Protein AF-0000000082336639 (afdb_homodimer)

Solvent-accessible surface area (backbone atoms only — not comparable to full-atom values): 33743 Å² total; per-residue (Å²): 130,76,79,83,69,76,61,50,32,31,36,35,43,26,65,46,30,61,26,46,53,51,46,52,19,35,47,62,45,54,34,43,34,36,33,36,24,63,97,31,31,69,46,32,69,74,64,19,35,40,37,43,27,70,70,78,37,79,46,73,48,63,64,75,36,74,37,70,44,66,79,79,48,42,88,51,80,43,52,30,36,40,34,35,40,84,35,58,72,88,42,84,76,35,72,50,66,66,44,36,71,60,43,67,94,36,52,79,29,26,39,34,41,46,39,66,44,49,78,76,57,52,65,41,43,72,76,41,71,69,29,42,34,30,45,27,41,77,43,59,77,44,41,58,83,47,75,35,29,29,45,23,81,50,73,65,45,37,36,37,27,10,31,54,57,51,80,47,96,39,56,67,59,40,49,53,53,34,48,37,34,36,62,24,71,45,38,50,47,75,38,74,53,32,61,36,58,39,55,48,50,39,40,51,48,51,36,36,21,47,48,9,48,43,21,64,37,26,52,6,51,31,43,67,52,15,61,68,45,26,51,50,42,37,51,47,29,26,51,43,47,32,53,48,31,44,76,70,65,37,66,77,34,38,70,67,59,42,50,56,57,52,46,52,44,52,48,20,32,76,68,72,60,42,48,76,33,69,37,26,53,23,55,77,69,67,49,82,63,48,47,42,17,48,33,41,46,55,50,53,51,27,54,76,68,71,46,87,40,61,54,51,38,41,48,35,20,46,43,40,23,25,45,52,36,47,51,53,54,52,55,54,69,76,94,130,74,80,81,67,75,61,52,32,32,36,36,43,26,64,48,31,61,24,45,53,50,47,53,18,35,46,62,47,54,33,42,33,37,32,33,24,63,97,31,30,69,44,31,70,75,64,20,32,39,37,43,26,70,69,78,39,79,46,71,49,65,64,76,37,74,35,70,42,65,79,79,48,44,88,51,81,43,52,31,37,40,34,35,38,84,34,55,72,85,42,86,77,35,70,50,67,67,45,35,70,60,41,68,94,36,51,77,29,28,39,35,41,45,36,66,45,50,78,74,56,54,66,42,43,71,74,41,71,70,30,42,33,30,45,28,40,76,45,61,75,44,41,56,81,46,74,38,29,28,44,23,82,50,73,64,45,38,36,37,27,9,30,55,57,51,82,46,94,39,55,65,58,40,49,52,52,34,49,38,33,35,61,24,72,45,38,49,46,75,38,74,54,31,61,36,58,40,54,47,50,38,41,51,49,51,34,37,21,50,48,8,50,42,21,64,36,28,51,7,52,32,43,69,52,14,61,68,45,26,51,49,42,37,52,47,29,26,51,43,48,31,53,47,32,45,76,73,66,37,66,78,33,38,70,68,57,42,51,55,58,51,47,53,42,52,50,19,32,75,69,71,60,42,47,76,33,69,36,26,54,24,57,78,68,65,48,83,63,49,47,42,17,47,34,42,48,55,49,53,52,26,54,76,68,71,46,87,40,61,52,50,39,42,48,34,19,45,43,40,23,25,45,51,36,48,52,52,52,52,54,55,68,78,93

pLDDT: mean 96.16, std 7.84, range [30.52, 98.94]

Secondary structure (DSSP, 8-state):
------PPEEEEE--SHHHHHHHHHHHHTT-EEEEE-STTHHHHHHH-EEEEETTTEEEEE--SEEESSGGGGTT---SEEEE-S---TT-SS-HHHHHHHHHTT-TT-EEEEE-SSSSTTHHHHHH-TTS-EEEEEEE---EEEETTEEEE-S---EEEEEESSTT-S-HHHHHHHHHHHHHTT--EEE-S-HHHHHHHHHHHHHHHHHHHHHH---HHHHHHHHTTHHHHHHHHHHHHHHHHHHHTT-TT--HHHHHHHHHHHHHHHHHT-----HHHHHHHTT----HIIIIIHHHHHHHHTT---HHHHHHHHHHHHHHHHHHHHHHHH--/------PPEEEEE--SHHHHHHHHHHHHTT-EEEEE-STTHHHHHHH-EEEEETTTEEEEE--SEEESSGGGGTT---SEEEE-S---TT-SS-HHHHHHHHHTT-TT-EEEEE-SSSSTTHHHHHH-TTS-EEEEEEE---EEEETTEEEE-S---EEEEEESSTT-S-HHHHHHHHHHHHHTT--EEE-S-HHHHHHHHHHHHHHHHHHHHHH---HHHHHHHHTTHHHHHHHHHHHHHHHHHHHTT-TT--HHHHHHHHHHHHHHHHHT-----HHHHHHHTT----HIIIIIHHHHHHHHTT---HHHHHHHHHHHHHHHHHHHHHHHH--

Nearest PDB structures (foldseek):
  3i83-assembly1_A  TM=9.128E-01  e=9.851E-28  Methylococcus capsulatus
  8ix9-assembly1_B  TM=8.931E-01  e=6.779E-25  Pseudomonas aeruginosa
  5zix-assembly3_C  TM=8.576E-01  e=7.757E-20  Pseudomonas aeruginosa PAO1
  2qyt-assembly1_A  TM=8.689E-01  e=3.695E-18  Porphyromonas gingivalis W83
  4yca-assembly1_B  TM=8.576E-01  e=2.345E-18  Staphylococcus aureus

InterPro domains:
  IPR003710 Ketopantoate reductase ApbA/PanE [TIGR00745] (10-321)
  IPR008927 6-phosphogluconate dehydrogenase-like, C-terminal domain superfamily [SSF48179] (193-321)
  IPR013328 6-phosphogluconate dehydrogenase, domain 2 [G3DSA:1.10.1040.10] (193-326)
  IPR013332 Ketopantoate reductase, N-terminal domain [PF02558] (10-153)
  IPR013752 Ketopantoate reductase, C-terminal domain [PF08546] (193-321)
  IPR036291 NAD(P)-binding domain superfamily [SSF51735] (10-146)
  IPR051402 Ketopantoate Reductase-Related [PTHR21708] (1-321)

Organism: NCBI:txid1220207

Sequence (670 aa):
MGSNHQPAHILLYGAGSIGGVYLYQLLQAGCKVTAVCRSNYDTVKNHGFHLFSVRYGNIVYSPSAVVQDVLECVDQVFDFILVCTKSLPGNKPSLPEQLKPVLSGRPQTAIVLAQNGIGIEDEVAAMFPQNPILSGVVYCPAVQTGPGTIEYPEFLNLLELGTFPSTAPHRHAAERFADLMIQGGGGAQVHDDIQVARWSKLLMNAAWNPVGALTLTTDGDFLRNSGPYGDDLAWGVMVEIVMLAREMGVTGVTLQVAKEKFAIASKRAETGTGREMSMLQDVRQGRSLEVEAILGNAVRLARDKNISMPRLETLYALTKARCWALEKEASKVNRMGSNHQPAHILLYGAGSIGGVYLYQLLQAGCKVTAVCRSNYDTVKNHGFHLFSVRYGNIVYSPSAVVQDVLECVDQVFDFILVCTKSLPGNKPSLPEQLKPVLSGRPQTAIVLAQNGIGIEDEVAAMFPQNPILSGVVYCPAVQTGPGTIEYPEFLNLLELGTFPSTAPHRHAAERFADLMIQGGGGAQVHDDIQVARWSKLLMNAAWNPVGALTLTTDGDFLRNSGPYGDDLAWGVMVEIVMLAREMGVTGVTLQVAKEKFAIASKRAETGTGREMSMLQDVRQGRSLEVEAILGNAVRLARDKNISMPRLETLYALTKARCWALEKEASKVNR

Radius of gyration: 29.84 Å; Cα contacts (8 Å, |Δi|>4): 1371; chains: 2; bounding box: 50×95×71 Å

Structure (mmCIF, N/CA/C/O backbone):
data_AF-0000000082336639-model_v1
#
loop_
_entity.id
_entity.type
_entity.pdbx_description
1 polymer '2-dehydropantoate 2-reductase'
#
loop_
_atom_site.group_PDB
_atom_site.id
_atom_site.type_symbol
_atom_site.label_atom_id
_atom_site.label_alt_id
_atom_site.label_comp_id
_atom_site.label_asym_id
_atom_site.label_entity_id
_atom_site.label_seq_id
_atom_site.pdbx_PDB_ins_code
_atom_site.Cartn_x
_atom_site.Cartn_y
_atom_site.Cartn_z
_atom_site.occupancy
_atom_site.B_iso_or_equiv
_atom_site.auth_seq_id
_atom_site.auth_comp_id
_atom_site.auth_asym_id
_atom_site.auth_atom_id
_atom_site.pdbx_PDB_model_num
ATOM 1 N N . MET A 1 1 ? -10.516 46.875 36.094 1 30.52 1 MET A N 1
ATOM 2 C CA . MET A 1 1 ? -10.328 47.562 34.812 1 30.52 1 MET A CA 1
ATOM 3 C C . MET A 1 1 ? -10.07 46.531 33.719 1 30.52 1 MET A C 1
ATOM 5 O O . MET A 1 1 ? -9.062 45.844 33.719 1 30.52 1 MET A O 1
ATOM 9 N N . GLY A 1 2 ? -10.992 45.719 33.25 1 38.88 2 GLY A N 1
ATOM 10 C CA . GLY A 1 2 ? -10.883 44.688 32.25 1 38.88 2 GLY A CA 1
ATOM 11 C C . GLY A 1 2 ? -10.055 45.125 31.047 1 38.88 2 GLY A C 1
ATOM 12 O O . GLY A 1 2 ? -10.32 46.156 30.438 1 38.88 2 GLY A O 1
ATOM 13 N N . SER A 1 3 ? -8.758 45.031 31.016 1 40.91 3 SER A N 1
ATOM 14 C CA . SER A 1 3 ? -7.934 45.531 29.906 1 40.91 3 SER A CA 1
ATOM 15 C C . SER A 1 3 ? -8.68 45.438 28.594 1 40.91 3 SER A C 1
ATOM 17 O O . SER A 1 3 ? -9.219 44.375 28.234 1 40.91 3 SER A O 1
ATOM 19 N N . ASN A 1 4 ? -9.477 46.375 28.141 1 46.53 4 ASN A N 1
ATOM 20 C CA . ASN A 1 4 ? -10.219 46.594 26.906 1 46.53 4 ASN A CA 1
ATOM 21 C C . ASN A 1 4 ? -9.453 46.062 25.703 1 46.53 4 ASN A C 1
ATOM 23 O O . ASN A 1 4 ? -8.82 46.812 24.969 1 46.53 4 ASN A O 1
ATOM 27 N N . HIS A 1 5 ? -8.734 44.938 25.75 1 63.72 5 HIS A N 1
ATOM 28 C CA . HIS A 1 5 ? -7.965 44.469 24.609 1 63.72 5 HIS A CA 1
ATOM 29 C C . HIS A 1 5 ? -8.867 44.188 23.422 1 63.72 5 HIS A C 1
ATOM 31 O O . HIS A 1 5 ? -9.93 43.562 23.547 1 63.72 5 HIS A O 1
ATOM 37 N N . GLN A 1 6 ? -8.844 45.031 22.359 1 82.06 6 GLN A N 1
ATOM 38 C CA . GLN A 1 6 ? -9.547 44.875 21.094 1 82.06 6 GLN A CA 1
ATOM 39 C C . GLN A 1 6 ? -9.484 43.406 20.625 1 82.06 6 GLN A C 1
ATOM 41 O O . GLN A 1 6 ? -8.445 42.75 20.734 1 82.06 6 GLN A O 1
ATOM 46 N N . PRO A 1 7 ? -10.664 42.906 20.406 1 94.12 7 PRO A N 1
ATOM 47 C CA . PRO A 1 7 ? -10.719 41.531 19.922 1 94.12 7 PRO A CA 1
ATOM 48 C C . PRO A 1 7 ? -9.812 41.281 18.703 1 94.12 7 PRO A C 1
ATOM 50 O O . PRO A 1 7 ? -9.68 42.156 17.859 1 94.12 7 PRO A O 1
ATOM 53 N N . ALA A 1 8 ? -9.141 40.219 18.75 1 98 8 ALA A N 1
ATOM 54 C CA . ALA A 1 8 ? -8.328 39.844 17.594 1 98 8 ALA A CA 1
ATOM 55 C C . ALA A 1 8 ? -9.195 39.5 16.391 1 98 8 ALA A C 1
ATOM 57 O O . ALA A 1 8 ? -10.234 38.844 16.547 1 98 8 ALA A O 1
ATOM 58 N N . HIS A 1 9 ? -8.859 40.031 15.266 1 98.62 9 HIS A N 1
ATOM 59 C CA . HIS A 1 9 ? -9.492 39.656 14 1 98.62 9 HIS A CA 1
ATOM 60 C C . HIS A 1 9 ? -8.719 38.562 13.297 1 98.62 9 HIS A C 1
ATOM 62 O O . HIS A 1 9 ? -7.531 38.719 13 1 98.62 9 HIS A O 1
ATOM 68 N N . ILE A 1 10 ? -9.422 37.406 13.047 1 98.88 10 ILE A N 1
ATOM 69 C CA . ILE A 1 10 ? -8.742 36.25 12.531 1 98.88 10 ILE A CA 1
ATOM 70 C C . ILE A 1 10 ? -9.43 35.75 11.258 1 98.88 10 ILE A C 1
ATOM 72 O O . ILE A 1 10 ? -10.664 35.719 11.195 1 98.88 10 ILE A O 1
ATOM 76 N N . LEU A 1 11 ? -8.664 35.5 10.211 1 98.88 11 LEU A N 1
ATOM 77 C CA . LEU A 1 11 ? -9.156 34.75 9.047 1 98.88 11 LEU A CA 1
ATOM 78 C C . LEU A 1 11 ? -8.859 33.25 9.18 1 98.88 11 LEU A C 1
ATOM 80 O O . LEU A 1 11 ? -7.703 32.875 9.359 1 98.88 11 LEU A O 1
ATOM 84 N N . LEU A 1 12 ? -9.875 32.469 9.188 1 98.88 12 LEU A N 1
ATOM 85 C CA . LEU A 1 12 ? -9.727 31.031 9.156 1 98.88 12 LEU A CA 1
ATOM 86 C C . LEU A 1 12 ? -9.758 30.5 7.727 1 98.88 12 LEU A C 1
ATOM 88 O O . LEU A 1 12 ? -10.781 30.594 7.051 1 98.88 12 LEU A O 1
ATOM 92 N N . TYR A 1 13 ? -8.641 30 7.215 1 98.56 13 TYR A N 1
ATOM 93 C CA . TYR A 1 13 ? -8.508 29.406 5.887 1 98.56 13 TYR A CA 1
ATOM 94 C C . TYR A 1 13 ? -8.438 27.891 5.969 1 98.56 13 TYR A C 1
ATOM 96 O O . TYR A 1 13 ? -7.367 27.328 6.191 1 98.56 13 TYR A O 1
ATOM 104 N N . GLY A 1 14 ? -9.5 27.203 5.746 1 96.56 14 GLY A N 1
ATOM 105 C CA . GLY A 1 14 ? -9.672 25.781 5.977 1 96.56 14 GLY A CA 1
ATOM 106 C C . GLY A 1 14 ? -10.648 25.469 7.094 1 96.56 14 GLY A C 1
ATOM 107 O O . GLY A 1 14 ? -10.242 25.203 8.227 1 96.56 14 GLY A O 1
ATOM 108 N N . ALA A 1 15 ? -11.914 25.438 6.711 1 96.62 15 ALA A N 1
ATOM 109 C CA . ALA A 1 15 ? -13 25.219 7.668 1 96.62 15 ALA A CA 1
ATOM 110 C C . ALA A 1 15 ? -13.445 23.766 7.684 1 96.62 15 ALA A C 1
ATOM 112 O O . ALA A 1 15 ? -14.641 23.469 7.547 1 96.62 15 ALA A O 1
ATOM 113 N N . GLY A 1 16 ? -12.484 22.922 7.898 1 94.81 16 GLY A N 1
ATOM 114 C CA . GLY A 1 16 ? -12.742 21.5 8.055 1 94.81 16 GLY A CA 1
ATOM 115 C C . GLY A 1 16 ? -12.773 21.047 9.508 1 94.81 16 GLY A C 1
ATOM 116 O O . GLY A 1 16 ? -13.258 21.781 10.375 1 94.81 16 GLY A O 1
ATOM 117 N N . SER A 1 17 ? -12.312 19.859 9.75 1 95 17 SER A N 1
ATOM 118 C CA . SER A 1 17 ? -12.383 19.297 11.086 1 95 17 SER A CA 1
ATOM 119 C C . SER A 1 17 ? -11.539 20.094 12.078 1 95 17 SER A C 1
ATOM 121 O O . SER A 1 17 ? -12.047 20.531 13.109 1 95 17 SER A O 1
ATOM 123 N N . ILE A 1 18 ? -10.258 20.359 11.688 1 97.31 18 ILE A N 1
ATOM 124 C CA . ILE A 1 18 ? -9.367 21.078 12.578 1 97.31 18 ILE A CA 1
ATOM 125 C C . ILE A 1 18 ? -9.789 22.547 12.648 1 97.31 18 ILE A C 1
ATOM 127 O O . ILE A 1 18 ? -9.922 23.109 13.742 1 97.31 18 ILE A O 1
ATOM 131 N N . GLY A 1 19 ? -10.062 23.109 11.5 1 98.38 19 GLY A N 1
ATOM 132 C CA . GLY A 1 19 ? -10.484 24.516 11.445 1 98.38 19 GLY A CA 1
ATOM 133 C C . GLY A 1 19 ? -11.766 24.781 12.211 1 98.38 19 GLY A C 1
ATOM 134 O O . GLY A 1 19 ? -11.898 25.828 12.852 1 98.38 19 GLY A O 1
ATOM 135 N N . GLY A 1 20 ? -12.672 23.859 12.133 1 98.25 20 GLY A N 1
ATOM 136 C CA . GLY A 1 20 ? -13.922 24 12.859 1 98.25 20 GLY A CA 1
ATOM 137 C C . GLY A 1 20 ? -13.734 24.016 14.367 1 98.25 20 GLY A C 1
ATOM 138 O O . GLY A 1 20 ? -14.359 24.797 15.07 1 98.25 20 GLY A O 1
ATOM 139 N N . VAL A 1 21 ? -12.891 23.172 14.844 1 98.62 21 VAL A N 1
ATOM 140 C CA . VAL A 1 21 ? -12.625 23.109 16.281 1 98.62 21 VAL A CA 1
ATOM 141 C C . VAL A 1 21 ? -11.922 24.391 16.719 1 98.62 21 VAL A C 1
ATOM 143 O O . VAL A 1 21 ? -12.305 25 17.719 1 98.62 21 VAL A O 1
ATOM 146 N N . TYR A 1 22 ? -10.953 24.812 15.984 1 98.81 22 TYR A N 1
ATOM 147 C CA . TYR A 1 22 ? -10.195 26.016 16.344 1 98.81 22 TYR A CA 1
ATOM 148 C C . TYR A 1 22 ? -11.055 27.266 16.203 1 98.81 22 TYR A C 1
ATOM 150 O O . TYR A 1 22 ? -10.906 28.219 16.969 1 98.81 22 TYR A O 1
ATOM 158 N N . LEU A 1 23 ? -11.938 27.219 15.25 1 98.81 23 LEU A N 1
ATOM 159 C CA . LEU A 1 23 ? -12.906 28.297 15.133 1 98.81 23 LEU A CA 1
ATOM 160 C C . LEU A 1 23 ? -13.703 28.469 16.422 1 98.81 23 LEU A C 1
ATOM 162 O O . LEU A 1 23 ? -13.828 29.578 16.953 1 98.81 23 LEU A O 1
ATOM 166 N N . TYR A 1 24 ? -14.227 27.391 16.906 1 98.75 24 TYR A N 1
ATOM 167 C CA . TYR A 1 24 ? -14.984 27.422 18.141 1 98.75 24 TYR A CA 1
ATOM 168 C C . TYR A 1 24 ? -14.141 28 19.281 1 98.75 24 TYR A C 1
ATOM 170 O O . TYR A 1 24 ? -14.586 28.891 20 1 98.75 24 TYR A O 1
ATOM 178 N N . GLN A 1 25 ? -12.922 27.547 19.422 1 98.69 25 GLN A N 1
ATOM 179 C CA . GLN A 1 25 ? -12.023 28 20.484 1 98.69 25 GLN A CA 1
ATOM 180 C C . GLN A 1 25 ? -11.781 29.5 20.391 1 98.69 25 GLN A C 1
ATOM 182 O O . GLN A 1 25 ? -11.828 30.203 21.406 1 98.69 25 GLN A O 1
ATOM 187 N N . LEU A 1 26 ? -11.547 29.938 19.188 1 98.81 26 LEU A N 1
ATOM 188 C CA . LEU A 1 26 ? -11.227 31.344 19 1 98.81 26 LEU A CA 1
ATOM 189 C C . LEU A 1 26 ? -12.445 32.219 19.266 1 98.81 26 LEU A C 1
ATOM 191 O O . LEU A 1 26 ? -12.312 33.312 19.812 1 98.81 26 LEU A O 1
ATOM 195 N N . LEU A 1 27 ? -13.625 31.766 18.906 1 98.75 27 LEU A N 1
ATOM 196 C CA . LEU A 1 27 ? -14.844 32.469 19.25 1 98.75 27 LEU A CA 1
ATOM 197 C C . LEU A 1 27 ? -15.008 32.594 20.766 1 98.75 27 LEU A C 1
ATOM 199 O O . LEU A 1 27 ? -15.359 33.656 21.281 1 98.75 27 LEU A O 1
ATOM 203 N N . GLN A 1 28 ? -14.719 31.5 21.422 1 98.44 28 GLN A N 1
ATOM 204 C CA . GLN A 1 28 ? -14.828 31.469 22.875 1 98.44 28 GLN A CA 1
ATOM 205 C C . GLN A 1 28 ? -13.844 32.438 23.531 1 98.44 28 GLN A C 1
ATOM 207 O O . GLN A 1 28 ? -14.109 33 24.594 1 98.44 28 GLN A O 1
ATOM 212 N N . ALA A 1 29 ? -12.773 32.688 22.875 1 98.5 29 ALA A N 1
ATOM 213 C CA . ALA A 1 29 ? -11.758 33.594 23.375 1 98.5 29 ALA A CA 1
ATOM 214 C C . ALA A 1 29 ? -12.141 35.062 23.047 1 98.5 29 ALA A C 1
ATOM 216 O O . ALA A 1 29 ? -11.391 35.969 23.375 1 98.5 29 ALA A O 1
ATOM 217 N N . GLY A 1 30 ? -13.258 35.25 22.344 1 98.38 30 GLY A N 1
ATOM 218 C CA . GLY A 1 30 ? -13.75 36.594 22.062 1 98.38 30 GLY A CA 1
ATOM 219 C C . GLY A 1 30 ? -13.242 37.156 20.766 1 98.38 30 GLY A C 1
ATOM 220 O O . GLY A 1 30 ? -13.414 38.344 20.484 1 98.38 30 GLY A O 1
ATOM 221 N N . CYS A 1 31 ? -12.656 36.344 19.922 1 98.75 31 CYS A N 1
ATOM 222 C CA . CYS A 1 31 ? -12.125 36.812 18.641 1 98.75 31 CYS A CA 1
ATOM 223 C C . CYS A 1 31 ? -13.234 37 17.625 1 98.75 31 CYS A C 1
ATOM 225 O O . CYS A 1 31 ? -14.328 36.438 17.781 1 98.75 31 CYS A O 1
ATOM 227 N N . LYS A 1 32 ? -13.016 37.844 16.688 1 98.69 32 LYS A N 1
ATOM 228 C CA . LYS A 1 32 ? -13.805 37.906 15.461 1 98.69 32 LYS A CA 1
ATOM 229 C C . LYS A 1 32 ? -13.188 37.062 14.359 1 98.69 32 LYS A C 1
ATOM 231 O O . LYS A 1 32 ? -12.078 37.312 13.898 1 98.69 32 LYS A O 1
ATOM 236 N N . VAL A 1 33 ? -13.914 36.031 13.969 1 98.88 33 VAL A N 1
ATOM 237 C CA . VAL A 1 33 ? -13.328 35.062 13.047 1 98.88 33 VAL A CA 1
ATOM 238 C C . VAL A 1 33 ? -14.109 35.062 11.734 1 98.88 33 VAL A C 1
ATOM 240 O O . VAL A 1 33 ? -15.312 34.812 11.719 1 98.88 33 VAL A O 1
ATOM 243 N N . THR A 1 34 ? -13.5 35.438 10.648 1 98.81 34 THR A N 1
ATOM 244 C CA . THR A 1 34 ? -14 35.219 9.297 1 98.81 34 THR A CA 1
ATOM 245 C C . THR A 1 34 ? -13.531 33.875 8.75 1 98.81 34 THR A C 1
ATOM 247 O O . THR A 1 34 ? -12.328 33.625 8.672 1 98.81 34 THR A O 1
ATOM 250 N N . ALA A 1 35 ? -14.484 33.031 8.383 1 98.81 35 ALA A N 1
ATOM 251 C CA . ALA A 1 35 ? -14.141 31.703 7.895 1 98.81 35 ALA A CA 1
ATOM 252 C C . ALA A 1 35 ? -14.305 31.609 6.379 1 98.81 35 ALA A C 1
ATOM 254 O O . ALA A 1 35 ? -15.344 32 5.84 1 98.81 35 ALA A O 1
ATOM 255 N N . VAL A 1 36 ? -13.289 31.156 5.703 1 98.5 36 VAL A N 1
ATOM 256 C CA . VAL A 1 36 ? -13.406 30.812 4.289 1 98.5 36 VAL A CA 1
ATOM 257 C C . VAL A 1 36 ? -13.953 29.406 4.141 1 98.5 36 VAL A C 1
ATOM 259 O O . VAL A 1 36 ? -13.297 28.438 4.535 1 98.5 36 VAL A O 1
ATOM 262 N N . CYS A 1 37 ? -15.125 29.281 3.688 1 96.75 37 CYS A N 1
ATOM 263 C CA . CYS A 1 37 ? -15.789 28.016 3.445 1 96.75 37 CYS A CA 1
ATOM 264 C C . CYS A 1 37 ? -15.969 27.766 1.953 1 96.75 37 CYS A C 1
ATOM 266 O O . CYS A 1 37 ? -16.312 28.688 1.205 1 96.75 37 CYS A O 1
ATOM 268 N N . ARG A 1 38 ? -15.648 26.578 1.551 1 91.56 38 ARG A N 1
ATOM 269 C CA . ARG A 1 38 ? -15.82 26.25 0.141 1 91.56 38 ARG A CA 1
ATOM 270 C C . ARG A 1 38 ? -16.969 25.266 -0.056 1 91.56 38 ARG A C 1
ATOM 272 O O . ARG A 1 38 ? -18.141 25.656 -0.082 1 91.56 38 ARG A O 1
ATOM 279 N N . SER A 1 39 ? -16.688 23.938 0.043 1 89.69 39 SER A N 1
ATOM 280 C CA . SER A 1 39 ? -17.719 22.922 -0.2 1 89.69 39 SER A CA 1
ATOM 281 C C . SER A 1 39 ? -18.812 22.984 0.86 1 89.69 39 SER A C 1
ATOM 283 O O . SER A 1 39 ? -19.938 22.578 0.609 1 89.69 39 SER A O 1
ATOM 285 N N . ASN A 1 40 ? -18.5 23.516 1.949 1 94.75 40 ASN A N 1
ATOM 286 C CA . ASN A 1 40 ? -19.469 23.562 3.035 1 94.75 40 ASN A CA 1
ATOM 287 C C . ASN A 1 40 ? -20 24.984 3.242 1 94.75 40 ASN A C 1
ATOM 289 O O . ASN A 1 40 ? -20.609 25.266 4.281 1 94.75 40 ASN A O 1
ATOM 293 N N . TYR A 1 41 ? -19.859 25.875 2.289 1 96.81 41 TYR A N 1
ATOM 294 C CA . TYR A 1 41 ? -20.234 27.281 2.418 1 96.81 41 TYR A CA 1
ATOM 295 C C . TYR A 1 41 ? -21.703 27.422 2.771 1 96.81 41 TYR A C 1
ATOM 297 O O . TYR A 1 41 ? -22.047 28.047 3.781 1 96.81 41 TYR A O 1
ATOM 305 N N . ASP A 1 42 ? -22.562 26.797 1.991 1 97.25 42 ASP A N 1
ATOM 306 C CA . ASP A 1 42 ? -24 26.969 2.188 1 97.25 42 ASP A CA 1
ATOM 307 C C . ASP A 1 42 ? -24.422 26.422 3.549 1 97.25 42 ASP A C 1
ATOM 309 O O . ASP A 1 42 ? -25.203 27.062 4.258 1 97.25 42 ASP A O 1
ATOM 313 N N . THR A 1 43 ? -23.844 25.359 3.842 1 97.56 43 THR A N 1
ATOM 314 C CA . THR A 1 43 ? -24.203 24.719 5.102 1 97.56 43 THR A CA 1
ATOM 315 C C . THR A 1 43 ? -23.781 25.578 6.289 1 97.56 43 THR A C 1
ATOM 317 O O . THR A 1 43 ? -24.578 25.859 7.184 1 97.56 43 THR A O 1
ATOM 320 N N . VAL A 1 44 ? -22.594 26.047 6.262 1 97.94 44 VAL A N 1
ATOM 321 C CA . VAL A 1 44 ? -22.047 26.781 7.395 1 97.94 44 VAL A CA 1
ATOM 322 C C . VAL A 1 44 ? -22.703 28.172 7.469 1 97.94 44 VAL A C 1
ATOM 324 O O . VAL A 1 44 ? -23 28.656 8.562 1 97.94 44 VAL A O 1
ATOM 327 N N . LYS A 1 45 ? -22.938 28.75 6.344 1 97.56 45 LYS A N 1
ATOM 328 C CA . LYS A 1 45 ? -23.562 30.062 6.297 1 97.56 45 LYS A CA 1
ATOM 329 C C . LYS A 1 45 ? -24.969 30.031 6.867 1 97.56 45 LYS A C 1
ATOM 331 O O . LYS A 1 45 ? -25.375 30.922 7.602 1 97.56 45 LYS A O 1
ATOM 336 N N . ASN A 1 46 ? -25.672 28.953 6.613 1 97.69 46 ASN A N 1
ATOM 337 C CA . ASN A 1 46 ? -27.078 28.906 6.957 1 97.69 46 ASN A CA 1
ATOM 338 C C . ASN A 1 46 ? -27.312 28.219 8.305 1 97.69 46 ASN A C 1
ATOM 340 O O . ASN A 1 46 ? -28.25 28.547 9.023 1 97.69 46 ASN A O 1
ATOM 344 N N . HIS A 1 47 ? -26.406 27.297 8.641 1 97.62 47 HIS A N 1
ATOM 345 C CA . HIS A 1 47 ? -26.719 26.453 9.781 1 97.62 47 HIS A CA 1
ATOM 346 C C . HIS A 1 47 ? -25.578 26.438 10.797 1 97.62 47 HIS A C 1
ATOM 348 O O . HIS A 1 47 ? -25.719 25.891 11.891 1 97.62 47 HIS A O 1
ATOM 354 N N . GLY A 1 48 ? -24.484 27.047 10.445 1 98.25 48 GLY A N 1
ATOM 355 C CA . GLY A 1 48 ? -23.312 27 11.312 1 98.25 48 GLY A CA 1
ATOM 356 C C . GLY A 1 48 ? -22.656 25.625 11.312 1 98.25 48 GLY A C 1
ATOM 357 O O . GLY A 1 48 ? -22.953 24.781 10.477 1 98.25 48 GLY A O 1
ATOM 358 N N . PHE A 1 49 ? -21.719 25.484 12.281 1 98.5 49 PHE A N 1
ATOM 359 C CA . PHE A 1 49 ? -21.047 24.219 12.516 1 98.5 49 PHE A CA 1
ATOM 360 C C . PHE A 1 49 ? -21.797 23.406 13.586 1 98.5 49 PHE A C 1
ATOM 362 O O . PHE A 1 49 ? -22.344 23.984 14.523 1 98.5 49 PHE A O 1
ATOM 369 N N . HIS A 1 50 ? -21.812 22.156 13.398 1 98.5 50 HIS A N 1
ATOM 370 C CA . HIS A 1 50 ? -22.25 21.219 14.414 1 98.5 50 HIS A CA 1
ATOM 371 C C . HIS A 1 50 ? -21.062 20.422 14.969 1 98.5 50 HIS A C 1
ATOM 373 O O . HIS A 1 50 ? -20.422 19.656 14.242 1 98.5 50 HIS A O 1
ATOM 379 N N . LEU A 1 51 ? -20.781 20.625 16.234 1 98.38 51 LEU A N 1
ATOM 380 C CA . LEU A 1 51 ? -19.656 19.969 16.875 1 98.38 51 LEU A CA 1
ATOM 381 C C . LEU A 1 51 ? -20.125 18.969 17.922 1 98.38 51 LEU A C 1
ATOM 383 O O . LEU A 1 51 ? -20.844 19.344 18.859 1 98.38 51 LEU A O 1
ATOM 387 N N . PHE A 1 52 ? -19.781 17.719 17.734 1 98.5 52 PHE A N 1
ATOM 388 C CA . PHE A 1 52 ? -20 16.656 18.719 1 98.5 52 PHE A CA 1
ATOM 389 C C . PHE A 1 52 ? -18.703 16.281 19.422 1 98.5 52 PHE A C 1
ATOM 391 O O . PHE A 1 52 ? -17.891 15.539 18.875 1 98.5 52 PHE A O 1
ATOM 398 N N . SER A 1 53 ? -18.578 16.812 20.641 1 97.75 53 SER A N 1
ATOM 399 C CA . SER A 1 53 ? -17.266 16.797 21.281 1 97.75 53 SER A CA 1
ATOM 400 C C . SER A 1 53 ? -17.344 16.328 22.719 1 97.75 53 SER A C 1
ATOM 402 O O . SER A 1 53 ? -18.266 16.719 23.453 1 97.75 53 SER A O 1
ATOM 404 N N . VAL A 1 54 ? -16.438 15.484 23.094 1 96.88 54 VAL A N 1
ATOM 405 C CA . VAL A 1 54 ? -16.328 15.109 24.5 1 96.88 54 VAL A CA 1
ATOM 406 C C . VAL A 1 54 ? -15.766 16.266 25.312 1 96.88 54 VAL A C 1
ATOM 408 O O . VAL A 1 54 ? -16.125 16.469 26.469 1 96.88 54 VAL A O 1
ATOM 411 N N . ARG A 1 55 ? -15.008 17.094 24.719 1 96.5 55 ARG A N 1
ATOM 412 C CA . ARG A 1 55 ? -14.336 18.203 25.406 1 96.5 55 ARG A CA 1
ATOM 413 C C . ARG A 1 55 ? -15.273 19.391 25.562 1 96.5 55 ARG A C 1
ATOM 415 O O . ARG A 1 55 ? -15.305 20.031 26.609 1 96.5 55 ARG A O 1
ATOM 422 N N . TYR A 1 56 ? -16.109 19.656 24.547 1 97.62 56 TYR A N 1
ATOM 423 C CA . TYR A 1 56 ? -16.844 20.906 24.516 1 97.62 56 TYR A CA 1
ATOM 424 C C . TYR A 1 56 ? -18.344 20.672 24.594 1 97.62 56 TYR A C 1
ATOM 426 O O . TYR A 1 56 ? -19.125 21.609 24.781 1 97.62 56 TYR A O 1
ATOM 434 N N . GLY A 1 57 ? -18.766 19.406 24.438 1 97.75 57 GLY A N 1
ATOM 435 C CA . GLY A 1 57 ? -20.172 19.094 24.328 1 97.75 57 GLY A CA 1
ATOM 436 C C . GLY A 1 57 ? -20.719 19.219 22.922 1 97.75 57 GLY A C 1
ATOM 437 O O . GLY A 1 57 ? -19.953 19.516 21.984 1 97.75 57 GLY A O 1
ATOM 438 N N . ASN A 1 58 ? -22.016 18.906 22.766 1 98.12 58 ASN A N 1
ATOM 439 C CA . ASN A 1 58 ? -22.688 19.078 21.469 1 98.12 58 ASN A CA 1
ATOM 440 C C . ASN A 1 58 ? -23.141 20.531 21.266 1 98.12 58 ASN A C 1
ATOM 442 O O . ASN A 1 58 ? -24.047 21 21.953 1 98.12 58 ASN A O 1
ATOM 446 N N . ILE A 1 59 ? -22.516 21.219 20.328 1 98.06 59 ILE A N 1
ATOM 447 C CA . ILE A 1 59 ? -22.75 22.656 20.203 1 98.06 59 ILE A CA 1
ATOM 448 C C . ILE A 1 59 ? -22.922 23.016 18.734 1 98.06 59 ILE A C 1
ATOM 450 O O . ILE A 1 59 ? -22.422 22.328 17.844 1 98.06 59 ILE A O 1
ATOM 454 N N . VAL A 1 60 ? -23.688 24.047 18.5 1 98.56 60 VAL A N 1
ATOM 455 C CA . VAL A 1 60 ? -23.828 24.688 17.203 1 98.56 60 VAL A CA 1
ATOM 456 C C . VAL A 1 60 ? -23.297 26.125 17.266 1 98.56 60 VAL A C 1
ATOM 458 O O . VAL A 1 60 ? -23.609 26.859 18.203 1 98.56 60 VAL A O 1
ATOM 461 N N . TYR A 1 61 ? -22.516 26.5 16.375 1 98.62 61 TYR A N 1
ATOM 462 C CA . TYR A 1 61 ? -21.906 27.828 16.375 1 98.62 61 TYR A CA 1
ATOM 463 C C . TYR A 1 61 ? -21.625 28.312 14.961 1 98.62 61 TYR A C 1
ATOM 465 O O . TYR A 1 61 ? -21.594 27.5 14.023 1 98.62 61 TYR A O 1
ATOM 473 N N . SER A 1 62 ? -21.438 29.594 14.828 1 98.56 62 SER A N 1
ATOM 474 C CA . SER A 1 62 ? -21.156 30.203 13.531 1 98.56 62 SER A CA 1
ATOM 475 C C . SER A 1 62 ? -19.984 31.172 13.617 1 98.56 62 SER A C 1
ATOM 477 O O . SER A 1 62 ? -19.797 31.844 14.633 1 98.56 62 SER A O 1
ATOM 479 N N . PRO A 1 63 ? -19.203 31.219 12.516 1 98.69 63 PRO A N 1
ATOM 480 C CA . PRO A 1 63 ? -18.203 32.281 12.469 1 98.69 63 PRO A CA 1
ATOM 481 C C . PRO A 1 63 ? -18.812 33.688 12.539 1 98.69 63 PRO A C 1
ATOM 483 O O . PRO A 1 63 ? -20 33.844 12.289 1 98.69 63 PRO A O 1
ATOM 486 N N . SER A 1 64 ? -17.969 34.625 12.914 1 98.38 64 SER A N 1
ATOM 487 C CA . SER A 1 64 ? -18.406 36.031 12.883 1 98.38 64 SER A CA 1
ATOM 488 C C . SER A 1 64 ? -18.812 36.438 11.469 1 98.38 64 SER A C 1
ATOM 490 O O . SER A 1 64 ? -19.703 37.281 11.305 1 98.38 64 SER A O 1
ATOM 492 N N . ALA A 1 65 ? -18.141 35.875 10.484 1 98.31 65 ALA A N 1
ATOM 493 C CA . ALA A 1 65 ? -18.453 36.062 9.07 1 98.31 65 ALA A CA 1
ATOM 494 C C . ALA A 1 65 ? -18.047 34.812 8.266 1 98.31 65 ALA A C 1
ATOM 496 O O . ALA A 1 65 ? -17.094 34.125 8.609 1 98.31 65 ALA A O 1
ATOM 497 N N . VAL A 1 66 ? -18.828 34.531 7.223 1 98.56 66 VAL A N 1
ATOM 498 C CA . VAL A 1 66 ? -18.531 33.406 6.324 1 98.56 66 VAL A CA 1
ATOM 499 C C . VAL A 1 66 ? -18.359 33.938 4.898 1 98.56 66 VAL A C 1
ATOM 501 O O . VAL A 1 66 ? -19.203 34.688 4.395 1 98.56 66 VAL A O 1
ATOM 504 N N . VAL A 1 67 ? -17.234 33.562 4.281 1 98.25 67 VAL A N 1
ATOM 505 C CA . VAL A 1 67 ? -17 33.938 2.893 1 98.25 67 VAL A CA 1
ATOM 506 C C . VAL A 1 67 ? -16.625 32.719 2.072 1 98.25 67 VAL A C 1
ATOM 508 O O . VAL A 1 67 ? -16.172 31.703 2.621 1 98.25 67 VAL A O 1
ATOM 511 N N . GLN A 1 68 ? -16.766 32.812 0.785 1 96.81 68 GLN A N 1
ATOM 512 C CA . GLN A 1 68 ? -16.438 31.703 -0.1 1 96.81 68 GLN A CA 1
ATOM 513 C C . GLN A 1 68 ? -14.992 31.812 -0.585 1 96.81 68 GLN A C 1
ATOM 515 O O . GLN A 1 68 ? -14.383 30.797 -0.942 1 96.81 68 GLN A O 1
ATOM 520 N N . ASP A 1 69 ? -14.578 33.062 -0.587 1 96.88 69 ASP A N 1
ATOM 521 C CA . ASP A 1 69 ? -13.258 33.375 -1.122 1 96.88 69 ASP A CA 1
ATOM 522 C C . ASP A 1 69 ? -12.617 34.531 -0.368 1 96.88 69 ASP A C 1
ATOM 524 O O . ASP A 1 69 ? -13.32 35.469 0.076 1 96.88 69 ASP A O 1
ATOM 528 N N . VAL A 1 70 ? -11.281 34.5 -0.317 1 97.81 70 VAL A N 1
ATOM 529 C CA . VAL A 1 70 ? -10.578 35.531 0.418 1 97.81 70 VAL A CA 1
ATOM 530 C C . VAL A 1 70 ? -10.812 36.875 -0.258 1 97.81 70 VAL A C 1
ATOM 532 O O . VAL A 1 70 ? -10.727 37.938 0.387 1 97.81 70 VAL A O 1
ATOM 535 N N . LEU A 1 71 ? -11.195 36.906 -1.506 1 97.5 71 LEU A N 1
ATOM 536 C CA . LEU A 1 71 ? -11.445 38.156 -2.25 1 97.5 71 LEU A CA 1
ATOM 537 C C . LEU A 1 71 ? -12.625 38.906 -1.659 1 97.5 71 LEU A C 1
ATOM 539 O O . LEU A 1 71 ? -12.75 40.125 -1.855 1 97.5 71 LEU A O 1
ATOM 543 N N . GLU A 1 72 ? -13.422 38.188 -0.935 1 97.75 72 GLU A N 1
ATOM 544 C CA . GLU A 1 72 ? -14.617 38.812 -0.362 1 97.75 72 GLU A CA 1
ATOM 545 C C . GLU A 1 72 ? -14.289 39.562 0.922 1 97.75 72 GLU A C 1
ATOM 547 O O . GLU A 1 72 ? -15.141 40.25 1.475 1 97.75 72 GLU A O 1
ATOM 552 N N . CYS A 1 73 ? -13.039 39.5 1.377 1 96.69 73 CYS A N 1
ATOM 553 C CA . CYS A 1 73 ? -12.688 40.188 2.613 1 96.69 73 CYS A CA 1
ATOM 554 C C . CYS A 1 73 ? -11.344 40.875 2.479 1 96.69 73 CYS A C 1
ATOM 556 O O . CYS A 1 73 ? -10.578 40.969 3.441 1 96.69 73 CYS A O 1
ATOM 558 N N . VAL A 1 74 ? -11 41.344 1.329 1 96.44 74 VAL A N 1
ATOM 559 C CA . VAL A 1 74 ? -9.719 41.969 1.025 1 96.44 74 VAL A CA 1
ATOM 560 C C . VAL A 1 74 ? -9.586 43.281 1.77 1 96.44 74 VAL A C 1
ATOM 562 O O . VAL A 1 74 ? -8.477 43.781 2.008 1 96.44 74 VAL A O 1
ATOM 565 N N . ASP A 1 75 ? -10.695 43.906 2.109 1 95.5 75 ASP A N 1
ATOM 566 C CA . ASP A 1 75 ? -10.68 45.188 2.754 1 95.5 75 ASP A CA 1
ATOM 567 C C . ASP A 1 75 ? -10.484 45.062 4.262 1 95.5 75 ASP A C 1
ATOM 569 O O . ASP A 1 75 ? -10.305 46.062 4.961 1 95.5 75 ASP A O 1
ATOM 573 N N . GLN A 1 76 ? -10.484 43.906 4.715 1 96.12 76 GLN A N 1
ATOM 574 C CA . GLN A 1 76 ? -10.305 43.656 6.145 1 96.12 76 GLN A CA 1
ATOM 575 C C . GLN A 1 76 ? -8.836 43.438 6.48 1 96.12 76 GLN A C 1
ATOM 577 O O . GLN A 1 76 ? -8.086 42.875 5.676 1 96.12 76 GLN A O 1
ATOM 582 N N . VAL A 1 77 ? -8.492 43.906 7.645 1 96.75 77 VAL A N 1
ATOM 583 C CA . VAL A 1 77 ? -7.16 43.656 8.18 1 96.75 77 VAL A CA 1
ATOM 584 C C . VAL A 1 77 ? -7.254 42.594 9.297 1 96.75 77 VAL A C 1
ATOM 586 O O . VAL A 1 77 ? -8.07 42.75 10.203 1 96.75 77 VAL A O 1
ATOM 589 N N . PHE A 1 78 ? -6.426 41.625 9.203 1 98.62 78 PHE A N 1
ATOM 590 C CA . PHE A 1 78 ? -6.449 40.531 10.18 1 98.62 78 PHE A CA 1
ATOM 591 C C . PHE A 1 78 ? -5.191 40.562 11.047 1 98.62 78 PHE A C 1
ATOM 593 O O . PHE A 1 78 ? -4.098 40.844 10.547 1 98.62 78 PHE A O 1
ATOM 600 N N . ASP A 1 79 ? -5.414 40.281 12.305 1 98.69 79 ASP A N 1
ATOM 601 C CA . ASP A 1 79 ? -4.266 40.031 13.172 1 98.69 79 ASP A CA 1
ATOM 602 C C . ASP A 1 79 ? -3.578 38.719 12.844 1 98.69 79 ASP A C 1
ATOM 604 O O . ASP A 1 79 ? -2.348 38.625 12.852 1 98.69 79 ASP A O 1
ATOM 608 N N . PHE A 1 80 ? -4.359 37.719 12.578 1 98.88 80 PHE A N 1
ATOM 609 C CA . PHE A 1 80 ? -3.883 36.375 12.258 1 98.88 80 PHE A CA 1
ATOM 610 C C . PHE A 1 80 ? -4.641 35.781 11.07 1 98.88 80 PHE A C 1
ATOM 612 O O . PHE A 1 80 ? -5.844 36 10.93 1 98.88 80 PHE A O 1
ATOM 619 N N . ILE A 1 81 ? -3.961 35.094 10.234 1 98.94 81 ILE A N 1
ATOM 620 C CA . ILE A 1 81 ? -4.539 34.156 9.297 1 98.94 81 ILE A CA 1
ATOM 621 C C . ILE A 1 81 ? -4.195 32.719 9.719 1 98.94 81 ILE A C 1
ATOM 623 O O . ILE A 1 81 ? -3.025 32.344 9.734 1 98.94 81 ILE A O 1
ATOM 627 N N . LEU A 1 82 ? -5.191 32 10.133 1 98.94 82 LEU A N 1
ATOM 628 C CA . LEU A 1 82 ? -5.039 30.609 10.555 1 98.94 82 LEU A CA 1
ATOM 629 C C . LEU A 1 82 ? -5.328 29.656 9.406 1 98.94 82 LEU A C 1
ATOM 631 O O . LEU A 1 82 ? -6.457 29.594 8.914 1 98.94 82 LEU A O 1
ATOM 635 N N . VAL A 1 83 ? -4.277 28.938 9.008 1 98.81 83 VAL A N 1
ATOM 636 C CA . VAL A 1 83 ? -4.387 28 7.895 1 98.81 83 VAL A CA 1
ATOM 637 C C . VAL A 1 83 ? -4.559 26.578 8.438 1 98.81 83 VAL A C 1
ATOM 639 O O . VAL A 1 83 ? -3.666 26.047 9.102 1 98.81 83 VAL A O 1
ATOM 642 N N . CYS A 1 84 ? -5.715 25.969 8.125 1 98.12 84 CYS A N 1
ATOM 643 C CA . CYS A 1 84 ? -6.016 24.625 8.602 1 98.12 84 CYS A CA 1
ATOM 644 C C . CYS A 1 84 ? -6.359 23.703 7.438 1 98.12 84 CYS A C 1
ATOM 646 O O . CYS A 1 84 ? -6.879 22.609 7.641 1 98.12 84 CYS A O 1
ATOM 648 N N . THR A 1 85 ? -6.074 24.156 6.211 1 96.38 85 THR A N 1
ATOM 649 C CA . THR A 1 85 ? -6.281 23.281 5.059 1 96.38 85 THR A CA 1
ATOM 650 C C . THR A 1 85 ? -5.25 22.156 5.043 1 96.38 85 THR A C 1
ATOM 652 O O . THR A 1 85 ? -4.211 22.25 5.699 1 96.38 85 THR A O 1
ATOM 655 N N . LYS A 1 86 ? -5.527 21.156 4.312 1 93.5 86 LYS A N 1
ATOM 656 C CA . LYS A 1 86 ? -4.492 20.156 4.039 1 93.5 86 LYS A CA 1
ATOM 657 C C . LYS A 1 86 ? -3.275 20.797 3.377 1 93.5 86 LYS A C 1
ATOM 659 O O . LYS A 1 86 ? -3.416 21.688 2.533 1 93.5 86 LYS A O 1
ATOM 664 N N . SER A 1 87 ? -2.172 20.266 3.84 1 93.25 87 SER A N 1
ATOM 665 C CA . SER A 1 87 ? -0.93 20.766 3.254 1 93.25 87 SER A CA 1
ATOM 666 C C . SER A 1 87 ? -0.612 20.047 1.948 1 93.25 87 SER A C 1
ATOM 668 O O . SER A 1 87 ? -0.319 18.844 1.95 1 93.25 87 SER A O 1
ATOM 670 N N . LEU A 1 88 ? -0.625 20.781 0.877 1 90.88 88 LEU A N 1
ATOM 671 C CA . LEU A 1 88 ? -0.377 20.219 -0.451 1 90.88 88 LEU A CA 1
ATOM 672 C C . LEU A 1 88 ? 0.708 21.016 -1.173 1 90.88 88 LEU A C 1
ATOM 674 O O . LEU A 1 88 ? 0.451 21.625 -2.219 1 90.88 88 LEU A O 1
ATOM 678 N N . PRO A 1 89 ? 1.818 20.906 -0.631 1 87.62 89 PRO A N 1
ATOM 679 C CA . PRO A 1 89 ? 2.922 21.625 -1.261 1 87.62 89 PRO A CA 1
ATOM 680 C C . PRO A 1 89 ? 3.055 21.328 -2.752 1 87.62 89 PRO A C 1
ATOM 682 O O . PRO A 1 89 ? 2.898 20.172 -3.166 1 87.62 89 PRO A O 1
ATOM 685 N N . GLY A 1 90 ? 3.242 22.438 -3.547 1 86.75 90 GLY A N 1
ATOM 686 C CA . GLY A 1 90 ? 3.439 22.281 -4.977 1 86.75 90 GLY A CA 1
ATOM 687 C C . GLY A 1 90 ? 2.17 22.484 -5.781 1 86.75 90 GLY A C 1
ATOM 688 O O . GLY A 1 90 ? 2.217 22.594 -7.008 1 86.75 90 GLY A O 1
ATOM 689 N N . ASN A 1 91 ? 1.094 22.547 -5.074 1 91 91 ASN A N 1
ATOM 690 C CA . ASN A 1 91 ? -0.154 22.812 -5.785 1 91 91 ASN A CA 1
ATOM 691 C C . ASN A 1 91 ? -0.122 24.172 -6.48 1 91 91 ASN A C 1
ATOM 693 O O . ASN A 1 91 ? 0.618 25.078 -6.066 1 91 91 ASN A O 1
ATOM 697 N N . LYS A 1 92 ? -0.89 24.312 -7.551 1 93.12 92 LYS A N 1
ATOM 698 C CA . LYS A 1 92 ? -1.098 25.562 -8.273 1 93.12 92 LYS A CA 1
ATOM 699 C C . LYS A 1 92 ? -2.582 25.906 -8.367 1 93.12 92 LYS A C 1
ATOM 701 O O . LYS A 1 92 ? -3.365 25.141 -8.93 1 93.12 92 LYS A O 1
ATOM 706 N N . PRO A 1 93 ? -2.938 27.078 -7.836 1 96.19 93 PRO A N 1
ATOM 707 C CA . PRO A 1 93 ? -2.119 28.047 -7.113 1 96.19 93 PRO A CA 1
ATOM 708 C C . PRO A 1 93 ? -1.645 27.531 -5.758 1 96.19 93 PRO A C 1
ATOM 710 O O . PRO A 1 93 ? -2.33 26.734 -5.121 1 96.19 93 PRO A O 1
ATOM 713 N N . SER A 1 94 ? -0.468 27.984 -5.383 1 97 94 SER A N 1
ATOM 714 C CA . SER A 1 94 ? 0.092 27.641 -4.082 1 97 94 SER A CA 1
ATOM 715 C C . SER A 1 94 ? -0.677 28.328 -2.953 1 97 94 SER A C 1
ATOM 717 O O . SER A 1 94 ? -1.502 29.203 -3.199 1 97 94 SER A O 1
ATOM 719 N N . LEU A 1 95 ? -0.415 27.891 -1.736 1 97.38 95 LEU A N 1
ATOM 720 C CA . LEU A 1 95 ? -1.07 28.484 -0.573 1 97.38 95 LEU A CA 1
ATOM 721 C C . LEU A 1 95 ? -0.795 29.984 -0.491 1 97.38 95 LEU A C 1
ATOM 723 O O . LEU A 1 95 ? -1.724 30.781 -0.354 1 97.38 95 LEU A O 1
ATOM 727 N N . PRO A 1 96 ? 0.425 30.438 -0.601 1 97.94 96 PRO A N 1
ATOM 728 C CA . PRO A 1 96 ? 0.663 31.875 -0.518 1 97.94 96 PRO A CA 1
ATOM 729 C C . PRO A 1 96 ? 0.003 32.656 -1.656 1 97.94 96 PRO A C 1
ATOM 731 O O . PRO A 1 96 ? -0.442 33.781 -1.46 1 97.94 96 PRO A O 1
ATOM 734 N N . GLU A 1 97 ? -0.072 32.031 -2.846 1 98.06 97 GLU A N 1
ATOM 735 C CA . GLU A 1 97 ? -0.773 32.688 -3.947 1 98.06 97 GLU A CA 1
ATOM 736 C C . GLU A 1 97 ? -2.254 32.875 -3.629 1 98.06 97 GLU A C 1
ATOM 738 O O . GLU A 1 97 ? -2.844 33.906 -3.967 1 98.06 97 GLU A O 1
ATOM 743 N N . GLN A 1 98 ? -2.811 31.906 -2.963 1 97.62 98 GLN A N 1
ATOM 744 C CA . GLN A 1 98 ? -4.223 31.953 -2.598 1 97.62 98 GLN A CA 1
ATOM 745 C C . GLN A 1 98 ? -4.477 33 -1.519 1 97.62 98 GLN A C 1
ATOM 747 O O . GLN A 1 98 ? -5.547 33.594 -1.479 1 97.62 98 GLN A O 1
ATOM 752 N N . LEU A 1 99 ? -3.5 33.281 -0.695 1 98.31 99 LEU A N 1
ATOM 753 C CA . LEU A 1 99 ? -3.664 34.188 0.443 1 98.31 99 LEU A CA 1
ATOM 754 C C . LEU A 1 99 ? -3.221 35.594 0.087 1 98.31 99 LEU A C 1
ATOM 756 O O . LEU A 1 99 ? -3.438 36.531 0.86 1 98.31 99 LEU A O 1
ATOM 760 N N . LYS A 1 100 ? -2.641 35.781 -1.007 1 98.31 100 LYS A N 1
ATOM 761 C CA . LYS A 1 100 ? -2.006 37.031 -1.414 1 98.31 100 LYS A CA 1
ATOM 762 C C . LYS A 1 100 ? -2.975 38.188 -1.291 1 98.31 100 LYS A C 1
ATOM 764 O O . LYS A 1 100 ? -2.607 39.25 -0.793 1 98.31 100 LYS A O 1
ATOM 769 N N . PRO A 1 101 ? -4.238 38.094 -1.682 1 98.12 101 PRO A N 1
ATOM 770 C CA . PRO A 1 101 ? -5.148 39.219 -1.65 1 98.12 101 PRO A CA 1
ATOM 771 C C . PRO A 1 101 ? -5.336 39.781 -0.245 1 98.12 101 PRO A C 1
ATOM 773 O O . PRO A 1 101 ? -5.594 41 -0.087 1 98.12 101 PRO A O 1
ATOM 776 N N . VAL A 1 102 ? -5.117 39 0.779 1 98.44 102 VAL A N 1
ATOM 777 C CA . VAL A 1 102 ? -5.395 39.438 2.135 1 98.44 102 VAL A CA 1
ATOM 778 C C . VAL A 1 102 ? -4.086 39.688 2.885 1 98.44 102 VAL A C 1
ATOM 780 O O . VAL A 1 102 ? -4.09 40.125 4.035 1 98.44 102 VAL A O 1
ATOM 783 N N . LEU A 1 103 ? -2.973 39.438 2.23 1 98.19 103 LEU A N 1
ATOM 784 C CA . LEU A 1 103 ? -1.684 39.562 2.898 1 98.19 103 LEU A CA 1
ATOM 785 C C . LEU A 1 103 ? -0.876 40.719 2.287 1 98.19 103 LEU A C 1
ATOM 787 O O . LEU A 1 103 ? -0.01 41.281 2.947 1 98.19 103 LEU A O 1
ATOM 791 N N . SER A 1 104 ? -1.113 40.969 1.012 1 95.5 104 SER A N 1
ATOM 792 C CA . SER A 1 104 ? -0.344 42 0.326 1 95.5 104 SER A CA 1
ATOM 793 C C . SER A 1 104 ? -0.455 43.344 1.044 1 95.5 104 SER A C 1
ATOM 795 O O . SER A 1 104 ? -1.56 43.844 1.312 1 95.5 104 SER A O 1
ATOM 797 N N . GLY A 1 105 ? 0.664 43.875 1.37 1 95.06 105 GLY A N 1
ATOM 798 C CA . GLY A 1 105 ? 0.71 45.188 2.018 1 95.06 105 GLY A CA 1
ATOM 799 C C . GLY A 1 105 ? 0.385 45.125 3.498 1 95.06 105 GLY A C 1
ATOM 800 O O . GLY A 1 105 ? 0.135 46.156 4.125 1 95.06 105 GLY A O 1
ATOM 801 N N . ARG A 1 106 ? 0.342 43.969 4.035 1 97.44 106 ARG A N 1
ATOM 802 C CA . ARG A 1 106 ? -0.024 43.812 5.438 1 97.44 106 ARG A CA 1
ATOM 803 C C . ARG A 1 106 ? 1.043 43.031 6.195 1 97.44 106 ARG A C 1
ATOM 805 O O . ARG A 1 106 ? 0.772 41.938 6.723 1 97.44 106 ARG A O 1
ATOM 812 N N . PRO A 1 107 ? 2.211 43.594 6.383 1 96.81 107 PRO A N 1
ATOM 813 C CA . PRO A 1 107 ? 3.344 42.844 6.969 1 96.81 107 PRO A CA 1
ATOM 814 C C . PRO A 1 107 ? 3.137 42.531 8.445 1 96.81 107 PRO A C 1
ATOM 816 O O . PRO A 1 107 ? 3.887 41.75 9.023 1 96.81 107 PRO A O 1
ATOM 819 N N . GLN A 1 108 ? 2.113 43.125 9.078 1 96.69 108 GLN A N 1
ATOM 820 C CA . GLN A 1 108 ? 1.892 42.906 10.5 1 96.69 108 GLN A CA 1
ATOM 821 C C . GLN A 1 108 ? 1.007 41.688 10.734 1 96.69 108 GLN A C 1
ATOM 823 O O . GLN A 1 108 ? 0.91 41.188 11.859 1 96.69 108 GLN A O 1
ATOM 828 N N . THR A 1 109 ? 0.293 41.219 9.688 1 98.62 109 THR A N 1
ATOM 829 C CA . THR A 1 109 ? -0.571 40.062 9.812 1 98.62 109 THR A CA 1
ATOM 830 C C . THR A 1 109 ? 0.258 38.781 10.008 1 98.62 109 THR A C 1
ATOM 832 O O . THR A 1 109 ? 1.136 38.469 9.195 1 98.62 109 THR A O 1
ATOM 835 N N . ALA A 1 110 ? 0.02 38.062 11.133 1 98.88 110 ALA A N 1
ATOM 836 C CA . ALA A 1 110 ? 0.717 36.812 11.375 1 98.88 110 ALA A CA 1
ATOM 837 C C . ALA A 1 110 ? 0.032 35.656 10.656 1 98.88 110 ALA A C 1
ATOM 839 O O . ALA A 1 110 ? -1.198 35.562 10.617 1 98.88 110 ALA A O 1
ATOM 840 N N . ILE A 1 111 ? 0.825 34.781 10.031 1 98.94 111 ILE A N 1
ATOM 841 C CA . ILE A 1 111 ? 0.322 33.594 9.336 1 98.94 111 ILE A CA 1
ATOM 842 C C . ILE A 1 111 ? 0.576 32.375 10.188 1 98.94 111 ILE A C 1
ATOM 844 O O . ILE A 1 111 ? 1.728 32 10.453 1 98.94 111 ILE A O 1
ATOM 848 N N . VAL A 1 112 ? -0.478 31.719 10.664 1 98.94 112 VAL A N 1
ATOM 849 C CA . VAL A 1 112 ? -0.399 30.516 11.477 1 98.94 112 VAL A CA 1
ATOM 850 C C . VAL A 1 112 ? -0.646 29.281 10.602 1 98.94 112 VAL A C 1
ATOM 852 O O . VAL A 1 112 ? -1.75 29.094 10.086 1 98.94 112 VAL A O 1
ATOM 855 N N . LEU A 1 113 ? 0.377 28.469 10.461 1 98.81 113 LEU A N 1
ATOM 856 C CA . LEU A 1 113 ? 0.267 27.266 9.656 1 98.81 113 LEU A CA 1
ATOM 857 C C . LEU A 1 113 ? -0.006 26.047 10.539 1 98.81 113 LEU A C 1
ATOM 859 O O . LEU A 1 113 ? 0.926 25.422 11.062 1 98.81 113 LEU A O 1
ATOM 863 N N . ALA A 1 114 ? -1.263 25.688 10.648 1 98.62 114 ALA A N 1
ATOM 864 C CA . ALA A 1 114 ? -1.675 24.5 11.391 1 98.62 114 ALA A CA 1
ATOM 865 C C . ALA A 1 114 ? -1.908 23.312 10.453 1 98.62 114 ALA A C 1
ATOM 867 O O . ALA A 1 114 ? -3.043 22.859 10.281 1 98.62 114 ALA A O 1
ATOM 868 N N . GLN A 1 115 ? -0.826 22.844 9.891 1 97.88 115 GLN A N 1
ATOM 869 C CA . GLN A 1 115 ? -0.837 21.781 8.875 1 97.88 115 GLN A CA 1
ATOM 870 C C . GLN A 1 115 ? 0.214 20.719 9.18 1 97.88 115 GLN A C 1
ATOM 872 O O . GLN A 1 115 ? 1.166 20.984 9.922 1 97.88 115 GLN A O 1
ATOM 877 N N . ASN A 1 116 ? 0.049 19.547 8.656 1 97.12 116 ASN A N 1
ATOM 878 C CA . ASN A 1 116 ? 0.988 18.453 8.883 1 97.12 116 ASN A CA 1
ATOM 879 C C . ASN A 1 116 ? 2.162 18.5 7.906 1 97.12 116 ASN A C 1
ATOM 881 O O . ASN A 1 116 ? 2.078 19.156 6.863 1 97.12 116 ASN A O 1
ATOM 885 N N . GLY A 1 117 ? 3.232 17.828 8.344 1 98 117 GLY A N 1
ATOM 886 C CA . GLY A 1 117 ? 4.375 17.656 7.465 1 98 117 GLY A CA 1
ATOM 887 C C . GLY A 1 117 ? 5.52 18.609 7.785 1 98 117 GLY A C 1
ATOM 888 O O . GLY A 1 117 ? 5.465 19.344 8.766 1 98 117 GLY A O 1
ATOM 889 N N . ILE A 1 118 ? 6.539 18.562 6.992 1 98.44 118 ILE A N 1
ATOM 890 C CA . ILE A 1 118 ? 7.695 19.438 7.145 1 98.44 118 ILE A CA 1
ATOM 891 C C . ILE A 1 118 ? 7.875 20.266 5.875 1 98.44 118 ILE A C 1
ATOM 893 O O . ILE A 1 118 ? 7.312 19.953 4.828 1 98.44 118 ILE A O 1
ATOM 897 N N . GLY A 1 119 ? 8.594 21.359 6.004 1 97.31 119 GLY A N 1
ATOM 898 C CA . GLY A 1 119 ? 8.875 22.219 4.863 1 97.31 119 GLY A CA 1
ATOM 899 C C . GLY A 1 119 ? 7.668 22.984 4.375 1 97.31 119 GLY A C 1
ATOM 900 O O . GLY A 1 119 ? 7.68 23.547 3.273 1 97.31 119 GLY A O 1
ATOM 901 N N . ILE A 1 120 ? 6.656 23.078 5.145 1 97.62 120 ILE A N 1
ATOM 902 C CA . ILE A 1 120 ? 5.398 23.672 4.703 1 97.62 120 ILE A CA 1
ATOM 903 C C . ILE A 1 120 ? 5.508 25.203 4.742 1 97.62 120 ILE A C 1
ATOM 905 O O . ILE A 1 120 ? 4.695 25.906 4.137 1 97.62 120 ILE A O 1
ATOM 909 N N . GLU A 1 121 ? 6.512 25.734 5.445 1 98.12 121 GLU A N 1
ATOM 910 C CA . GLU A 1 121 ? 6.648 27.172 5.684 1 98.12 121 GLU A CA 1
ATOM 911 C C . GLU A 1 121 ? 7.348 27.859 4.516 1 98.12 121 GLU A C 1
ATOM 913 O O . GLU A 1 121 ? 7.195 29.062 4.324 1 98.12 121 GLU A O 1
ATOM 918 N N . ASP A 1 122 ? 8.055 27.047 3.719 1 97.06 122 ASP A N 1
ATOM 919 C CA . ASP A 1 122 ? 9.047 27.594 2.799 1 97.06 122 ASP A CA 1
ATOM 920 C C . ASP A 1 122 ? 8.391 28.484 1.742 1 97.06 122 ASP A C 1
ATOM 922 O O . ASP A 1 122 ? 8.852 29.609 1.491 1 97.06 122 ASP A O 1
ATOM 926 N N . GLU A 1 123 ? 7.34 28 1.163 1 97.44 123 GLU A N 1
ATOM 927 C CA . GLU A 1 123 ? 6.695 28.766 0.104 1 97.44 123 GLU A CA 1
ATOM 928 C C . GLU A 1 123 ? 6.062 30.047 0.655 1 97.44 123 GLU A C 1
ATOM 930 O O . GLU A 1 123 ? 6.066 31.078 -0.01 1 97.44 123 GLU A O 1
ATOM 935 N N . VAL A 1 124 ? 5.543 30 1.864 1 98.25 124 VAL A N 1
ATOM 936 C CA . VAL A 1 124 ? 4.926 31.156 2.506 1 98.25 124 VAL A CA 1
ATOM 937 C C . VAL A 1 124 ? 6 32.188 2.854 1 98.25 124 VAL A C 1
ATOM 939 O O . VAL A 1 124 ? 5.836 33.375 2.588 1 98.25 124 VAL A O 1
ATOM 942 N N . ALA A 1 125 ? 7.109 31.75 3.389 1 98.12 125 ALA A N 1
ATOM 943 C CA . ALA A 1 125 ? 8.211 32.625 3.773 1 98.12 125 ALA A CA 1
ATOM 944 C C . ALA A 1 125 ? 8.812 33.312 2.555 1 98.12 125 ALA A C 1
ATOM 946 O O . ALA A 1 125 ? 9.227 34.469 2.635 1 98.12 125 ALA A O 1
ATOM 947 N N . ALA A 1 126 ? 8.898 32.594 1.471 1 97.81 126 ALA A N 1
ATOM 948 C CA . ALA A 1 126 ? 9.477 33.156 0.249 1 97.81 126 ALA A CA 1
ATOM 949 C C . ALA A 1 126 ? 8.617 34.312 -0.288 1 97.81 126 ALA A C 1
ATOM 951 O O . ALA A 1 126 ? 9.148 35.312 -0.763 1 97.81 126 ALA A O 1
ATOM 952 N N . MET A 1 127 ? 7.309 34.156 -0.193 1 97.94 127 MET A N 1
ATOM 953 C CA . MET A 1 127 ? 6.418 35.156 -0.785 1 97.94 127 MET A CA 1
ATOM 954 C C . MET A 1 127 ? 6.137 36.281 0.197 1 97.94 127 MET A C 1
ATOM 956 O O . MET A 1 127 ? 5.934 37.438 -0.21 1 97.94 127 MET A O 1
ATOM 960 N N . PHE A 1 128 ? 6.137 35.969 1.487 1 98.25 128 PHE A N 1
ATOM 961 C CA . PHE A 1 128 ? 5.816 36.938 2.518 1 98.25 128 PHE A CA 1
ATOM 962 C C . PHE A 1 128 ? 6.906 37 3.58 1 98.25 128 PHE A C 1
ATOM 964 O O . PHE A 1 128 ? 6.641 36.75 4.758 1 98.25 128 PHE A O 1
ATOM 971 N N . PRO A 1 129 ? 8.078 37.469 3.275 1 97.06 129 PRO A N 1
ATOM 972 C CA . PRO A 1 129 ? 9.227 37.438 4.184 1 97.06 129 PRO A CA 1
ATOM 973 C C . PRO A 1 129 ? 9.094 38.375 5.367 1 97.06 129 PRO A C 1
ATOM 975 O O . PRO A 1 129 ? 9.781 38.219 6.375 1 97.06 129 PRO A O 1
ATOM 978 N N . GLN A 1 130 ? 8.211 39.344 5.25 1 97.12 130 GLN A N 1
ATOM 979 C CA . GLN A 1 130 ? 8.109 40.344 6.301 1 97.12 130 GLN A CA 1
ATOM 980 C C . GLN A 1 130 ? 7.039 39.969 7.324 1 97.12 130 GLN A C 1
ATOM 982 O O . GLN A 1 130 ? 6.984 40.531 8.414 1 97.12 130 GLN A O 1
ATOM 987 N N . ASN A 1 131 ? 6.156 39.062 6.934 1 98.69 131 ASN A N 1
ATOM 988 C CA . ASN A 1 131 ? 5.09 38.656 7.84 1 98.69 131 ASN A CA 1
ATOM 989 C C . ASN A 1 131 ? 5.598 37.688 8.906 1 98.69 131 ASN A C 1
ATOM 991 O O . ASN A 1 131 ? 6.438 36.844 8.617 1 98.69 131 ASN A O 1
ATOM 995 N N . PRO A 1 132 ? 5.082 37.844 10.219 1 98.69 132 PRO A N 1
ATOM 996 C CA . PRO A 1 132 ? 5.324 36.75 11.148 1 98.69 132 PRO A CA 1
ATOM 997 C C . PRO A 1 132 ? 4.738 35.406 10.664 1 98.69 132 PRO A C 1
ATOM 999 O O . PRO A 1 132 ? 3.574 35.375 10.266 1 98.69 132 PRO A O 1
ATOM 1002 N N . ILE A 1 133 ? 5.555 34.438 10.609 1 98.88 133 ILE A N 1
ATOM 1003 C CA . ILE A 1 133 ? 5.105 33.094 10.281 1 98.88 133 ILE A CA 1
ATOM 1004 C C . ILE A 1 133 ? 5.18 32.188 11.523 1 98.88 133 ILE A C 1
ATOM 1006 O O . ILE A 1 133 ? 6.25 32.031 12.109 1 98.88 133 ILE A O 1
ATOM 1010 N N . LEU A 1 134 ? 4.039 31.75 11.945 1 98.88 134 LEU A N 1
ATOM 1011 C CA . LEU A 1 134 ? 3.928 30.812 13.07 1 98.88 134 LEU A CA 1
ATOM 1012 C C . LEU A 1 134 ? 3.658 29.406 12.586 1 98.88 134 LEU A C 1
ATOM 1014 O O . LEU A 1 134 ? 2.605 29.125 12.008 1 98.88 134 LEU A O 1
ATOM 1018 N N . SER A 1 135 ? 4.656 28.531 12.805 1 98.75 135 SER A N 1
ATOM 1019 C CA . SER A 1 135 ? 4.484 27.109 12.492 1 98.75 135 SER A CA 1
ATOM 1020 C C . SER A 1 135 ? 3.756 26.391 13.617 1 98.75 135 SER A C 1
ATOM 1022 O O . SER A 1 135 ? 4.086 26.562 14.797 1 98.75 135 SER A O 1
ATOM 1024 N N . GLY A 1 136 ? 2.734 25.641 13.25 1 98.81 136 GLY A N 1
ATOM 1025 C CA . GLY A 1 136 ? 1.924 24.953 14.242 1 98.81 136 GLY A CA 1
ATOM 1026 C C . GLY A 1 136 ? 1.891 23.453 14.047 1 98.81 136 GLY A C 1
ATOM 1027 O O . GLY A 1 136 ? 1.85 22.953 12.922 1 98.81 136 GLY A O 1
ATOM 1028 N N . VAL A 1 137 ? 1.997 22.688 15.133 1 98.81 137 VAL A N 1
ATOM 1029 C CA . VAL A 1 137 ? 1.844 21.234 15.172 1 98.81 137 VAL A CA 1
ATOM 1030 C C . VAL A 1 137 ? 0.557 20.875 15.906 1 98.81 137 VAL A C 1
ATOM 1032 O O . VAL A 1 137 ? 0.385 21.219 17.078 1 98.81 137 VAL A O 1
ATOM 1035 N N . VAL A 1 138 ? -0.295 20.156 15.242 1 98.5 138 VAL A N 1
ATOM 1036 C CA . VAL A 1 138 ? -1.668 20 15.711 1 98.5 138 VAL A CA 1
ATOM 1037 C C . VAL A 1 138 ? -1.859 18.594 16.281 1 98.5 138 VAL A C 1
ATOM 1039 O O . VAL A 1 138 ? -1.52 17.609 15.625 1 98.5 138 VAL A O 1
ATOM 1042 N N . TYR A 1 139 ? -2.32 18.438 17.469 1 97.94 139 TYR A N 1
ATOM 1043 C CA . TYR A 1 139 ? -2.873 17.234 18.047 1 97.94 139 TYR A CA 1
ATOM 1044 C C . TYR A 1 139 ? -4.344 17.422 18.406 1 97.94 139 TYR A C 1
ATOM 1046 O O . TYR A 1 139 ? -4.668 17.969 19.469 1 97.94 139 TYR A O 1
ATOM 1054 N N . CYS A 1 140 ? -5.176 17.078 17.547 1 97.19 140 CYS A N 1
ATOM 1055 C CA . CYS A 1 140 ? -6.617 17.25 17.672 1 97.19 140 CYS A CA 1
ATOM 1056 C C . CYS A 1 140 ? -7.375 16.203 16.875 1 97.19 140 CYS A C 1
ATOM 1058 O O . CYS A 1 140 ? -7.641 16.391 15.695 1 97.19 140 CYS A O 1
ATOM 1060 N N . PRO A 1 141 ? -7.734 15.008 17.516 1 94.56 141 PRO A N 1
ATOM 1061 C CA . PRO A 1 141 ? -8.406 13.922 16.797 1 94.56 141 PRO A CA 1
ATOM 1062 C C . PRO A 1 141 ? -9.852 14.258 16.438 1 94.56 141 PRO A C 1
ATOM 1064 O O . PRO A 1 141 ? -10.781 13.633 16.969 1 94.56 141 PRO A O 1
ATOM 1067 N N . ALA A 1 142 ? -10.07 15.156 15.508 1 95.56 142 ALA A N 1
ATOM 1068 C CA . ALA A 1 142 ? -11.383 15.555 15 1 95.56 142 ALA A CA 1
ATOM 1069 C C . ALA A 1 142 ? -11.57 15.117 13.555 1 95.56 142 ALA A C 1
ATOM 1071 O O . ALA A 1 142 ? -10.617 15.109 12.773 1 95.56 142 ALA A O 1
ATOM 1072 N N . VAL A 1 143 ? -12.805 14.75 13.25 1 93.5 143 VAL A N 1
ATOM 1073 C CA . VAL A 1 143 ? -13.117 14.297 11.898 1 93.5 143 VAL A CA 1
ATOM 1074 C C . VAL A 1 143 ? -14.383 14.992 11.406 1 93.5 143 VAL A C 1
ATOM 1076 O O . VAL A 1 143 ? -15.352 15.125 12.148 1 93.5 143 VAL A O 1
ATOM 1079 N N . GLN A 1 144 ? -14.312 15.539 10.234 1 93.06 144 GLN A N 1
ATOM 1080 C CA . GLN A 1 144 ? -15.523 16.031 9.594 1 93.06 144 GLN A CA 1
ATOM 1081 C C . GLN A 1 144 ? -16.312 14.898 8.945 1 93.06 144 GLN A C 1
ATOM 1083 O O . GLN A 1 144 ? -15.805 14.219 8.047 1 93.06 144 GLN A O 1
ATOM 1088 N N . THR A 1 145 ? -17.516 14.633 9.336 1 93.12 145 THR A N 1
ATOM 1089 C CA . THR A 1 145 ? -18.328 13.508 8.883 1 93.12 145 THR A CA 1
ATOM 1090 C C . THR A 1 145 ? -19.375 13.961 7.867 1 93.12 145 THR A C 1
ATOM 1092 O O . THR A 1 145 ? -20.031 13.141 7.238 1 93.12 145 THR A O 1
ATOM 1095 N N . GLY A 1 146 ? -19.547 15.211 7.691 1 91.81 146 GLY A N 1
ATOM 1096 C CA . GLY A 1 146 ? -20.406 15.898 6.742 1 91.81 146 GLY A CA 1
ATOM 1097 C C . GLY A 1 146 ? -20.141 17.391 6.68 1 91.81 146 GLY A C 1
ATOM 1098 O O . GLY A 1 146 ? -19.391 17.938 7.492 1 91.81 146 GLY A O 1
ATOM 1099 N N . PRO A 1 147 ? -20.766 18.031 5.695 1 93.31 147 PRO A N 1
ATOM 1100 C CA . PRO A 1 147 ? -20.531 19.469 5.609 1 93.31 147 PRO A CA 1
ATOM 1101 C C . PRO A 1 147 ? -20.875 20.203 6.91 1 93.31 147 PRO A C 1
ATOM 1103 O O . PRO A 1 147 ? -22.031 20.188 7.344 1 93.31 147 PRO A O 1
ATOM 1106 N N . GLY A 1 148 ? -19.859 20.719 7.543 1 95.81 148 GLY A N 1
ATOM 1107 C CA . GLY A 1 148 ? -20.047 21.516 8.75 1 95.81 148 GLY A CA 1
ATOM 1108 C C . GLY A 1 148 ? -20.266 20.672 9.984 1 95.81 148 GLY A C 1
ATOM 1109 O O . GLY A 1 148 ? -20.547 21.188 11.07 1 95.81 148 GLY A O 1
ATOM 1110 N N . THR A 1 149 ? -20.172 19.391 9.82 1 97.44 149 THR A N 1
ATOM 1111 C CA . THR A 1 149 ? -20.375 18.5 10.961 1 97.44 149 THR A CA 1
ATOM 1112 C C . THR A 1 149 ? -19.062 17.859 11.391 1 97.44 149 THR A C 1
ATOM 1114 O O . THR A 1 149 ? -18.406 17.188 10.594 1 97.44 149 THR A O 1
ATOM 1117 N N . ILE A 1 150 ? -18.672 18.062 12.68 1 97.69 150 ILE A N 1
ATOM 1118 C CA . ILE A 1 150 ? -17.391 17.625 13.195 1 97.69 150 ILE A CA 1
ATOM 1119 C C . ILE A 1 150 ? -17.594 16.688 14.383 1 97.69 150 ILE A C 1
ATOM 1121 O O . ILE A 1 150 ? -18.312 17.031 15.328 1 97.69 150 ILE A O 1
ATOM 1125 N N . GLU A 1 151 ? -17.031 15.516 14.312 1 97.44 151 GLU A N 1
ATOM 1126 C CA . GLU A 1 151 ? -16.953 14.602 15.445 1 97.44 151 GLU A CA 1
ATOM 1127 C C . GLU A 1 151 ? -15.586 14.695 16.125 1 97.44 151 GLU A C 1
ATOM 1129 O O . GLU A 1 151 ? -14.547 14.562 15.477 1 97.44 151 GLU A O 1
ATOM 1134 N N . TYR A 1 152 ? -15.57 14.961 17.344 1 97.19 152 TYR A N 1
ATOM 1135 C CA . TYR A 1 152 ? -14.383 15.133 18.172 1 97.19 152 TYR A CA 1
ATOM 1136 C C . TYR A 1 152 ? -14.492 14.32 19.469 1 97.19 152 TYR A C 1
ATOM 1138 O O . TYR A 1 152 ? -14.75 14.875 20.531 1 97.19 152 TYR A O 1
ATOM 1146 N N . PRO A 1 153 ? -14.148 13.023 19.422 1 95.19 153 PRO A N 1
ATOM 1147 C CA . PRO A 1 153 ? -14.523 12.094 20.5 1 95.19 153 PRO A CA 1
ATOM 1148 C C . PRO A 1 153 ? -13.438 11.945 21.562 1 95.19 153 PRO A C 1
ATOM 1150 O O . PRO A 1 153 ? -13.461 10.992 22.328 1 95.19 153 PRO A O 1
ATOM 1153 N N . GLU A 1 154 ? -12.461 12.797 21.594 1 95.31 154 GLU A N 1
ATOM 1154 C CA . GLU A 1 154 ? -11.367 12.688 22.547 1 95.31 154 GLU A CA 1
ATOM 1155 C C . GLU A 1 154 ? -11.078 14.039 23.203 1 95.31 154 GLU A C 1
ATOM 1157 O O . GLU A 1 154 ? -11.625 15.062 22.797 1 95.31 154 GLU A O 1
ATOM 1162 N N . PHE A 1 155 ? -10.211 13.969 24.25 1 96.81 155 PHE A N 1
ATOM 1163 C CA . PHE A 1 155 ? -9.898 15.188 25 1 96.81 155 PHE A CA 1
ATOM 1164 C C . PHE A 1 155 ? -8.633 15.836 24.469 1 96.81 155 PHE A C 1
ATOM 1166 O O . PHE A 1 155 ? -8.398 17.031 24.703 1 96.81 155 PHE A O 1
ATOM 1173 N N . LEU A 1 156 ? -7.871 15.07 23.797 1 96.88 156 LEU A N 1
ATOM 1174 C CA . LEU A 1 156 ? -6.582 15.586 23.359 1 96.88 156 LEU A CA 1
ATOM 1175 C C . LEU A 1 156 ? -6.762 16.844 22.516 1 96.88 156 LEU A C 1
ATOM 1177 O O . LEU A 1 156 ? -7.523 16.859 21.547 1 96.88 156 LEU A O 1
ATOM 1181 N N . ASN A 1 157 ? -6.195 17.875 22.922 1 98.19 157 ASN A N 1
ATOM 1182 C CA . ASN A 1 157 ? -6.18 19.188 22.281 1 98.19 157 ASN A CA 1
ATOM 1183 C C . ASN A 1 157 ? -4.891 19.953 22.578 1 98.19 157 ASN A C 1
ATOM 1185 O O . ASN A 1 157 ? -4.719 20.484 23.672 1 98.19 157 ASN A O 1
ATOM 1189 N N . LEU A 1 158 ? -3.994 19.922 21.625 1 98.75 158 LEU A N 1
ATOM 1190 C CA . LEU A 1 158 ? -2.727 20.625 21.797 1 98.75 158 LEU A CA 1
ATOM 1191 C C . LEU A 1 158 ? -2.248 21.219 20.484 1 98.75 158 LEU A C 1
ATOM 1193 O O . LEU A 1 158 ? -2.18 20.516 19.469 1 98.75 158 LEU A O 1
ATOM 1197 N N . LEU A 1 159 ? -2.062 22.484 20.484 1 98.88 159 LEU A N 1
ATOM 1198 C CA . LEU A 1 159 ? -1.408 23.188 19.391 1 98.88 159 LEU A CA 1
ATOM 1199 C C . LEU A 1 159 ? -0.03 23.688 19.812 1 98.88 159 LEU A C 1
ATOM 1201 O O . LEU A 1 159 ? 0.081 24.578 20.641 1 98.88 159 LEU A O 1
ATOM 1205 N N . GLU A 1 160 ? 0.986 23.094 19.281 1 98.94 160 GLU A N 1
ATOM 1206 C CA . GLU A 1 160 ? 2.338 23.609 19.5 1 98.94 160 GLU A CA 1
ATOM 1207 C C . GLU A 1 160 ? 2.705 24.656 18.469 1 98.94 160 GLU A C 1
ATOM 1209 O O . GLU A 1 160 ? 2.385 24.516 17.281 1 98.94 160 GLU A O 1
ATOM 1214 N N . LEU A 1 161 ? 3.311 25.734 18.938 1 98.88 161 LEU A N 1
ATOM 1215 C CA . LEU A 1 161 ? 3.592 26.875 18.062 1 98.88 161 LEU A CA 1
ATOM 1216 C C . LEU A 1 161 ? 5.043 27.328 18.203 1 98.88 161 LEU A C 1
ATOM 1218 O O . LEU A 1 161 ? 5.652 27.141 19.25 1 98.88 161 LEU A O 1
ATOM 1222 N N . GLY A 1 162 ? 5.523 27.906 17.219 1 98.81 162 GLY A N 1
ATOM 1223 C CA . GLY A 1 162 ? 6.781 28.625 17.203 1 98.81 162 GLY A CA 1
ATOM 1224 C C . GLY A 1 162 ? 6.977 29.453 15.945 1 98.81 162 GLY A C 1
ATOM 1225 O O . GLY A 1 162 ? 6.273 29.266 14.953 1 98.81 162 GLY A O 1
ATOM 1226 N N . THR A 1 163 ? 7.887 30.406 16.016 1 98.62 163 THR A N 1
ATOM 1227 C CA . THR A 1 163 ? 8.164 31.25 14.867 1 98.62 163 THR A CA 1
ATOM 1228 C C . THR A 1 163 ? 8.969 30.484 13.812 1 98.62 163 THR A C 1
ATOM 1230 O O . THR A 1 163 ? 9.711 29.562 14.141 1 98.62 163 THR A O 1
ATOM 1233 N N . PHE A 1 164 ? 8.766 30.812 12.609 1 98.31 164 PHE A N 1
ATOM 1234 C CA . PHE A 1 164 ? 9.594 30.328 11.516 1 98.31 164 PHE A CA 1
ATOM 1235 C C . PHE A 1 164 ? 10.203 31.484 10.734 1 98.31 164 PHE A C 1
ATOM 1237 O O . PHE A 1 164 ? 9.484 32.344 10.242 1 98.31 164 PHE A O 1
ATOM 1244 N N . PRO A 1 165 ? 11.539 31.562 10.57 1 97.38 165 PRO A N 1
ATOM 1245 C CA . PRO A 1 165 ? 12.477 30.688 11.273 1 97.38 165 PRO A CA 1
ATOM 1246 C C . PRO A 1 165 ? 12.469 30.906 12.789 1 97.38 165 PRO A C 1
ATOM 1248 O O . PRO A 1 165 ? 11.859 31.859 13.266 1 97.38 165 PRO A O 1
ATOM 1251 N N . SER A 1 166 ? 13.094 29.984 13.461 1 96.5 166 SER A N 1
ATOM 1252 C CA . SER A 1 166 ? 13.055 30.016 14.914 1 96.5 166 SER A CA 1
ATOM 1253 C C . SER A 1 166 ? 13.695 31.297 15.453 1 96.5 166 SER A C 1
ATOM 1255 O O . SER A 1 166 ? 13.398 31.734 16.562 1 96.5 166 SER A O 1
ATOM 1257 N N . THR A 1 167 ? 14.477 31.938 14.695 1 96.38 167 THR A N 1
ATOM 1258 C CA . THR A 1 167 ? 15.203 33.125 15.125 1 96.38 167 THR A CA 1
ATOM 1259 C C . THR A 1 167 ? 14.398 34.375 14.812 1 96.38 167 THR A C 1
ATOM 1261 O O . THR A 1 167 ? 14.812 35.5 15.172 1 96.38 167 THR A O 1
ATOM 1264 N N . ALA A 1 168 ? 13.258 34.25 14.133 1 97.06 168 ALA A N 1
ATOM 1265 C CA . ALA A 1 168 ? 12.453 35.406 13.789 1 97.06 168 ALA A CA 1
ATOM 1266 C C . ALA A 1 168 ? 12 36.156 15.047 1 97.06 168 ALA A C 1
ATOM 1268 O O . ALA A 1 168 ? 11.695 35.531 16.062 1 97.06 168 ALA A O 1
ATOM 1269 N N . PRO A 1 169 ? 11.953 37.469 14.961 1 96.69 169 PRO A N 1
ATOM 1270 C CA . PRO A 1 169 ? 11.625 38.281 16.141 1 96.69 169 PRO A CA 1
ATOM 1271 C C . PRO A 1 169 ? 10.125 38.438 16.359 1 96.69 169 PRO A C 1
ATOM 1273 O O . PRO A 1 169 ? 9.633 39.531 16.641 1 96.69 169 PRO A O 1
ATOM 1276 N N . HIS A 1 170 ? 9.383 37.344 16.266 1 97.5 170 HIS A N 1
ATOM 1277 C CA . HIS A 1 170 ? 7.926 37.438 16.328 1 97.5 170 HIS A CA 1
ATOM 1278 C C . HIS A 1 170 ? 7.363 36.5 17.391 1 97.5 170 HIS A C 1
ATOM 1280 O O . HIS A 1 170 ? 6.23 36 17.266 1 97.5 170 HIS A O 1
ATOM 1286 N N . ARG A 1 171 ? 8.117 36.188 18.391 1 97.56 171 ARG A N 1
ATOM 1287 C CA . ARG A 1 171 ? 7.688 35.25 19.438 1 97.56 171 ARG A CA 1
ATOM 1288 C C . ARG A 1 171 ? 6.406 35.75 20.109 1 97.56 171 ARG A C 1
ATOM 1290 O O . ARG A 1 171 ? 5.559 34.938 20.484 1 97.56 171 ARG A O 1
ATOM 1297 N N . HIS A 1 172 ? 6.297 37.031 20.25 1 97.94 172 HIS A N 1
ATOM 1298 C CA . HIS A 1 172 ? 5.121 37.625 20.906 1 97.94 172 HIS A CA 1
ATOM 1299 C C . HIS A 1 172 ? 3.846 37.219 20.156 1 97.94 172 HIS A C 1
ATOM 1301 O O . HIS A 1 172 ? 2.799 37.031 20.781 1 97.94 172 HIS A O 1
ATOM 1307 N N . ALA A 1 173 ? 3.875 37.156 18.828 1 98.44 173 ALA A N 1
ATOM 1308 C CA . ALA A 1 173 ? 2.715 36.75 18.047 1 98.44 173 ALA A CA 1
ATOM 1309 C C . ALA A 1 173 ? 2.322 35.312 18.359 1 98.44 173 ALA A C 1
ATOM 1311 O O . ALA A 1 173 ? 1.136 35 18.469 1 98.44 173 ALA A O 1
ATOM 1312 N N . ALA A 1 174 ? 3.314 34.438 18.531 1 98.81 174 ALA A N 1
ATOM 1313 C CA . ALA A 1 174 ? 3.059 33.062 18.891 1 98.81 174 ALA A CA 1
ATOM 1314 C C . ALA A 1 174 ? 2.434 32.938 20.281 1 98.81 174 ALA A C 1
ATOM 1316 O O . ALA A 1 174 ? 1.483 32.188 20.484 1 98.81 174 ALA A O 1
ATOM 1317 N N . GLU A 1 175 ? 2.973 33.688 21.172 1 98.75 175 GLU A N 1
ATOM 1318 C CA . GLU A 1 175 ? 2.461 33.688 22.547 1 98.75 175 GLU A CA 1
ATOM 1319 C C . GLU A 1 175 ? 1.027 34.219 22.594 1 98.75 175 GLU A C 1
ATOM 1321 O O . GLU A 1 175 ? 0.182 33.656 23.297 1 98.75 175 GLU A O 1
ATOM 1326 N N . ARG A 1 176 ? 0.846 35.281 21.875 1 98.75 176 ARG A N 1
ATOM 1327 C CA . ARG A 1 176 ? -0.501 35.844 21.844 1 98.75 176 ARG A CA 1
ATOM 1328 C C . ARG A 1 176 ? -1.497 34.844 21.266 1 98.75 176 ARG A C 1
ATOM 1330 O O . ARG A 1 176 ? -2.584 34.656 21.812 1 98.75 176 ARG A O 1
ATOM 1337 N N . PHE A 1 177 ? -1.183 34.188 20.188 1 98.81 177 PHE A N 1
ATOM 1338 C CA . PHE A 1 177 ? -2.08 33.219 19.578 1 98.81 177 PHE A CA 1
ATOM 1339 C C . PHE A 1 177 ? -2.311 32.031 20.516 1 98.81 177 PHE A C 1
ATOM 1341 O O . PHE A 1 177 ? -3.436 31.547 20.656 1 98.81 177 PHE A O 1
ATOM 1348 N N . ALA A 1 178 ? -1.242 31.547 21.156 1 98.88 178 ALA A N 1
ATOM 1349 C CA . ALA A 1 178 ? -1.355 30.469 22.141 1 98.88 178 ALA A CA 1
ATOM 1350 C C . ALA A 1 178 ? -2.322 30.844 23.25 1 98.88 178 ALA A C 1
ATOM 1352 O O . ALA A 1 178 ? -3.15 30.031 23.672 1 98.88 178 ALA A O 1
ATOM 1353 N N . ASP A 1 179 ? -2.201 32.031 23.719 1 98.75 179 ASP A N 1
ATOM 1354 C CA . ASP A 1 179 ? -3.078 32.5 24.781 1 98.75 179 ASP A CA 1
ATOM 1355 C C . ASP A 1 179 ? -4.543 32.5 24.344 1 98.75 179 ASP A C 1
ATOM 1357 O O . ASP A 1 179 ? -5.422 32.125 25.125 1 98.75 179 ASP A O 1
ATOM 1361 N N . LEU A 1 180 ? -4.797 32.906 23.125 1 98.75 180 LEU A N 1
ATOM 1362 C CA . LEU A 1 180 ? -6.156 32.875 22.594 1 98.75 180 LEU A CA 1
ATOM 1363 C C . LEU A 1 180 ? -6.695 31.453 22.562 1 98.75 180 LEU A C 1
ATOM 1365 O O . LEU A 1 180 ? -7.844 31.219 22.938 1 98.75 180 LEU A O 1
ATOM 1369 N N . MET A 1 181 ? -5.883 30.516 22.141 1 98.81 181 MET A N 1
ATOM 1370 C CA . MET A 1 181 ? -6.297 29.125 22.062 1 98.81 181 MET A CA 1
ATOM 1371 C C . MET A 1 181 ? -6.621 28.578 23.453 1 98.81 181 MET A C 1
ATOM 1373 O O . MET A 1 181 ? -7.617 27.875 23.625 1 98.81 181 MET A O 1
ATOM 1377 N N . ILE A 1 182 ? -5.801 28.922 24.391 1 98.75 182 ILE A N 1
ATOM 1378 C CA . ILE A 1 182 ? -5.988 28.484 25.766 1 98.75 182 ILE A CA 1
ATOM 1379 C C . ILE A 1 182 ? -7.242 29.125 26.359 1 98.75 182 ILE A C 1
ATOM 1381 O O . ILE A 1 182 ? -8.055 28.453 26.984 1 98.75 182 ILE A O 1
ATOM 1385 N N . GLN A 1 183 ? -7.398 30.375 26.125 1 98.44 183 GLN A N 1
ATOM 1386 C CA . GLN A 1 183 ? -8.57 31.094 26.609 1 98.44 183 GLN A CA 1
ATOM 1387 C C . GLN A 1 183 ? -9.859 30.5 26.047 1 98.44 183 GLN A C 1
ATOM 1389 O O . GLN A 1 183 ? -10.891 30.5 26.719 1 98.44 183 GLN A O 1
ATOM 1394 N N . GLY A 1 184 ? -9.766 29.984 24.891 1 98.38 184 GLY A N 1
ATOM 1395 C CA . GLY A 1 184 ? -10.914 29.391 24.219 1 98.38 184 GLY A CA 1
ATOM 1396 C C . GLY A 1 184 ? -11.227 27.984 24.688 1 98.38 184 GLY A C 1
ATOM 1397 O O . GLY A 1 184 ? -12.203 27.375 24.25 1 98.38 184 GLY A O 1
ATOM 1398 N N . GLY A 1 185 ? -10.375 27.469 25.531 1 98.19 185 GLY A N 1
ATOM 1399 C CA . GLY A 1 185 ? -10.664 26.172 26.109 1 98.19 185 GLY A CA 1
ATOM 1400 C C . GLY A 1 185 ? -9.789 25.062 25.562 1 98.19 185 GLY A C 1
ATOM 1401 O O . GLY A 1 185 ? -9.969 23.891 25.922 1 98.19 185 GLY A O 1
ATOM 1402 N N . GLY A 1 186 ? -8.852 25.406 24.703 1 98.25 186 GLY A N 1
ATOM 1403 C CA . GLY A 1 186 ? -7.922 24.422 24.172 1 98.25 186 GLY A CA 1
ATOM 1404 C C . GLY A 1 186 ? -6.562 24.469 24.844 1 98.25 186 GLY A C 1
ATOM 1405 O O . GLY A 1 186 ? -6.402 25.094 25.891 1 98.25 186 GLY A O 1
ATOM 1406 N N . GLY A 1 187 ? -5.625 23.609 24.328 1 98.31 187 GLY A N 1
ATOM 1407 C CA . GLY A 1 187 ? -4.234 23.625 24.766 1 98.31 187 GLY A CA 1
ATOM 1408 C C . GLY A 1 187 ? -3.301 24.234 23.734 1 98.31 187 GLY A C 1
ATOM 1409 O O . GLY A 1 187 ? -3.533 24.109 22.531 1 98.31 187 GLY A O 1
ATOM 1410 N N . ALA A 1 188 ? -2.244 24.875 24.219 1 98.81 188 ALA A N 1
ATOM 1411 C CA . ALA A 1 188 ? -1.222 25.406 23.312 1 98.81 188 ALA A CA 1
ATOM 1412 C C . ALA A 1 188 ? 0.116 25.562 24.031 1 98.81 188 ALA A C 1
ATOM 1414 O O . ALA A 1 188 ? 0.156 25.734 25.25 1 98.81 188 ALA A O 1
ATOM 1415 N N . GLN A 1 189 ? 1.166 25.406 23.359 1 98.81 189 GLN A N 1
ATOM 1416 C CA . GLN A 1 189 ? 2.525 25.578 23.859 1 98.81 189 GLN A CA 1
ATOM 1417 C C . GLN A 1 189 ? 3.406 26.281 22.828 1 98.81 189 GLN A C 1
ATOM 1419 O O . GLN A 1 189 ? 3.314 26.016 21.625 1 98.81 189 GLN A O 1
ATOM 1424 N N . VAL A 1 190 ? 4.219 27.188 23.281 1 98.81 190 VAL A N 1
ATOM 1425 C CA . VAL A 1 190 ? 5.137 27.906 22.406 1 98.81 190 VAL A CA 1
ATOM 1426 C C . VAL A 1 190 ? 6.555 27.375 22.594 1 98.81 190 VAL A C 1
ATOM 1428 O O . VAL A 1 190 ? 7.035 27.25 23.719 1 98.81 190 VAL A O 1
ATOM 1431 N N . HIS A 1 191 ? 7.191 27.031 21.516 1 98.62 191 HIS A N 1
ATOM 1432 C CA . HIS A 1 191 ? 8.547 26.5 21.531 1 98.62 191 HIS A CA 1
ATOM 1433 C C . HIS A 1 191 ? 9.547 27.516 20.984 1 98.62 191 HIS A C 1
ATOM 1435 O O . HIS A 1 191 ? 9.203 28.328 20.109 1 98.62 191 HIS A O 1
ATOM 1441 N N . ASP A 1 192 ? 10.75 27.469 21.516 1 97.62 192 ASP A N 1
ATOM 1442 C CA . ASP A 1 192 ? 11.836 28.266 20.953 1 97.62 192 ASP A CA 1
ATOM 1443 C C . ASP A 1 192 ? 12.164 27.812 19.531 1 97.62 192 ASP A C 1
ATOM 1445 O O . ASP A 1 192 ? 12.406 28.641 18.641 1 97.62 192 ASP A O 1
ATOM 1449 N N . ASP A 1 193 ? 12.156 26.516 19.375 1 97.62 193 ASP A N 1
ATOM 1450 C CA . ASP A 1 193 ? 12.328 25.922 18.062 1 97.62 193 ASP A CA 1
ATOM 1451 C C . ASP A 1 193 ? 11.227 24.922 17.75 1 97.62 193 ASP A C 1
ATOM 1453 O O . ASP A 1 193 ? 11.312 23.766 18.141 1 97.62 193 ASP A O 1
ATOM 1457 N N . ILE A 1 194 ? 10.289 25.359 17 1 98.38 194 ILE A N 1
ATOM 1458 C CA . ILE A 1 194 ? 9.086 24.578 16.719 1 98.38 194 ILE A CA 1
ATOM 1459 C C . ILE A 1 194 ? 9.43 23.406 15.797 1 98.38 194 ILE A C 1
ATOM 1461 O O . ILE A 1 194 ? 8.68 22.438 15.711 1 98.38 194 ILE A O 1
ATOM 1465 N N . GLN A 1 195 ? 10.602 23.438 15.156 1 98.38 195 GLN A N 1
ATOM 1466 C CA . GLN A 1 195 ? 10.953 22.406 14.188 1 98.38 195 GLN A CA 1
ATOM 1467 C C . GLN A 1 195 ? 11.188 21.062 14.875 1 98.38 195 GLN A C 1
ATOM 1469 O O . GLN A 1 195 ? 10.93 20 14.297 1 98.38 195 GLN A O 1
ATOM 1474 N N . VAL A 1 196 ? 11.625 21.094 16.156 1 98.44 196 VAL A N 1
ATOM 1475 C CA . VAL A 1 196 ? 11.812 19.844 16.906 1 98.44 196 VAL A CA 1
ATOM 1476 C C . VAL A 1 196 ? 10.477 19.125 17.047 1 98.44 196 VAL A C 1
ATOM 1478 O O . VAL A 1 196 ? 10.383 17.922 16.797 1 98.44 196 VAL A O 1
ATOM 1481 N N . ALA A 1 197 ? 9.492 19.859 17.422 1 98.56 197 ALA A N 1
ATOM 1482 C CA . ALA A 1 197 ? 8.164 19.281 17.562 1 98.56 197 ALA A CA 1
ATOM 1483 C C . ALA A 1 197 ? 7.617 18.797 16.234 1 98.56 197 ALA A C 1
ATOM 1485 O O . ALA A 1 197 ? 7.02 17.719 16.156 1 98.56 197 ALA A O 1
ATOM 1486 N N . ARG A 1 198 ? 7.812 19.594 15.203 1 98.56 198 ARG A N 1
ATOM 1487 C CA . ARG A 1 198 ? 7.297 19.266 13.883 1 98.56 198 ARG A CA 1
ATOM 1488 C C . ARG A 1 198 ? 7.938 17.984 13.352 1 98.56 198 ARG A C 1
ATOM 1490 O O . ARG A 1 198 ? 7.238 17.078 12.906 1 98.56 198 ARG A O 1
ATOM 1497 N N . TRP A 1 199 ? 9.234 17.859 13.477 1 98.75 199 TRP A N 1
ATOM 1498 C CA . TRP A 1 199 ? 9.953 16.672 13.008 1 98.75 199 TRP A CA 1
ATOM 1499 C C . TRP A 1 199 ? 9.641 15.469 13.883 1 98.75 199 TRP A C 1
ATOM 1501 O O . TRP A 1 199 ? 9.602 14.336 13.398 1 98.75 199 TRP A O 1
ATOM 1511 N N . SER A 1 200 ? 9.469 15.734 15.156 1 98.69 200 SER A N 1
ATOM 1512 C CA . SER A 1 200 ? 9.094 14.648 16.062 1 98.69 200 SER A CA 1
ATOM 1513 C C . SER A 1 200 ? 7.742 14.055 15.68 1 98.69 200 SER A C 1
ATOM 1515 O O . SER A 1 200 ? 7.562 12.836 15.711 1 98.69 200 SER A O 1
ATOM 1517 N N . LYS A 1 201 ? 6.836 14.875 15.359 1 98.44 201 LYS A N 1
ATOM 1518 C CA . LYS A 1 201 ? 5.531 14.375 14.93 1 98.44 201 LYS A CA 1
ATOM 1519 C C . LYS A 1 201 ? 5.645 13.633 13.602 1 98.44 201 LYS A C 1
ATOM 1521 O O . LYS A 1 201 ? 4.906 12.672 13.359 1 98.44 201 LYS A O 1
ATOM 1526 N N . LEU A 1 202 ? 6.57 14.07 12.758 1 98.75 202 LEU A N 1
ATOM 1527 C CA . LEU A 1 202 ? 6.781 13.414 11.469 1 98.75 202 LEU A CA 1
ATOM 1528 C C . LEU A 1 202 ? 7.188 11.953 11.664 1 98.75 202 LEU A C 1
ATOM 1530 O O . LEU A 1 202 ? 6.855 11.102 10.844 1 98.75 202 LEU A O 1
ATOM 1534 N N . LEU A 1 203 ? 7.941 11.641 12.789 1 98.69 203 LEU A N 1
ATOM 1535 C CA . LEU A 1 203 ? 8.312 10.266 13.094 1 98.69 203 LEU A CA 1
ATOM 1536 C C . LEU A 1 203 ? 7.082 9.352 13.07 1 98.69 203 LEU A C 1
ATOM 1538 O O . LEU A 1 203 ? 7.113 8.281 12.469 1 98.69 203 LEU A O 1
ATOM 1542 N N . MET A 1 204 ? 6 9.836 13.602 1 97.81 204 MET A N 1
ATOM 1543 C CA . MET A 1 204 ? 4.77 9.055 13.672 1 97.81 204 MET A CA 1
ATOM 1544 C C . MET A 1 204 ? 4.008 9.117 12.352 1 97.81 204 MET A C 1
ATOM 1546 O O . MET A 1 204 ? 3.588 8.086 11.82 1 97.81 204 MET A O 1
ATOM 1550 N N . ASN A 1 205 ? 3.828 10.305 11.852 1 98.25 205 ASN A N 1
ATOM 1551 C CA . ASN A 1 205 ? 3.016 10.5 10.656 1 98.25 205 ASN A CA 1
ATOM 1552 C C . ASN A 1 205 ? 3.59 9.75 9.461 1 98.25 205 ASN A C 1
ATOM 1554 O O . ASN A 1 205 ? 2.848 9.133 8.695 1 98.25 205 ASN A O 1
ATOM 1558 N N . ALA A 1 206 ? 4.918 9.797 9.32 1 98.75 206 ALA A N 1
ATOM 1559 C CA . ALA A 1 206 ? 5.555 9.18 8.156 1 98.75 206 ALA A CA 1
ATOM 1560 C C . ALA A 1 206 ? 5.547 7.656 8.273 1 98.75 206 ALA A C 1
ATOM 1562 O O . ALA A 1 206 ? 5.488 6.953 7.258 1 98.75 206 ALA A O 1
ATOM 1563 N N . ALA A 1 207 ? 5.574 7.168 9.531 1 98.62 207 ALA A N 1
ATOM 1564 C CA . ALA A 1 207 ? 5.613 5.723 9.734 1 98.62 207 ALA A CA 1
ATOM 1565 C C . ALA A 1 207 ? 4.223 5.113 9.594 1 98.62 207 ALA A C 1
ATOM 1567 O O . ALA A 1 207 ? 4.078 3.99 9.102 1 98.62 207 ALA A O 1
ATOM 1568 N N . TRP A 1 208 ? 3.176 5.902 9.961 1 98.69 208 TRP A N 1
ATOM 1569 C CA . TRP A 1 208 ? 1.905 5.211 10.156 1 98.69 208 TRP A CA 1
ATOM 1570 C C . TRP A 1 208 ? 0.869 5.684 9.141 1 98.69 208 TRP A C 1
ATOM 1572 O O . TRP A 1 208 ? 0.001 4.91 8.727 1 98.69 208 TRP A O 1
ATOM 1582 N N . ASN A 1 209 ? 0.857 6.945 8.734 1 98.56 209 ASN A N 1
ATOM 1583 C CA . ASN A 1 209 ? -0.151 7.449 7.805 1 98.56 209 ASN A CA 1
ATOM 1584 C C . ASN A 1 209 ? -0.124 6.691 6.48 1 98.56 209 ASN A C 1
ATOM 1586 O O . ASN A 1 209 ? -1.151 6.18 6.035 1 98.56 209 ASN A O 1
ATOM 1590 N N . PRO A 1 210 ? 1.106 6.605 5.824 1 98.88 210 PRO A N 1
ATOM 1591 C CA . PRO A 1 210 ? 1.119 5.859 4.562 1 98.88 210 PRO A CA 1
ATOM 1592 C C . PRO A 1 210 ? 0.749 4.391 4.742 1 98.88 210 PRO A C 1
ATOM 1594 O O . PRO A 1 210 ? 0.12 3.795 3.863 1 98.88 210 PRO A O 1
ATOM 1597 N N . VAL A 1 211 ? 1.156 3.785 5.883 1 98.75 211 VAL A N 1
ATOM 1598 C CA . VAL A 1 211 ? 0.819 2.396 6.176 1 98.75 211 VAL A CA 1
ATOM 1599 C C . VAL A 1 211 ? -0.699 2.227 6.191 1 98.75 211 VAL A C 1
ATOM 1601 O O . VAL A 1 211 ? -1.234 1.315 5.555 1 98.75 211 VAL A O 1
ATOM 1604 N N . GLY A 1 212 ? -1.365 3.102 6.887 1 98.56 212 GLY A N 1
ATOM 1605 C CA . GLY A 1 212 ? -2.818 3.043 6.914 1 98.56 212 GLY A CA 1
ATOM 1606 C C . GLY A 1 212 ? -3.447 3.223 5.543 1 98.56 212 GLY A C 1
ATOM 1607 O O . GLY A 1 212 ? -4.387 2.508 5.188 1 98.56 212 GLY A O 1
ATOM 1608 N N . ALA A 1 213 ? -2.928 4.176 4.773 1 98.62 213 ALA A N 1
ATOM 1609 C CA . ALA A 1 213 ? -3.473 4.496 3.457 1 98.62 213 ALA A CA 1
ATOM 1610 C C . ALA A 1 213 ? -3.32 3.32 2.498 1 98.62 213 ALA A C 1
ATOM 1612 O O . ALA A 1 213 ? -4.188 3.082 1.655 1 98.62 213 ALA A O 1
ATOM 1613 N N . LEU A 1 214 ? -2.232 2.617 2.633 1 98.81 214 LEU A N 1
ATOM 1614 C CA . LEU A 1 214 ? -1.878 1.569 1.682 1 98.81 214 LEU A CA 1
ATOM 1615 C C . LEU A 1 214 ? -2.494 0.235 2.088 1 98.81 214 LEU A C 1
ATOM 1617 O O . LEU A 1 214 ? -2.922 -0.542 1.231 1 98.81 214 LEU A O 1
ATOM 1621 N N . THR A 1 215 ? -2.605 -0.054 3.385 1 98.75 215 THR A N 1
ATOM 1622 C CA . THR A 1 215 ? -2.959 -1.396 3.834 1 98.75 215 THR A CA 1
ATOM 1623 C C . THR A 1 215 ? -4.402 -1.441 4.324 1 98.75 215 THR A C 1
ATOM 1625 O O . THR A 1 215 ? -4.969 -2.521 4.504 1 98.75 215 THR A O 1
ATOM 1628 N N . LEU A 1 216 ? -4.977 -0.275 4.602 1 98.25 216 LEU A N 1
ATOM 1629 C CA . LEU A 1 216 ? -6.309 -0.152 5.176 1 98.25 216 LEU A CA 1
ATOM 1630 C C . LEU A 1 216 ? -6.379 -0.834 6.539 1 98.25 216 LEU A C 1
ATOM 1632 O O . LEU A 1 216 ? -7.352 -1.532 6.84 1 98.25 216 LEU A O 1
ATOM 1636 N N . THR A 1 217 ? -5.328 -0.645 7.305 1 98.56 217 THR A N 1
ATOM 1637 C CA . THR A 1 217 ? -5.258 -1.133 8.68 1 98.56 217 THR A CA 1
ATOM 1638 C C . THR A 1 217 ? -4.977 0.013 9.648 1 98.56 217 THR A C 1
ATOM 1640 O O . THR A 1 217 ? -4.422 1.043 9.258 1 98.56 217 THR A O 1
ATOM 1643 N N . THR A 1 218 ? -5.387 -0.156 10.945 1 98.19 218 THR A N 1
ATOM 1644 C CA . THR A 1 218 ? -4.895 0.709 12.008 1 98.19 218 THR A CA 1
ATOM 1645 C C . THR A 1 218 ? -3.414 0.45 12.273 1 98.19 218 THR A C 1
ATOM 1647 O O . THR A 1 218 ? -2.852 -0.53 11.781 1 98.19 218 THR A O 1
ATOM 1650 N N . ASP A 1 219 ? -2.727 1.359 13.031 1 98.31 219 ASP A N 1
ATOM 1651 C CA . ASP A 1 219 ? -1.333 1.139 13.406 1 98.31 219 ASP A CA 1
ATOM 1652 C C . ASP A 1 219 ? -1.178 -0.146 14.219 1 98.31 219 ASP A C 1
ATOM 1654 O O . ASP A 1 219 ? -0.261 -0.933 13.977 1 98.31 219 ASP A O 1
ATOM 1658 N N . GLY A 1 220 ? -2.117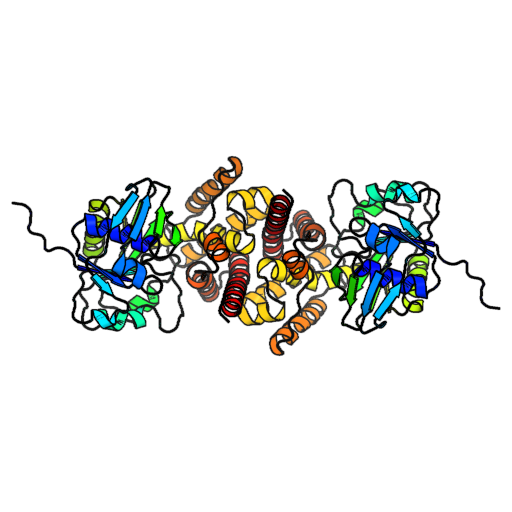 -0.431 15.086 1 98.44 220 GLY A N 1
ATOM 1659 C CA . GLY A 1 220 ? -2.078 -1.645 15.883 1 98.44 220 GLY A CA 1
ATOM 1660 C C . GLY A 1 220 ? -2.283 -2.906 15.07 1 98.44 220 GLY A C 1
ATOM 1661 O O . GLY A 1 220 ? -1.545 -3.881 15.227 1 98.44 220 GLY A O 1
ATOM 1662 N N . ASP A 1 221 ? -3.283 -2.896 14.203 1 98.31 221 ASP A N 1
ATOM 1663 C CA . ASP A 1 221 ? -3.551 -4.055 13.352 1 98.31 221 ASP A CA 1
ATOM 1664 C C . ASP A 1 221 ? -2.369 -4.348 12.43 1 98.31 221 ASP A C 1
ATOM 1666 O O . ASP A 1 221 ? -2.053 -5.508 12.164 1 98.31 221 ASP A O 1
ATOM 1670 N N . PHE A 1 222 ? -1.785 -3.279 11.953 1 98.81 222 PHE A N 1
ATOM 1671 C CA . PHE A 1 222 ? -0.62 -3.459 11.094 1 98.81 222 PHE A CA 1
ATOM 1672 C C . PHE A 1 222 ? 0.472 -4.234 11.82 1 98.81 222 PHE A C 1
ATOM 1674 O O . PHE A 1 222 ? 0.979 -5.234 11.305 1 98.81 222 PHE A O 1
ATOM 1681 N N . LEU A 1 223 ? 0.824 -3.758 12.992 1 98.69 223 LEU A N 1
ATOM 1682 C CA . LEU A 1 223 ? 1.897 -4.391 13.758 1 98.69 223 LEU A CA 1
ATOM 1683 C C . LEU A 1 223 ? 1.528 -5.824 14.125 1 98.69 223 LEU A C 1
ATOM 1685 O O . LEU A 1 223 ? 2.377 -6.719 14.086 1 98.69 223 LEU A O 1
ATOM 1689 N N . ARG A 1 224 ? 0.289 -6.074 14.391 1 97.94 224 ARG A N 1
ATOM 1690 C CA . ARG A 1 224 ? -0.165 -7.395 14.82 1 97.94 224 ARG A CA 1
ATOM 1691 C C . ARG A 1 224 ? -0.124 -8.391 13.672 1 97.94 224 ARG A C 1
ATOM 1693 O O . ARG A 1 224 ? 0.055 -9.594 13.891 1 97.94 224 ARG A O 1
ATOM 1700 N N . ASN A 1 225 ? -0.267 -7.898 12.461 1 97.38 225 ASN A N 1
ATOM 1701 C CA . ASN A 1 225 ? -0.5 -8.836 11.359 1 97.38 225 ASN A CA 1
ATOM 1702 C C . ASN A 1 225 ? 0.636 -8.797 10.344 1 97.38 225 ASN A C 1
ATOM 1704 O O . ASN A 1 225 ? 0.555 -9.43 9.289 1 97.38 225 ASN A O 1
ATOM 1708 N N . SER A 1 226 ? 1.659 -8.117 10.625 1 97.31 226 SER A N 1
ATOM 1709 C CA . SER A 1 226 ? 2.787 -8.047 9.711 1 97.31 226 SER A CA 1
ATOM 1710 C C . SER A 1 226 ? 4.113 -8.242 10.438 1 97.31 226 SER A C 1
ATOM 1712 O O . SER A 1 226 ? 5.18 -7.992 9.875 1 97.31 226 SER A O 1
ATOM 1714 N N . GLY A 1 227 ? 4.066 -8.547 11.734 1 94 227 GLY A N 1
ATOM 1715 C CA . GLY A 1 227 ? 5.273 -8.781 12.508 1 94 227 GLY A CA 1
ATOM 1716 C C . GLY A 1 227 ? 6.074 -9.969 12.023 1 94 227 GLY A C 1
ATOM 1717 O O . GLY A 1 227 ? 5.508 -10.945 11.516 1 94 227 GLY A O 1
ATOM 1718 N N . PRO A 1 228 ? 7.473 -9.844 12.172 1 96.56 228 PRO A N 1
ATOM 1719 C CA . PRO A 1 228 ? 8.305 -8.758 12.688 1 96.56 228 PRO A CA 1
ATOM 1720 C C . PRO A 1 228 ? 8.633 -7.707 11.625 1 96.56 228 PRO A C 1
ATOM 1722 O O . PRO A 1 228 ? 9.203 -6.66 11.945 1 96.56 228 PRO A O 1
ATOM 1725 N N . TYR A 1 229 ? 8.273 -7.957 10.383 1 97.44 229 TYR A N 1
ATOM 1726 C CA . TYR A 1 229 ? 8.695 -7.098 9.281 1 97.44 229 TYR A CA 1
ATOM 1727 C C . TYR A 1 229 ? 7.996 -5.746 9.344 1 97.44 229 TYR A C 1
ATOM 1729 O O . TYR A 1 229 ? 8.57 -4.723 8.969 1 97.44 229 TYR A O 1
ATOM 1737 N N . GLY A 1 230 ? 6.719 -5.77 9.852 1 98.5 230 GLY A N 1
ATOM 1738 C CA . GLY A 1 230 ? 6.02 -4.512 10.07 1 98.5 230 GLY A CA 1
ATOM 1739 C C . GLY A 1 230 ? 6.695 -3.621 11.094 1 98.5 230 GLY A C 1
ATOM 1740 O O . GLY A 1 230 ? 6.789 -2.406 10.898 1 98.5 230 GLY A O 1
ATOM 1741 N N . ASP A 1 231 ? 7.172 -4.258 12.203 1 98.44 231 ASP A N 1
ATOM 1742 C CA . ASP A 1 231 ? 7.922 -3.525 13.219 1 98.44 231 ASP A CA 1
ATOM 1743 C C . ASP A 1 231 ? 9.195 -2.924 12.633 1 98.44 231 ASP A C 1
ATOM 1745 O O . ASP A 1 231 ? 9.5 -1.752 12.867 1 98.44 231 ASP A O 1
ATOM 1749 N N . ASP A 1 232 ? 9.875 -3.715 11.867 1 98.38 232 ASP A N 1
ATOM 1750 C CA . ASP A 1 232 ? 11.125 -3.279 11.258 1 98.38 232 ASP A CA 1
ATOM 1751 C C . ASP A 1 232 ? 10.898 -2.109 10.305 1 98.38 232 ASP A C 1
ATOM 1753 O O . ASP A 1 232 ? 11.711 -1.187 10.234 1 98.38 232 ASP A O 1
ATOM 1757 N N . LEU A 1 233 ? 9.828 -2.217 9.539 1 98.69 233 LEU A N 1
ATOM 1758 C CA . LEU A 1 233 ? 9.5 -1.148 8.602 1 98.69 233 LEU A CA 1
ATOM 1759 C C . LEU A 1 233 ? 9.234 0.161 9.336 1 98.69 233 LEU A C 1
ATOM 1761 O O . LEU A 1 233 ? 9.859 1.184 9.039 1 98.69 233 LEU A O 1
ATOM 1765 N N . ALA A 1 234 ? 8.305 0.127 10.312 1 98.75 234 ALA A N 1
ATOM 1766 C CA . ALA A 1 234 ? 7.93 1.343 11.031 1 98.75 234 ALA A CA 1
ATOM 1767 C C . ALA A 1 234 ? 9.133 1.947 11.758 1 98.75 234 ALA A C 1
ATOM 1769 O O . ALA A 1 234 ? 9.391 3.148 11.648 1 98.75 234 ALA A O 1
ATOM 1770 N N . TRP A 1 235 ? 9.875 1.098 12.43 1 98.75 235 TRP A N 1
ATOM 1771 C CA . TRP A 1 235 ? 11.062 1.554 13.141 1 98.75 235 TRP A CA 1
ATOM 1772 C C . TRP A 1 235 ? 12.102 2.1 12.172 1 98.75 235 TRP A C 1
ATOM 1774 O O . TRP A 1 235 ? 12.703 3.146 12.422 1 98.75 235 TRP A O 1
ATOM 1784 N N . GLY A 1 236 ? 12.289 1.382 11.102 1 98.69 236 GLY A N 1
ATOM 1785 C CA . GLY A 1 236 ? 13.25 1.82 10.102 1 98.69 236 GLY A CA 1
ATOM 1786 C C . GLY A 1 236 ? 12.922 3.182 9.516 1 98.69 236 GLY A C 1
ATOM 1787 O O . GLY A 1 236 ? 13.82 3.992 9.281 1 98.69 236 GLY A O 1
ATOM 1788 N N . VAL A 1 237 ? 11.68 3.416 9.234 1 98.88 237 VAL A N 1
ATOM 1789 C CA . VAL A 1 237 ? 11.242 4.719 8.742 1 98.88 237 VAL A CA 1
ATOM 1790 C C . VAL A 1 237 ? 11.586 5.801 9.758 1 98.88 237 VAL A C 1
ATOM 1792 O O . VAL A 1 237 ? 12.109 6.859 9.398 1 98.88 237 VAL A O 1
ATOM 1795 N N . MET A 1 238 ? 11.289 5.543 11.047 1 98.88 238 MET A N 1
ATOM 1796 C CA . MET A 1 238 ? 11.586 6.516 12.094 1 98.88 238 MET A CA 1
ATOM 1797 C C . MET A 1 238 ? 13.086 6.785 12.18 1 98.88 238 MET A C 1
ATOM 1799 O O . MET A 1 238 ? 13.508 7.934 12.32 1 98.88 238 MET A O 1
ATOM 1803 N N . VAL A 1 239 ? 13.883 5.766 12.031 1 98.81 239 VAL A N 1
ATOM 1804 C CA . VAL A 1 239 ? 15.328 5.906 12.094 1 98.81 239 VAL A CA 1
ATOM 1805 C C . VAL A 1 239 ? 15.812 6.75 10.914 1 98.81 239 VAL A C 1
ATOM 1807 O O . VAL A 1 239 ? 16.672 7.621 11.078 1 98.81 239 VAL A O 1
ATOM 1810 N N . GLU A 1 240 ? 15.25 6.445 9.719 1 98.81 240 GLU A N 1
ATOM 1811 C CA . GLU A 1 240 ? 15.594 7.242 8.547 1 98.81 240 GLU A CA 1
ATOM 1812 C C . GLU A 1 240 ? 15.281 8.719 8.766 1 98.81 240 GLU A C 1
ATOM 1814 O O . GLU A 1 240 ? 16.078 9.594 8.406 1 98.81 240 GLU A O 1
ATOM 1819 N N . ILE A 1 241 ? 14.195 9.031 9.391 1 98.88 241 ILE A N 1
ATOM 1820 C CA . ILE A 1 241 ? 13.789 10.406 9.641 1 98.88 241 ILE A CA 1
ATOM 1821 C C . ILE A 1 241 ? 14.719 11.031 10.68 1 98.88 241 ILE A C 1
ATOM 1823 O O . ILE A 1 241 ? 15.102 12.203 10.555 1 98.88 241 ILE A O 1
ATOM 1827 N N . VAL A 1 242 ? 15.086 10.289 11.727 1 98.81 242 VAL A N 1
ATOM 1828 C CA . VAL A 1 242 ? 16.016 10.781 12.727 1 98.81 242 VAL A CA 1
ATOM 1829 C C . VAL A 1 242 ? 17.328 11.188 12.062 1 98.81 242 VAL A C 1
ATOM 1831 O O . VAL A 1 242 ? 17.891 12.25 12.359 1 98.81 242 VAL A O 1
ATOM 1834 N N . MET A 1 243 ? 17.797 10.336 11.148 1 98.5 243 MET A N 1
ATOM 1835 C CA . MET A 1 243 ? 19.047 10.609 10.445 1 98.5 243 MET A CA 1
ATOM 1836 C C . MET A 1 243 ? 18.938 11.891 9.617 1 98.5 243 MET A C 1
ATOM 1838 O O . MET A 1 243 ? 19.844 12.719 9.633 1 98.5 243 MET A O 1
ATOM 1842 N N . LEU A 1 244 ? 17.844 12 8.945 1 98.69 244 LEU A N 1
ATOM 1843 C CA . LEU A 1 244 ? 17.641 13.195 8.133 1 98.69 244 LEU A CA 1
ATOM 1844 C C . LEU A 1 244 ? 17.547 14.438 9.008 1 98.69 244 LEU A C 1
ATOM 1846 O O . LEU A 1 244 ? 18.125 15.477 8.68 1 98.69 244 LEU A O 1
ATOM 1850 N N . ALA A 1 245 ? 16.781 14.352 10.133 1 98.69 245 ALA A N 1
ATOM 1851 C CA . ALA A 1 245 ? 16.625 15.477 11.047 1 98.69 245 ALA A CA 1
ATOM 1852 C C . ALA A 1 245 ? 17.984 15.961 11.555 1 98.69 245 ALA A C 1
ATOM 1854 O O . ALA A 1 245 ? 18.234 17.156 11.594 1 98.69 245 ALA A O 1
ATOM 1855 N N . ARG A 1 246 ? 18.812 15.016 11.883 1 97.81 246 ARG A N 1
ATOM 1856 C CA . ARG A 1 246 ? 20.156 15.336 12.344 1 97.81 246 ARG A CA 1
ATOM 1857 C C . ARG A 1 246 ? 20.938 16.109 11.281 1 97.81 246 ARG A C 1
ATOM 1859 O O . ARG A 1 246 ? 21.578 17.125 11.578 1 97.81 246 ARG A O 1
ATOM 1866 N N . GLU A 1 247 ? 20.891 15.617 10.094 1 97.75 247 GLU A N 1
ATOM 1867 C CA . GLU A 1 247 ? 21.594 16.25 8.977 1 97.75 247 GLU A CA 1
ATOM 1868 C C . GLU A 1 247 ? 21.047 17.656 8.711 1 97.75 247 GLU A C 1
ATOM 1870 O O . GLU A 1 247 ? 21.781 18.547 8.281 1 97.75 247 GLU A O 1
ATOM 1875 N N . MET A 1 248 ? 19.766 17.875 8.992 1 97 248 MET A N 1
ATOM 1876 C CA . MET A 1 248 ? 19.125 19.156 8.75 1 97 248 MET A CA 1
ATOM 1877 C C . MET A 1 248 ? 19.297 20.094 9.938 1 97 248 MET A C 1
ATOM 1879 O O . MET A 1 248 ? 18.781 21.203 9.938 1 97 248 MET A O 1
ATOM 1883 N N . GLY A 1 249 ? 19.969 19.609 10.969 1 96.81 249 GLY A N 1
ATOM 1884 C CA . GLY A 1 249 ? 20.266 20.453 12.117 1 96.81 249 GLY A CA 1
ATOM 1885 C C . GLY A 1 249 ? 19.188 20.453 13.172 1 96.81 249 GLY A C 1
ATOM 1886 O O . GLY A 1 249 ? 19.203 21.266 14.094 1 96.81 249 GLY A O 1
ATOM 1887 N N . VAL A 1 250 ? 18.188 19.625 13.031 1 97.75 250 VAL A N 1
ATOM 1888 C CA . VAL A 1 250 ? 17.141 19.469 14.039 1 97.75 250 VAL A CA 1
ATOM 1889 C C . VAL A 1 250 ? 17.562 18.391 15.047 1 97.75 250 VAL A C 1
ATOM 1891 O O . VAL A 1 250 ? 17.016 17.281 15.031 1 97.75 250 VAL A O 1
ATOM 1894 N N . THR A 1 251 ? 18.359 18.703 15.969 1 95.06 251 THR A N 1
ATOM 1895 C CA . THR A 1 251 ? 19.094 17.734 16.781 1 95.06 251 THR A CA 1
ATOM 1896 C C . THR A 1 251 ? 18.219 17.219 17.922 1 95.06 251 THR A C 1
ATOM 1898 O O . THR A 1 251 ? 18.547 16.203 18.547 1 95.06 251 THR A O 1
ATOM 1901 N N . GLY A 1 252 ? 17.078 17.844 18.188 1 96.88 252 GLY A N 1
ATOM 1902 C CA . GLY A 1 252 ? 16.188 17.391 19.25 1 96.88 252 GLY A CA 1
ATOM 1903 C C . GLY A 1 252 ? 15.398 16.156 18.891 1 96.88 252 GLY A C 1
ATOM 1904 O O . GLY A 1 252 ? 14.758 15.539 19.734 1 96.88 252 GLY A O 1
ATOM 190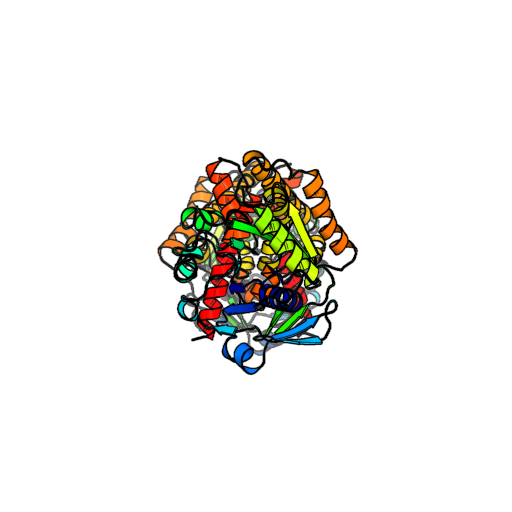5 N N . VAL A 1 253 ? 15.477 15.766 17.656 1 98.38 253 VAL A N 1
ATOM 1906 C CA . VAL A 1 253 ? 14.852 14.531 17.188 1 98.38 253 VAL A CA 1
ATOM 1907 C C . VAL A 1 253 ? 15.852 13.383 17.281 1 98.38 253 VAL A C 1
ATOM 1909 O O . VAL A 1 253 ? 16.719 13.242 16.406 1 98.38 253 VAL A O 1
ATOM 1912 N N . THR A 1 254 ? 15.695 12.5 18.312 1 98.5 254 THR A N 1
ATOM 1913 C CA . THR A 1 254 ? 16.688 11.469 18.609 1 98.5 254 THR A CA 1
ATOM 1914 C C . THR A 1 254 ? 16.078 10.078 18.5 1 98.5 254 THR A C 1
ATOM 1916 O O . THR A 1 254 ? 14.859 9.938 18.328 1 98.5 254 THR A O 1
ATOM 1919 N N . LEU A 1 255 ? 16.938 9.094 18.578 1 98.56 255 LEU A N 1
ATOM 1920 C CA . LEU A 1 255 ? 16.469 7.715 18.594 1 98.56 255 LEU A CA 1
ATOM 1921 C C . LEU A 1 255 ? 15.602 7.449 19.812 1 98.56 255 LEU A C 1
ATOM 1923 O O . LEU A 1 255 ? 14.648 6.66 19.75 1 98.56 255 LEU A O 1
ATOM 1927 N N . GLN A 1 256 ? 15.93 8.125 20.891 1 98.44 256 GLN A N 1
ATOM 1928 C CA . GLN A 1 256 ? 15.117 7.98 22.094 1 98.44 256 GLN A CA 1
ATOM 1929 C C . GLN A 1 256 ? 13.703 8.492 21.859 1 98.44 256 GLN A C 1
ATOM 1931 O O . GLN A 1 256 ? 12.734 7.852 22.266 1 98.44 256 GLN A O 1
ATOM 1936 N N . VAL A 1 257 ? 13.57 9.664 21.203 1 98.31 257 VAL A N 1
ATOM 1937 C CA . VAL A 1 257 ? 12.258 10.203 20.859 1 98.31 257 VAL A CA 1
ATOM 1938 C C . VAL A 1 257 ? 11.516 9.227 19.938 1 98.31 257 VAL A C 1
ATOM 1940 O O . VAL A 1 257 ? 10.328 8.969 20.141 1 98.31 257 VAL A O 1
ATOM 1943 N N . ALA A 1 258 ? 12.242 8.672 19 1 98.69 258 ALA A N 1
ATOM 1944 C CA . ALA A 1 258 ? 11.656 7.703 18.078 1 98.69 258 ALA A CA 1
ATOM 1945 C C . ALA A 1 258 ? 11.148 6.473 18.828 1 98.69 258 ALA A C 1
ATOM 1947 O O . ALA A 1 258 ? 10.07 5.957 18.531 1 98.69 258 ALA A O 1
ATOM 1948 N N . LYS A 1 259 ? 11.945 5.992 19.781 1 98.69 259 LYS A N 1
ATOM 1949 C CA . LYS A 1 259 ? 11.555 4.828 20.578 1 98.69 259 LYS A CA 1
ATOM 1950 C C . LYS A 1 259 ? 10.266 5.09 21.344 1 98.69 259 LYS A C 1
ATOM 1952 O O . LYS A 1 259 ? 9.406 4.215 21.453 1 98.69 259 LYS A O 1
ATOM 1957 N N . GLU A 1 260 ? 10.188 6.234 21.859 1 98.25 260 GLU A N 1
ATOM 1958 C CA . GLU A 1 260 ? 8.992 6.617 22.609 1 98.25 260 GLU A CA 1
ATOM 1959 C C . GLU A 1 260 ? 7.766 6.664 21.703 1 98.25 260 GLU A C 1
ATOM 1961 O O . GLU A 1 260 ? 6.684 6.215 22.078 1 98.25 260 GLU A O 1
ATOM 1966 N N . LYS A 1 261 ? 7.961 7.238 20.562 1 97.94 261 LYS A N 1
ATOM 1967 C CA . LYS A 1 261 ? 6.863 7.312 19.609 1 97.94 261 LYS A CA 1
ATOM 1968 C C . LYS A 1 261 ? 6.461 5.922 19.125 1 97.94 261 LYS A C 1
ATOM 1970 O O . LYS A 1 261 ? 5.27 5.621 19 1 97.94 261 LYS A O 1
ATOM 1975 N N . PHE A 1 262 ? 7.434 5.055 18.859 1 98.56 262 PHE A N 1
ATOM 1976 C CA . PHE A 1 262 ? 7.172 3.693 18.391 1 98.56 262 PHE A CA 1
ATOM 1977 C C . PHE A 1 262 ? 6.414 2.904 19.453 1 98.56 262 PHE A C 1
ATOM 1979 O O . PHE A 1 262 ? 5.539 2.102 19.141 1 98.56 262 PHE A O 1
ATOM 1986 N N . ALA A 1 263 ? 6.719 3.145 20.703 1 98.31 263 ALA A N 1
ATOM 1987 C CA . ALA A 1 263 ? 6.117 2.434 21.828 1 98.31 263 ALA A CA 1
ATOM 1988 C C . ALA A 1 263 ? 4.617 2.691 21.891 1 98.31 263 ALA A C 1
ATOM 1990 O O . ALA A 1 263 ? 3.855 1.837 22.359 1 98.31 263 ALA A O 1
ATOM 1991 N N . ILE A 1 264 ? 4.152 3.801 21.406 1 97.19 264 ILE A N 1
ATOM 1992 C CA . ILE A 1 264 ? 2.734 4.141 21.406 1 97.19 264 ILE A CA 1
ATOM 1993 C C . ILE A 1 264 ? 1.967 3.145 20.547 1 97.19 264 ILE A C 1
ATOM 1995 O O . ILE A 1 264 ? 0.977 2.557 20.984 1 97.19 264 ILE A O 1
ATOM 1999 N N . ALA A 1 265 ? 2.43 2.939 19.344 1 97 265 ALA A N 1
ATOM 2000 C CA . ALA A 1 265 ? 1.773 2.008 18.438 1 97 265 ALA A CA 1
ATOM 2001 C C . ALA A 1 265 ? 1.909 0.569 18.922 1 97 265 ALA A C 1
ATOM 2003 O O . ALA A 1 265 ? 0.992 -0.239 18.766 1 97 265 ALA A O 1
ATOM 2004 N N . SER A 1 266 ? 3.09 0.26 19.5 1 98.12 266 SER A N 1
ATOM 2005 C CA . SER A 1 266 ? 3.303 -1.074 20.047 1 98.12 266 SER A CA 1
ATOM 2006 C C . SER A 1 266 ? 2.291 -1.389 21.141 1 98.12 266 SER A C 1
ATOM 2008 O O . SER A 1 266 ? 1.745 -2.492 21.188 1 98.12 266 SER A O 1
ATOM 2010 N N . LYS A 1 267 ? 2.105 -0.438 21.969 1 98.06 267 LYS A N 1
ATOM 2011 C CA . LYS A 1 267 ? 1.127 -0.612 23.031 1 98.06 267 LYS A CA 1
ATOM 2012 C C . LYS A 1 267 ? -0.281 -0.782 22.469 1 98.06 267 LYS A C 1
ATOM 2014 O O . LYS A 1 267 ? -1.057 -1.604 22.969 1 98.06 267 LYS A O 1
ATOM 2019 N N . ARG A 1 268 ? -0.618 -0.014 21.484 1 97.5 268 ARG A N 1
ATOM 2020 C CA . ARG A 1 268 ? -1.924 -0.125 20.844 1 97.5 268 ARG A CA 1
ATOM 2021 C C . ARG A 1 268 ? -2.105 -1.497 20.203 1 97.5 268 ARG A C 1
ATOM 2023 O O . ARG A 1 268 ? -3.203 -2.057 20.219 1 97.5 268 ARG A O 1
ATOM 2030 N N . ALA A 1 269 ? -1.07 -2.012 19.625 1 98.06 269 ALA A N 1
ATOM 2031 C CA . ALA A 1 269 ? -1.106 -3.357 19.047 1 98.06 269 ALA A CA 1
ATOM 2032 C C . ALA A 1 269 ? -1.369 -4.402 20.141 1 98.06 269 ALA A C 1
ATOM 2034 O O . ALA A 1 269 ? -2.205 -5.293 19.953 1 98.06 269 ALA A O 1
ATOM 2035 N N . GLU A 1 270 ? -0.667 -4.266 21.234 1 97.81 270 GLU A N 1
ATOM 2036 C CA . GLU A 1 270 ? -0.763 -5.211 22.344 1 97.81 270 GLU A CA 1
ATOM 2037 C C . GLU A 1 270 ? -2.16 -5.203 22.953 1 97.81 270 GLU A C 1
ATOM 2039 O O . GLU A 1 270 ? -2.676 -6.25 23.359 1 97.81 270 GLU A O 1
ATOM 2044 N N . THR A 1 271 ? -2.766 -4.066 22.969 1 97.81 271 THR A N 1
ATOM 2045 C CA . THR A 1 271 ? -4.02 -3.926 23.703 1 97.81 271 THR A CA 1
ATOM 2046 C C . THR A 1 271 ? -5.211 -3.988 22.75 1 97.81 271 THR A C 1
ATOM 2048 O O . THR A 1 271 ? -6.363 -3.941 23.188 1 97.81 271 THR A O 1
ATOM 2051 N N . GLY A 1 272 ? -4.988 -4.035 21.5 1 96.5 272 GLY A N 1
ATOM 2052 C CA . GLY A 1 272 ? -6.07 -4.086 20.531 1 96.5 272 GLY A CA 1
ATOM 2053 C C . GLY A 1 272 ? -6.789 -2.758 20.375 1 96.5 272 GLY A C 1
ATOM 2054 O O . GLY A 1 272 ? -7.992 -2.725 20.109 1 96.5 272 GLY A O 1
ATOM 2055 N N . THR A 1 273 ? -6.059 -1.636 20.547 1 96.5 273 THR A N 1
ATOM 2056 C CA . THR A 1 273 ? -6.66 -0.307 20.5 1 96.5 273 THR A CA 1
ATOM 2057 C C . THR A 1 273 ? -6.062 0.515 19.359 1 96.5 273 THR A C 1
ATOM 2059 O O . THR A 1 273 ? -5.867 1.725 19.5 1 96.5 273 THR A O 1
ATOM 2062 N N . GLY A 1 274 ? -5.727 -0.17 18.297 1 97.12 274 GLY A N 1
ATOM 2063 C CA . GLY A 1 274 ? -5.168 0.507 17.141 1 97.12 274 GLY A CA 1
ATOM 2064 C C . GLY A 1 274 ? -6.016 1.671 16.672 1 97.12 274 GLY A C 1
ATOM 2065 O O . GLY A 1 274 ? -7.234 1.675 16.859 1 97.12 274 GLY A O 1
ATOM 2066 N N . ARG A 1 275 ? -5.383 2.623 16.016 1 95.69 275 ARG A N 1
ATOM 2067 C CA . ARG A 1 275 ? -6.059 3.838 15.57 1 95.69 275 ARG A CA 1
ATOM 2068 C C . ARG A 1 275 ? -5.973 3.994 14.055 1 95.69 275 ARG A C 1
ATOM 2070 O O . ARG A 1 275 ? -4.957 3.646 13.445 1 95.69 275 ARG A O 1
ATOM 2077 N N . GLU A 1 276 ? -7.078 4.543 13.508 1 95.38 276 GLU A N 1
ATOM 2078 C CA . GLU A 1 276 ? -7.043 4.965 12.109 1 95.38 276 GLU A CA 1
ATOM 2079 C C . GLU A 1 276 ? -6.324 6.301 11.961 1 95.38 276 GLU A C 1
ATOM 2081 O O . GLU A 1 276 ? -6.801 7.328 12.445 1 95.38 276 GLU A O 1
ATOM 2086 N N . MET A 1 277 ? -5.203 6.234 11.281 1 96.06 277 MET A N 1
ATOM 2087 C CA . MET A 1 277 ? -4.477 7.473 11.016 1 96.06 277 MET A CA 1
ATOM 2088 C C . MET A 1 277 ? -5.215 8.328 9.992 1 96.06 277 MET A C 1
ATOM 2090 O O . MET A 1 277 ? -6.172 7.867 9.367 1 96.06 277 MET A O 1
ATOM 2094 N N . SER A 1 278 ? -4.832 9.555 9.898 1 94.94 278 SER A N 1
ATOM 2095 C CA . SER A 1 278 ? -5.57 10.531 9.102 1 94.94 278 SER A CA 1
ATOM 2096 C C . SER A 1 278 ? -5.629 10.125 7.637 1 94.94 278 SER A C 1
ATOM 2098 O O . SER A 1 278 ? -6.656 10.305 6.977 1 94.94 278 SER A O 1
ATOM 2100 N N . MET A 1 279 ? -4.516 9.492 7.07 1 97.25 279 MET A N 1
ATOM 2101 C CA . MET A 1 279 ? -4.547 9.133 5.656 1 97.25 279 MET A CA 1
ATOM 2102 C C . MET A 1 279 ? -5.496 7.969 5.406 1 97.25 279 MET A C 1
ATOM 2104 O O . MET A 1 279 ? -6.07 7.852 4.324 1 97.25 279 MET A O 1
ATOM 2108 N N . LEU A 1 280 ? -5.613 7.047 6.367 1 97.38 280 LEU A N 1
ATOM 2109 C CA . LEU A 1 280 ? -6.594 5.977 6.23 1 97.38 280 LEU A CA 1
ATOM 2110 C C . LEU A 1 280 ? -8.008 6.543 6.16 1 97.38 280 LEU A C 1
ATOM 2112 O O . LEU A 1 280 ? -8.812 6.125 5.32 1 97.38 280 LEU A O 1
ATOM 2116 N N . GLN A 1 281 ? -8.336 7.516 7 1 93.75 281 GLN A N 1
ATOM 2117 C CA . GLN A 1 281 ? -9.633 8.188 6.973 1 93.75 281 GLN A CA 1
ATOM 2118 C C . GLN A 1 281 ? -9.867 8.875 5.633 1 93.75 281 GLN A C 1
ATOM 2120 O O . GLN A 1 281 ? -10.977 8.844 5.094 1 93.75 281 GLN A O 1
ATOM 2125 N N . ASP A 1 282 ? -8.82 9.516 5.148 1 94.69 282 ASP A N 1
ATOM 2126 C CA . ASP A 1 282 ? -8.914 10.203 3.865 1 94.69 282 ASP A CA 1
ATOM 2127 C C . ASP A 1 282 ? -9.234 9.219 2.74 1 94.69 282 ASP A C 1
ATOM 2129 O O . ASP A 1 282 ? -10.086 9.5 1.891 1 94.69 282 ASP A O 1
ATOM 2133 N N . VAL A 1 283 ? -8.555 8.062 2.729 1 96.62 283 VAL A N 1
ATOM 2134 C CA . VAL A 1 283 ? -8.789 7.047 1.706 1 96.62 283 VAL A CA 1
ATOM 2135 C C . VAL A 1 283 ? -10.234 6.559 1.782 1 96.62 283 VAL A C 1
ATOM 2137 O O . VAL A 1 283 ? -10.922 6.457 0.76 1 96.62 283 VAL A O 1
ATOM 2140 N N . ARG A 1 284 ? -10.719 6.312 2.961 1 93.88 284 ARG A N 1
ATOM 2141 C CA . ARG A 1 284 ? -12.07 5.805 3.168 1 93.88 284 ARG A CA 1
ATOM 2142 C C . ARG A 1 284 ? -13.109 6.82 2.713 1 93.88 284 ARG A C 1
ATOM 2144 O O . ARG A 1 284 ? -14.195 6.449 2.268 1 93.88 284 ARG A O 1
ATOM 2151 N N . GLN A 1 285 ? -12.734 8.102 2.742 1 91.19 285 GLN A N 1
ATOM 2152 C CA . GLN A 1 285 ? -13.68 9.164 2.41 1 91.19 285 GLN A CA 1
ATOM 2153 C C . GLN A 1 285 ? -13.43 9.703 1.005 1 91.19 285 GLN A C 1
ATOM 2155 O O . GLN A 1 285 ? -14.086 10.656 0.575 1 91.19 285 GLN A O 1
ATOM 2160 N N . GLY A 1 286 ? -12.453 9.133 0.35 1 92.62 286 GLY A N 1
ATOM 2161 C CA . GLY A 1 286 ? -12.148 9.57 -1.005 1 92.62 286 GLY A CA 1
ATOM 2162 C C . GLY A 1 286 ? -11.539 10.953 -1.066 1 92.62 286 GLY A C 1
ATOM 2163 O O . GLY A 1 286 ? -11.828 11.727 -1.986 1 92.62 286 GLY A O 1
ATOM 2164 N N . ARG A 1 287 ? -10.711 11.375 -0.088 1 90.81 287 ARG A N 1
ATOM 2165 C CA . ARG A 1 287 ? -10.117 12.703 -0.009 1 90.81 287 ARG A CA 1
ATOM 2166 C C . ARG A 1 287 ? -8.641 12.664 -0.396 1 90.81 287 ARG A C 1
ATOM 2168 O O . ARG A 1 287 ? -8.031 11.602 -0.424 1 90.81 287 ARG A O 1
ATOM 2175 N N . SER A 1 288 ? -8.125 13.82 -0.664 1 92.06 288 SER A N 1
ATOM 2176 C CA . SER A 1 288 ? -6.715 13.953 -1.005 1 92.06 288 SER A CA 1
ATOM 2177 C C . SER A 1 288 ? -5.824 13.633 0.191 1 92.06 288 SER A C 1
ATOM 2179 O O . SER A 1 288 ? -6.211 13.859 1.339 1 92.06 288 SER A O 1
ATOM 2181 N N . LEU A 1 289 ? -4.625 13.172 -0.16 1 96.56 289 LEU A N 1
ATOM 2182 C CA . LEU A 1 289 ? -3.658 12.812 0.872 1 96.56 289 LEU A CA 1
ATOM 2183 C C . LEU A 1 289 ? -2.555 13.859 0.969 1 96.56 289 LEU A C 1
ATOM 2185 O O . LEU A 1 289 ? -2.146 14.438 -0.043 1 96.56 289 LEU A O 1
ATOM 2189 N N . GLU A 1 290 ? -2.055 14.078 2.16 1 97.44 290 GLU A N 1
ATOM 2190 C CA . GLU A 1 290 ? -0.936 14.992 2.373 1 97.44 290 GLU A CA 1
ATOM 2191 C C . GLU A 1 290 ? 0.399 14.305 2.102 1 97.44 290 GLU A C 1
ATOM 2193 O O . GLU A 1 290 ? 1.324 14.391 2.91 1 97.44 290 GLU A O 1
ATOM 2198 N N . VAL A 1 291 ? 0.518 13.68 1.003 1 98 291 VAL A N 1
ATOM 2199 C CA . VAL A 1 291 ? 1.636 12.805 0.662 1 98 291 VAL A CA 1
ATOM 2200 C C . VAL A 1 291 ? 2.912 13.625 0.521 1 98 291 VAL A C 1
ATOM 2202 O O . VAL A 1 291 ? 3.979 13.219 0.988 1 98 291 VAL A O 1
ATOM 2205 N N . GLU A 1 292 ? 2.84 14.805 -0.097 1 97.75 292 GLU A N 1
ATOM 2206 C CA . GLU A 1 292 ? 4.027 15.617 -0.335 1 97.75 292 GLU A CA 1
ATOM 2207 C C . GLU A 1 292 ? 4.559 16.219 0.966 1 97.75 292 GLU A C 1
ATOM 2209 O O . GLU A 1 292 ? 5.766 16.188 1.216 1 97.75 292 GLU A O 1
ATOM 2214 N N . ALA A 1 293 ? 3.67 16.672 1.826 1 98.25 293 ALA A N 1
ATOM 2215 C CA . ALA A 1 293 ? 4.086 17.328 3.062 1 98.25 293 ALA A CA 1
ATOM 2216 C C . ALA A 1 293 ? 4.66 16.328 4.055 1 98.25 293 ALA A C 1
ATOM 2218 O O . ALA A 1 293 ? 5.59 16.625 4.797 1 98.25 293 ALA A O 1
ATOM 2219 N N . ILE A 1 294 ? 4.102 15.125 4.074 1 98.69 294 ILE A N 1
ATOM 2220 C CA . ILE A 1 294 ? 4.449 14.148 5.105 1 98.69 294 ILE A CA 1
ATOM 2221 C C . ILE A 1 294 ? 5.598 13.273 4.613 1 98.69 294 ILE A C 1
ATOM 2223 O O . ILE A 1 294 ? 6.457 12.867 5.398 1 98.69 294 ILE A O 1
ATOM 2227 N N . LEU A 1 295 ? 5.652 12.961 3.322 1 98.75 295 LEU A N 1
ATOM 2228 C CA . LEU A 1 295 ? 6.664 12.047 2.793 1 98.75 295 LEU A CA 1
ATOM 2229 C C . LEU A 1 295 ? 7.547 12.75 1.768 1 98.75 295 LEU A C 1
ATOM 2231 O O . LEU A 1 295 ? 8.773 12.719 1.87 1 98.75 295 LEU A O 1
ATOM 2235 N N . GLY A 1 296 ? 6.977 13.445 0.798 1 98.44 296 GLY A N 1
ATOM 2236 C CA . GLY A 1 296 ? 7.676 13.992 -0.353 1 98.44 296 GLY A CA 1
ATOM 2237 C C . GLY A 1 296 ? 8.773 14.969 0.026 1 98.44 296 GLY A C 1
ATOM 2238 O O . GLY A 1 296 ? 9.906 14.859 -0.454 1 98.44 296 GLY A O 1
ATOM 2239 N N . ASN A 1 297 ? 8.438 15.898 0.848 1 98.44 297 ASN A N 1
ATOM 2240 C CA . ASN A 1 297 ? 9.422 16.906 1.259 1 98.44 297 ASN A CA 1
ATOM 2241 C C . ASN A 1 297 ? 10.625 16.266 1.933 1 98.44 297 ASN A C 1
ATOM 2243 O O . ASN A 1 297 ? 11.766 16.656 1.689 1 98.44 297 ASN A O 1
ATOM 2247 N N . ALA A 1 298 ? 10.406 15.242 2.74 1 98.69 298 ALA A N 1
ATOM 2248 C CA . ALA A 1 298 ? 11.5 14.57 3.439 1 98.69 298 ALA A CA 1
ATOM 2249 C C . ALA A 1 298 ? 12.391 13.812 2.461 1 98.69 298 ALA A C 1
ATOM 2251 O O . ALA A 1 298 ? 13.617 13.914 2.527 1 98.69 298 ALA A O 1
ATOM 2252 N N . VAL A 1 299 ? 11.789 13.047 1.547 1 98.38 299 VAL A N 1
ATOM 2253 C CA . VAL A 1 299 ? 12.602 12.242 0.642 1 98.38 299 VAL A CA 1
ATOM 2254 C C . VAL A 1 299 ? 13.383 13.148 -0.304 1 98.38 299 VAL A C 1
ATOM 2256 O O . VAL A 1 299 ? 14.508 12.828 -0.691 1 98.38 299 VAL A O 1
ATOM 2259 N N . ARG A 1 300 ? 12.805 14.266 -0.751 1 97.81 300 ARG A N 1
ATOM 2260 C CA . ARG A 1 300 ? 13.523 15.203 -1.611 1 97.81 300 ARG A CA 1
ATOM 2261 C C . ARG A 1 300 ? 14.703 15.828 -0.876 1 97.81 300 ARG A C 1
ATOM 2263 O O . ARG A 1 300 ? 15.781 15.984 -1.443 1 97.81 300 ARG A O 1
ATOM 2270 N N . LEU A 1 301 ? 14.469 16.203 0.405 1 97.94 301 LEU A N 1
ATOM 2271 C CA . LEU A 1 301 ? 15.562 16.719 1.217 1 97.94 301 LEU A CA 1
ATOM 2272 C C . LEU A 1 301 ? 16.688 15.688 1.333 1 97.94 301 LEU A C 1
ATOM 2274 O O . LEU A 1 301 ? 17.859 16.031 1.235 1 97.94 301 LEU A O 1
ATOM 2278 N N . ALA A 1 302 ? 16.328 14.461 1.604 1 98.5 302 ALA A N 1
ATOM 2279 C CA . ALA A 1 302 ? 17.312 13.391 1.752 1 98.5 302 ALA A CA 1
ATOM 2280 C C . ALA A 1 302 ? 18.125 13.219 0.475 1 98.5 302 ALA A C 1
ATOM 2282 O O . ALA A 1 302 ? 19.344 13.039 0.529 1 98.5 302 ALA A O 1
ATOM 2283 N N . ARG A 1 303 ? 17.469 13.234 -0.614 1 97.56 303 ARG A N 1
ATOM 2284 C CA . ARG A 1 303 ? 18.156 13.102 -1.891 1 97.56 303 ARG A CA 1
ATOM 2285 C C . ARG A 1 303 ? 19.141 14.25 -2.105 1 97.56 303 ARG A C 1
ATOM 2287 O O . ARG A 1 303 ? 20.25 14.039 -2.592 1 97.56 303 ARG A O 1
ATOM 2294 N N . ASP A 1 304 ? 18.688 15.43 -1.802 1 97.25 304 ASP A N 1
ATOM 2295 C CA . ASP A 1 304 ? 19.547 16.609 -1.909 1 97.25 304 ASP A CA 1
ATOM 2296 C C . ASP A 1 304 ? 20.812 16.438 -1.057 1 97.25 304 ASP A C 1
ATOM 2298 O O . ASP A 1 304 ? 21.875 16.953 -1.41 1 97.25 304 ASP A O 1
ATOM 2302 N N . LYS A 1 305 ? 20.672 15.742 0.058 1 97.5 305 LYS A N 1
ATOM 2303 C CA . LYS A 1 305 ? 21.781 15.562 0.991 1 97.5 305 LYS A CA 1
ATOM 2304 C C . LYS A 1 305 ? 22.469 14.227 0.761 1 97.5 305 LYS A C 1
ATOM 2306 O O . LYS A 1 305 ? 23.375 13.852 1.51 1 97.5 305 LYS A O 1
ATOM 2311 N N . ASN A 1 306 ? 22.047 13.445 -0.228 1 97.19 306 ASN A N 1
ATOM 2312 C CA . ASN A 1 306 ? 22.594 12.133 -0.562 1 97.19 306 ASN A CA 1
ATOM 2313 C C . ASN A 1 306 ? 22.453 11.156 0.604 1 97.19 306 ASN A C 1
ATOM 2315 O O . ASN A 1 306 ? 23.391 10.43 0.927 1 97.19 306 ASN A O 1
ATOM 2319 N N . ILE A 1 307 ? 21.375 11.273 1.289 1 97.12 307 ILE A N 1
ATOM 2320 C CA . ILE A 1 307 ? 21.047 10.344 2.369 1 97.12 307 ILE A CA 1
ATOM 2321 C C . ILE A 1 307 ? 20.094 9.266 1.854 1 97.12 307 ILE A C 1
ATOM 2323 O O . ILE A 1 307 ? 19.047 9.578 1.277 1 97.12 307 ILE A O 1
ATOM 2327 N N . SER A 1 308 ? 20.484 8.039 2.049 1 95.75 308 SER A N 1
ATOM 2328 C CA . SER A 1 308 ? 19.672 6.914 1.609 1 95.75 308 SER A CA 1
ATOM 2329 C C . SER A 1 308 ? 18.5 6.668 2.566 1 95.75 308 SER A C 1
ATOM 2331 O O . SER A 1 308 ? 18.719 6.477 3.768 1 95.75 308 SER A O 1
ATOM 2333 N N . MET A 1 309 ? 17.281 6.723 2.066 1 97.56 309 MET A N 1
ATOM 2334 C CA . MET A 1 309 ? 16.094 6.422 2.848 1 97.56 309 MET A CA 1
ATOM 2335 C C . MET A 1 309 ? 15.195 5.426 2.119 1 97.56 309 MET A C 1
ATOM 2337 O O . MET A 1 309 ? 14.062 5.746 1.752 1 97.56 309 MET A O 1
ATOM 2341 N N . PRO A 1 310 ? 15.656 4.203 1.965 1 98.06 310 PRO A N 1
ATOM 2342 C CA . PRO A 1 310 ? 14.953 3.25 1.104 1 98.06 310 PRO A CA 1
ATOM 2343 C C . PRO A 1 310 ? 13.523 2.979 1.572 1 98.06 310 PRO A C 1
ATOM 2345 O O . PRO A 1 310 ? 12.625 2.797 0.748 1 98.06 310 PRO A O 1
ATOM 2348 N N . ARG A 1 311 ? 13.305 2.914 2.893 1 98.62 311 ARG A N 1
ATOM 2349 C CA . ARG A 1 311 ? 11.961 2.613 3.375 1 98.62 311 ARG A CA 1
ATOM 2350 C C . ARG A 1 311 ? 11.031 3.805 3.176 1 98.62 311 ARG A C 1
ATOM 2352 O O . ARG A 1 311 ? 9.906 3.646 2.689 1 98.62 311 ARG A O 1
ATOM 2359 N N . LEU A 1 312 ? 11.539 5.016 3.484 1 98.88 312 LEU A N 1
ATOM 2360 C CA . LEU A 1 312 ? 10.719 6.207 3.305 1 98.88 312 LEU A CA 1
ATOM 2361 C C . LEU A 1 312 ? 10.445 6.457 1.824 1 98.88 312 LEU A C 1
ATOM 2363 O O . LEU A 1 312 ? 9.344 6.867 1.452 1 98.88 312 LEU A O 1
ATOM 2367 N N . GLU A 1 313 ? 11.445 6.258 1.005 1 98.75 313 GLU A N 1
ATOM 2368 C CA . GLU A 1 313 ? 11.273 6.414 -0.437 1 98.75 313 GLU A CA 1
ATOM 2369 C C . GLU A 1 313 ? 10.242 5.43 -0.979 1 98.75 313 GLU A C 1
ATOM 2371 O O . GLU A 1 313 ? 9.469 5.77 -1.878 1 98.75 313 GLU A O 1
ATOM 2376 N N . THR A 1 314 ? 10.234 4.215 -0.469 1 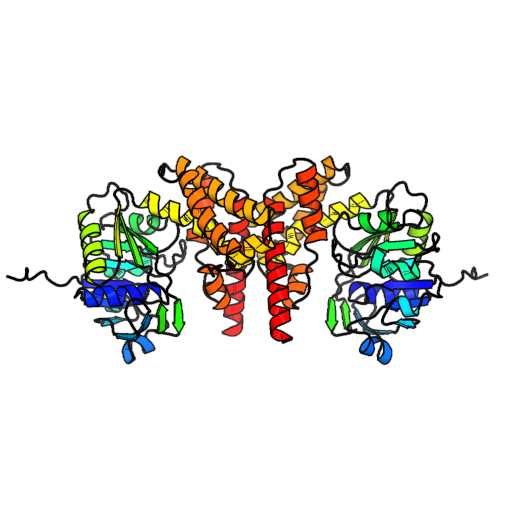98.88 314 THR A N 1
ATOM 2377 C CA . THR A 1 314 ? 9.258 3.207 -0.874 1 98.88 314 THR A CA 1
ATOM 2378 C C . THR A 1 314 ? 7.844 3.648 -0.508 1 98.88 314 THR A C 1
ATOM 2380 O O . THR A 1 314 ? 6.945 3.635 -1.352 1 98.88 314 THR A O 1
ATOM 2383 N N . LEU A 1 315 ? 7.703 4.078 0.745 1 98.94 315 LEU A N 1
ATOM 2384 C CA . LEU A 1 315 ? 6.395 4.543 1.189 1 98.94 315 LEU A CA 1
ATOM 2385 C C . LEU A 1 315 ? 5.93 5.734 0.358 1 98.94 315 LEU A C 1
ATOM 2387 O O . LEU A 1 315 ? 4.75 5.836 0.016 1 98.94 315 LEU A O 1
ATOM 2391 N N . TYR A 1 316 ? 6.883 6.633 0.027 1 98.88 316 TYR A N 1
ATOM 2392 C CA . TYR A 1 316 ? 6.531 7.809 -0.763 1 98.88 316 TYR A CA 1
ATOM 2393 C C . TYR A 1 316 ? 6.051 7.406 -2.152 1 98.88 316 TYR A C 1
ATOM 2395 O O . TYR A 1 316 ? 4.984 7.84 -2.596 1 98.88 316 TYR A O 1
ATOM 2403 N N . ALA A 1 317 ? 6.781 6.555 -2.834 1 98.88 317 ALA A N 1
ATOM 2404 C CA . ALA A 1 317 ? 6.434 6.133 -4.188 1 98.88 317 ALA A CA 1
ATOM 2405 C C . ALA A 1 317 ? 5.055 5.477 -4.219 1 98.88 317 ALA A C 1
ATOM 2407 O O . ALA A 1 317 ? 4.223 5.809 -5.066 1 98.88 317 ALA A O 1
ATOM 2408 N N . LEU A 1 318 ? 4.824 4.59 -3.287 1 98.94 318 LEU A N 1
ATOM 2409 C CA . LEU A 1 318 ? 3.562 3.859 -3.23 1 98.94 318 LEU A CA 1
ATOM 2410 C C . LEU A 1 318 ? 2.404 4.801 -2.918 1 98.94 318 LEU A C 1
ATOM 2412 O O . LEU A 1 318 ? 1.37 4.762 -3.59 1 98.94 318 LEU A O 1
ATOM 2416 N N . THR A 1 319 ? 2.559 5.652 -1.915 1 98.88 319 THR A N 1
ATOM 2417 C CA . THR A 1 319 ? 1.468 6.512 -1.472 1 98.88 319 THR A CA 1
ATOM 2418 C C . THR A 1 319 ? 1.146 7.566 -2.529 1 98.88 319 THR A C 1
ATOM 2420 O O . THR A 1 319 ? -0.015 7.941 -2.705 1 98.88 319 THR A O 1
ATOM 2423 N N . LYS A 1 320 ? 2.203 8.078 -3.18 1 98.5 320 LYS A N 1
ATOM 2424 C CA . LYS A 1 320 ? 1.992 9.023 -4.27 1 98.5 320 LYS A CA 1
ATOM 2425 C C . LYS A 1 320 ? 1.129 8.414 -5.371 1 98.5 320 LYS A C 1
ATOM 2427 O O . LYS A 1 320 ? 0.199 9.055 -5.867 1 98.5 320 LYS A O 1
ATOM 2432 N N . ALA A 1 321 ? 1.397 7.211 -5.75 1 98.69 321 ALA A N 1
ATOM 2433 C CA . ALA A 1 321 ? 0.606 6.52 -6.766 1 98.69 321 ALA A CA 1
ATOM 2434 C C . ALA A 1 321 ? -0.809 6.246 -6.266 1 98.69 321 ALA A C 1
ATOM 2436 O O . ALA A 1 321 ? -1.775 6.363 -7.02 1 98.69 321 ALA A O 1
ATOM 2437 N N . ARG A 1 322 ? -0.923 5.82 -5.023 1 98.56 322 ARG A N 1
ATOM 2438 C CA . ARG A 1 322 ? -2.242 5.586 -4.445 1 98.56 322 ARG A CA 1
ATOM 2439 C C . ARG A 1 322 ? -3.088 6.852 -4.469 1 98.56 322 ARG A C 1
ATOM 2441 O O . ARG A 1 322 ? -4.293 6.797 -4.719 1 98.56 322 ARG A O 1
ATOM 2448 N N . CYS A 1 323 ? -2.432 7.961 -4.125 1 96.88 323 CYS A N 1
ATOM 2449 C CA . CYS A 1 323 ? -3.102 9.258 -4.18 1 96.88 323 CYS A CA 1
ATOM 2450 C C . CYS A 1 323 ? -3.658 9.523 -5.57 1 96.88 323 CYS A C 1
ATOM 2452 O O . CYS A 1 323 ? -4.812 9.93 -5.715 1 96.88 323 CYS A O 1
ATOM 2454 N N . TRP A 1 324 ? -2.891 9.289 -6.551 1 96.94 324 TRP A N 1
ATOM 2455 C CA . TRP A 1 324 ? -3.318 9.469 -7.934 1 96.94 324 TRP A CA 1
ATOM 2456 C C . TRP A 1 324 ? -4.516 8.586 -8.258 1 96.94 324 TRP A C 1
ATOM 2458 O O . TRP A 1 324 ? -5.484 9.031 -8.875 1 96.94 324 TRP A O 1
ATOM 2468 N N . ALA A 1 325 ? -4.457 7.348 -7.852 1 97.44 325 ALA A N 1
ATOM 2469 C CA . ALA A 1 325 ? -5.535 6.398 -8.125 1 97.44 325 ALA A CA 1
ATOM 2470 C C . ALA A 1 325 ? -6.836 6.84 -7.453 1 97.44 325 ALA A C 1
ATOM 2472 O O . ALA A 1 325 ? -7.914 6.707 -8.031 1 97.44 325 ALA A O 1
ATOM 2473 N N . LEU A 1 326 ? -6.715 7.305 -6.266 1 95.88 326 LEU A N 1
ATOM 2474 C CA . LEU A 1 326 ? -7.859 7.785 -5.5 1 95.88 326 LEU A CA 1
ATOM 2475 C C . LEU A 1 326 ? -8.539 8.953 -6.211 1 95.88 326 LEU A C 1
ATOM 2477 O O . LEU A 1 326 ? -9.766 9.016 -6.27 1 95.88 326 LEU A O 1
ATOM 2481 N N . GLU A 1 327 ? -7.742 9.852 -6.676 1 93.56 327 GLU A N 1
ATOM 2482 C CA . GLU A 1 327 ? -8.273 11.016 -7.383 1 93.56 327 GLU A CA 1
ATOM 2483 C C . GLU A 1 327 ? -8.945 10.609 -8.688 1 93.56 327 GLU A C 1
ATOM 2485 O O . GLU A 1 327 ? -9.961 11.188 -9.078 1 93.56 327 GLU A O 1
ATOM 2490 N N . LYS A 1 328 ? -8.367 9.672 -9.367 1 92.81 328 LYS A N 1
ATOM 2491 C CA . LYS A 1 328 ? -8.945 9.164 -10.609 1 92.81 328 LYS A CA 1
ATOM 2492 C C . LYS A 1 328 ? -10.297 8.508 -10.367 1 92.81 328 LYS A C 1
ATOM 2494 O O . LYS A 1 328 ? -11.219 8.664 -11.172 1 92.81 328 LYS A O 1
ATOM 2499 N N . GLU A 1 329 ? -10.406 7.762 -9.297 1 89.62 329 GLU A N 1
ATOM 2500 C CA . GLU A 1 329 ? -11.664 7.117 -8.93 1 89.62 329 GLU A CA 1
ATOM 2501 C C . GLU A 1 329 ? -12.734 8.148 -8.602 1 89.62 329 GLU A C 1
ATOM 2503 O O . GLU A 1 329 ? -13.898 7.973 -8.961 1 89.62 329 GLU A O 1
ATOM 2508 N N . ALA A 1 330 ? -12.32 9.172 -7.926 1 85.56 330 ALA A N 1
ATOM 2509 C CA . ALA A 1 330 ? -13.25 10.234 -7.539 1 85.56 330 ALA A CA 1
ATOM 2510 C C . ALA A 1 330 ? -13.766 10.977 -8.766 1 85.56 330 ALA A C 1
ATOM 2512 O O . ALA A 1 330 ? -14.93 11.391 -8.805 1 85.56 330 ALA A O 1
ATOM 2513 N N . SER A 1 331 ? -12.93 11.148 -9.711 1 84.69 331 SER A N 1
ATOM 2514 C CA . SER A 1 331 ? -13.312 11.859 -10.93 1 84.69 331 SER A CA 1
ATOM 2515 C C . SER A 1 331 ? -14.297 11.047 -11.766 1 84.69 331 SER A C 1
ATOM 2517 O O . SER A 1 331 ? -15.094 11.609 -12.516 1 84.69 331 SER A O 1
ATOM 2519 N N . LYS A 1 332 ? -14.219 9.656 -11.68 1 75.25 332 LYS A N 1
ATOM 2520 C CA . LYS A 1 332 ? -15.125 8.789 -12.438 1 75.25 332 LYS A CA 1
ATOM 2521 C C . LYS A 1 332 ? -16.531 8.82 -11.852 1 75.25 332 LYS A C 1
ATOM 2523 O O . LYS A 1 332 ? -17.516 8.68 -12.578 1 75.25 332 LYS A O 1
ATOM 2528 N N . VAL A 1 333 ? -16.688 8.961 -10.641 1 68.62 333 VAL A N 1
ATOM 2529 C CA . VAL A 1 333 ? -17.984 8.984 -9.969 1 68.62 333 VAL A CA 1
ATOM 2530 C C . VAL A 1 333 ? -18.656 10.336 -10.219 1 68.62 333 VAL A C 1
ATOM 2532 O O . VAL A 1 333 ? -19.891 10.406 -10.336 1 68.62 333 VAL A O 1
ATOM 2535 N N . ASN A 1 334 ? -17.875 11.32 -10.273 1 58.31 334 ASN A N 1
ATOM 2536 C CA . ASN A 1 334 ? -18.438 12.656 -10.469 1 58.31 334 ASN A CA 1
ATOM 2537 C C . ASN A 1 334 ? -18.797 12.898 -11.938 1 58.31 334 ASN A C 1
ATOM 2539 O O . ASN A 1 334 ? -19.359 13.945 -12.273 1 58.31 334 ASN A O 1
ATOM 2543 N N . ARG A 1 335 ? -18.359 11.898 -12.734 1 55.66 335 ARG A N 1
ATOM 2544 C CA . ARG A 1 335 ? -18.797 11.992 -14.125 1 55.66 335 ARG A CA 1
ATOM 2545 C C . ARG A 1 335 ? -20.047 11.141 -14.359 1 55.66 335 ARG A C 1
ATOM 2547 O O . ARG A 1 335 ? -20.156 10.023 -13.836 1 55.66 335 ARG A O 1
ATOM 2554 N N . MET B 1 1 ? 0.297 -47 -37.906 1 30.67 1 MET B N 1
ATOM 2555 C CA . MET B 1 1 ? 0.101 -47.625 -36.594 1 30.67 1 MET B CA 1
ATOM 2556 C C . MET B 1 1 ? 0.067 -46.625 -35.469 1 30.67 1 MET B C 1
ATOM 2558 O O . MET B 1 1 ? 1.064 -45.938 -35.219 1 30.67 1 MET B O 1
ATOM 2562 N N . GLY B 1 2 ? -0.925 -45.75 -35.312 1 39.09 2 GLY B N 1
ATOM 2563 C CA . GLY B 1 2 ? -1.058 -44.719 -34.312 1 39.09 2 GLY B CA 1
ATOM 2564 C C . GLY B 1 2 ? -0.59 -45.125 -32.938 1 39.09 2 GLY B C 1
ATOM 2565 O O . GLY B 1 2 ? -1.021 -46.156 -32.406 1 39.09 2 GLY B O 1
ATOM 2566 N N . SER B 1 3 ? 0.641 -45.031 -32.531 1 41.16 3 SER B N 1
ATOM 2567 C CA . SER B 1 3 ? 1.123 -45.5 -31.25 1 41.16 3 SER B CA 1
ATOM 2568 C C . SER B 1 3 ? 0.026 -45.406 -30.188 1 41.16 3 SER B C 1
ATOM 2570 O O . SER B 1 3 ? -0.616 -44.375 -30.031 1 41.16 3 SER B O 1
ATOM 2572 N N . ASN B 1 4 ? -0.848 -46.344 -30 1 46.41 4 ASN B N 1
ATOM 2573 C CA . ASN B 1 4 ? -1.894 -46.594 -29 1 46.41 4 ASN B CA 1
ATOM 2574 C C . ASN B 1 4 ? -1.5 -46.031 -27.641 1 46.41 4 ASN B C 1
ATOM 2576 O O . ASN B 1 4 ? -1.077 -46.781 -26.75 1 46.41 4 ASN B O 1
ATOM 2580 N N . HIS B 1 5 ? -0.799 -44.906 -27.516 1 63.28 5 HIS B N 1
ATOM 2581 C CA . HIS B 1 5 ? -0.381 -44.406 -26.203 1 63.28 5 HIS B CA 1
ATOM 2582 C C . HIS B 1 5 ? -1.583 -44.156 -25.297 1 63.28 5 HIS B C 1
ATOM 2584 O O . HIS B 1 5 ? -2.564 -43.531 -25.719 1 63.28 5 HIS B O 1
ATOM 2590 N N . GLN B 1 6 ? -1.847 -45 -24.266 1 81.69 6 GLN B N 1
ATOM 2591 C CA . GLN B 1 6 ? -2.873 -44.844 -23.25 1 81.69 6 GLN B CA 1
ATOM 2592 C C . GLN B 1 6 ? -2.963 -43.375 -22.781 1 81.69 6 GLN B C 1
ATOM 2594 O O . GLN B 1 6 ? -1.94 -42.719 -22.594 1 81.69 6 GLN B O 1
ATOM 2599 N N . PRO B 1 7 ? -4.164 -42.906 -22.906 1 94.12 7 PRO B N 1
ATOM 2600 C CA . PRO B 1 7 ? -4.359 -41.5 -22.453 1 94.12 7 PRO B CA 1
ATOM 2601 C C . PRO B 1 7 ? -3.84 -41.281 -21.047 1 94.12 7 PRO B C 1
ATOM 2603 O O . PRO B 1 7 ? -3.947 -42.156 -20.188 1 94.12 7 PRO B O 1
ATOM 2606 N N . ALA B 1 8 ? -3.195 -40.188 -20.891 1 98 8 ALA B N 1
ATOM 2607 C CA . ALA B 1 8 ? -2.738 -39.812 -19.547 1 98 8 ALA B CA 1
ATOM 2608 C C . ALA B 1 8 ? -3.918 -39.469 -18.641 1 98 8 ALA B C 1
ATOM 2610 O O . ALA B 1 8 ? -4.875 -38.844 -19.078 1 98 8 ALA B O 1
ATOM 2611 N N . HIS B 1 9 ? -3.904 -40 -17.469 1 98.62 9 HIS B N 1
ATOM 2612 C CA . HIS B 1 9 ? -4.867 -39.656 -16.438 1 98.62 9 HIS B CA 1
ATOM 2613 C C . HIS B 1 9 ? -4.328 -38.531 -15.539 1 98.62 9 HIS B C 1
ATOM 2615 O O . HIS B 1 9 ? -3.273 -38.688 -14.914 1 98.62 9 HIS B O 1
ATOM 2621 N N . ILE B 1 10 ? -5.074 -37.406 -15.5 1 98.88 10 ILE B N 1
ATOM 2622 C CA . ILE B 1 10 ? -4.57 -36.219 -14.82 1 98.88 10 ILE B CA 1
ATOM 2623 C C . ILE B 1 10 ? -5.594 -35.75 -13.789 1 98.88 10 ILE B C 1
ATOM 2625 O O . ILE B 1 10 ? -6.793 -35.719 -14.07 1 98.88 10 ILE B O 1
ATOM 2629 N N . LEU B 1 11 ? -5.16 -35.469 -12.57 1 98.88 11 LEU B N 1
ATOM 2630 C CA . LEU B 1 11 ? -5.961 -34.75 -11.586 1 98.88 11 LEU B CA 1
ATOM 2631 C C . LEU B 1 11 ? -5.648 -33.25 -11.633 1 98.88 11 LEU B C 1
ATOM 2633 O O . LEU B 1 11 ? -4.492 -32.844 -11.484 1 98.88 11 LEU B O 1
ATOM 2637 N N . LEU B 1 12 ? -6.625 -32.469 -11.938 1 98.88 12 LEU B N 1
ATOM 2638 C CA . LEU B 1 12 ? -6.496 -31.016 -11.867 1 98.88 12 LEU B CA 1
ATOM 2639 C C . LEU B 1 12 ? -6.934 -30.5 -10.5 1 98.88 12 LEU B C 1
ATOM 2641 O O . LEU B 1 12 ? -8.109 -30.594 -10.148 1 98.88 12 LEU B O 1
ATOM 2645 N N . TYR B 1 13 ? -6.012 -29.984 -9.703 1 98.56 13 TYR B N 1
ATOM 2646 C CA . TYR B 1 13 ? -6.262 -29.406 -8.391 1 98.56 13 TYR B CA 1
ATOM 2647 C C . TYR B 1 13 ? -6.184 -27.875 -8.453 1 98.56 13 TYR B C 1
ATOM 2649 O O . TYR B 1 13 ? -5.098 -27.297 -8.359 1 98.56 13 TYR B O 1
ATOM 2657 N N . GLY B 1 14 ? -7.266 -27.188 -8.531 1 96.56 14 GLY B N 1
ATOM 2658 C CA . GLY B 1 14 ? -7.379 -25.766 -8.805 1 96.56 14 GLY B CA 1
ATOM 2659 C C . GLY B 1 14 ? -7.996 -25.469 -10.156 1 96.56 14 G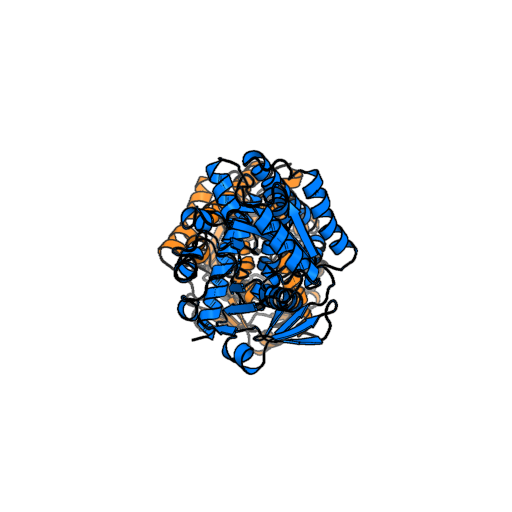LY B C 1
ATOM 2660 O O . GLY B 1 14 ? -7.285 -25.203 -11.125 1 96.56 14 GLY B O 1
ATOM 2661 N N . ALA B 1 15 ? -9.328 -25.438 -10.141 1 96.56 15 ALA B N 1
ATOM 2662 C CA . ALA B 1 15 ? -10.094 -25.234 -11.367 1 96.56 15 ALA B CA 1
ATOM 2663 C C . ALA B 1 15 ? -10.531 -23.781 -11.516 1 96.56 15 ALA B C 1
ATOM 2665 O O . ALA B 1 15 ? -11.719 -23.5 -11.727 1 96.56 15 ALA B O 1
ATOM 2666 N N . GLY B 1 16 ? -9.555 -22.922 -11.43 1 94.81 16 GLY B N 1
ATOM 2667 C CA . GLY B 1 16 ? -9.766 -21.5 -11.664 1 94.81 16 GLY B CA 1
ATOM 2668 C C . GLY B 1 16 ? -9.391 -21.062 -13.062 1 94.81 16 GLY B C 1
ATOM 2669 O O . GLY B 1 16 ? -9.609 -21.797 -14.031 1 94.81 16 GLY B O 1
ATOM 2670 N N . SER B 1 17 ? -8.891 -19.859 -13.172 1 95.06 17 SER B N 1
ATOM 2671 C CA . SER B 1 17 ? -8.586 -19.297 -14.477 1 95.06 17 SER B CA 1
ATOM 2672 C C . SER B 1 17 ? -7.496 -20.094 -15.188 1 95.06 17 SER B C 1
ATOM 2674 O O . SER B 1 17 ? -7.68 -20.531 -16.328 1 95.06 17 SER B O 1
ATOM 2676 N N . ILE B 1 18 ? -6.375 -20.344 -14.461 1 97.31 18 ILE B N 1
ATOM 2677 C CA . ILE B 1 18 ? -5.258 -21.062 -15.062 1 97.31 18 ILE B CA 1
ATOM 2678 C C . ILE B 1 18 ? -5.633 -22.531 -15.25 1 97.31 18 ILE B C 1
ATOM 2680 O O . ILE B 1 18 ? -5.453 -23.094 -16.328 1 97.31 18 ILE B O 1
ATOM 2684 N N . GLY B 1 19 ? -6.223 -23.109 -14.219 1 98.38 19 GLY B N 1
ATOM 2685 C CA . GLY B 1 19 ? -6.629 -24.5 -14.281 1 98.38 19 GLY B CA 1
ATOM 2686 C C . GLY B 1 19 ? -7.637 -24.781 -15.375 1 98.38 19 GLY B C 1
ATOM 2687 O O . GLY B 1 19 ? -7.582 -25.828 -16.031 1 98.38 19 GLY B O 1
ATOM 2688 N N . GLY B 1 20 ? -8.547 -23.859 -15.555 1 98.25 20 GLY B N 1
ATOM 2689 C CA . GLY B 1 20 ? -9.531 -24.016 -16.609 1 98.25 20 GLY B CA 1
ATOM 2690 C C . GLY B 1 20 ? -8.93 -24.016 -18 1 98.25 20 GLY B C 1
ATOM 2691 O O . GLY B 1 20 ? -9.32 -24.828 -18.844 1 98.25 20 GLY B O 1
ATOM 2692 N N . VAL B 1 21 ? -8 -23.172 -18.219 1 98.62 21 VAL B N 1
ATOM 2693 C CA . VAL B 1 21 ? -7.34 -23.109 -19.516 1 98.62 21 VAL B CA 1
ATOM 2694 C C . VAL B 1 21 ? -6.531 -24.391 -19.75 1 98.62 21 VAL B C 1
ATOM 2696 O O . VAL B 1 21 ? -6.609 -25 -20.812 1 98.62 21 VAL B O 1
ATOM 2699 N N . TYR B 1 22 ? -5.805 -24.812 -18.766 1 98.81 22 TYR B N 1
ATOM 2700 C CA . TYR B 1 22 ? -4.973 -26 -18.891 1 98.81 22 TYR B CA 1
ATOM 2701 C C . TYR B 1 22 ? -5.832 -27.25 -19 1 98.81 22 TYR B C 1
ATOM 2703 O O . TYR B 1 22 ? -5.461 -28.203 -19.703 1 98.81 22 TYR B O 1
ATOM 2711 N N . LEU B 1 23 ? -6.953 -27.219 -18.328 1 98.81 23 LEU B N 1
ATOM 2712 C CA . LEU B 1 23 ? -7.91 -28.312 -18.5 1 98.81 23 LEU B CA 1
ATOM 2713 C C . LEU B 1 23 ? -8.305 -28.469 -19.953 1 98.81 23 LEU B C 1
ATOM 2715 O O . LEU B 1 23 ? -8.266 -29.578 -20.5 1 98.81 23 LEU B O 1
ATOM 2719 N N . TYR B 1 24 ? -8.672 -27.391 -20.562 1 98.75 24 TYR B N 1
ATOM 2720 C CA . TYR B 1 24 ? -9.047 -27.438 -21.984 1 98.75 24 TYR B CA 1
ATOM 2721 C C . TYR B 1 24 ? -7.914 -28 -22.828 1 98.75 24 TYR B C 1
ATOM 2723 O O . TYR B 1 24 ? -8.133 -28.891 -23.656 1 98.75 24 TYR B O 1
ATOM 2731 N N . GLN B 1 25 ? -6.707 -27.547 -22.609 1 98.69 25 GLN B N 1
ATOM 2732 C CA . GLN B 1 25 ? -5.535 -27.984 -23.375 1 98.69 25 GLN B CA 1
ATOM 2733 C C . GLN B 1 25 ? -5.324 -29.484 -23.219 1 98.69 25 GLN B C 1
ATOM 2735 O O . GLN B 1 25 ? -5.082 -30.188 -24.203 1 98.69 25 GLN B O 1
ATOM 2740 N N . LEU B 1 26 ? -5.441 -29.922 -22 1 98.81 26 LEU B N 1
ATOM 2741 C CA . LEU B 1 26 ? -5.18 -31.328 -21.719 1 98.81 26 LEU B CA 1
ATOM 2742 C C . LEU B 1 26 ? -6.266 -32.219 -22.312 1 98.81 26 LEU B C 1
ATOM 2744 O O . LEU B 1 26 ? -5.977 -33.312 -22.797 1 98.81 26 LEU B O 1
ATOM 2748 N N . LEU B 1 27 ? -7.508 -31.766 -22.297 1 98.75 27 LEU B N 1
ATOM 2749 C CA . LEU B 1 27 ? -8.578 -32.5 -22.969 1 98.75 27 LEU B CA 1
ATOM 2750 C C . LEU B 1 27 ? -8.312 -32.594 -24.469 1 98.75 27 LEU B C 1
ATOM 2752 O O . LEU B 1 27 ? -8.492 -33.656 -25.062 1 98.75 27 LEU B O 1
ATOM 2756 N N . GLN B 1 28 ? -7.855 -31.5 -25.031 1 98.44 28 GLN B N 1
ATOM 2757 C CA . GLN B 1 28 ? -7.555 -31.484 -26.469 1 98.44 28 GLN B CA 1
ATOM 2758 C C . GLN B 1 28 ? -6.418 -32.438 -26.797 1 98.44 28 GLN B C 1
ATOM 2760 O O . GLN B 1 28 ? -6.375 -33 -27.906 1 98.44 28 GLN B O 1
ATOM 2765 N N . ALA B 1 29 ? -5.566 -32.656 -25.875 1 98.5 29 ALA B N 1
ATOM 2766 C CA . ALA B 1 29 ? -4.453 -33.594 -26.062 1 98.5 29 ALA B CA 1
ATOM 2767 C C . ALA B 1 29 ? -4.898 -35.031 -25.875 1 98.5 29 ALA B C 1
ATOM 2769 O O . ALA B 1 29 ? -4.09 -35.969 -25.984 1 98.5 29 ALA B O 1
ATOM 2770 N N . GLY B 1 30 ? -6.164 -35.219 -25.5 1 98.38 30 GLY B N 1
ATOM 2771 C CA . GLY B 1 30 ? -6.711 -36.562 -25.375 1 98.38 30 GLY B CA 1
ATOM 2772 C C . GLY B 1 30 ? -6.582 -37.156 -23.984 1 98.38 30 GLY B C 1
ATOM 2773 O O . GLY B 1 30 ? -6.82 -38.344 -23.766 1 98.38 30 GLY B O 1
ATOM 2774 N N . CYS B 1 31 ? -6.254 -36.344 -23.016 1 98.75 31 CYS B N 1
ATOM 2775 C CA . CYS B 1 31 ? -6.094 -36.812 -21.641 1 98.75 31 CYS B CA 1
ATOM 2776 C C . CYS B 1 31 ? -7.449 -37 -20.969 1 98.75 31 CYS B C 1
ATOM 2778 O O . CYS B 1 31 ? -8.453 -36.469 -21.438 1 98.75 31 CYS B O 1
ATOM 2780 N N . LYS B 1 32 ? -7.496 -37.844 -20 1 98.69 32 LYS B N 1
ATOM 2781 C CA . LYS B 1 32 ? -8.602 -37.906 -19.047 1 98.69 32 LYS B CA 1
ATOM 2782 C C . LYS B 1 32 ? -8.32 -37.062 -17.812 1 98.69 32 LYS B C 1
ATOM 2784 O O . LYS B 1 32 ? -7.387 -37.344 -17.062 1 98.69 32 LYS B O 1
ATOM 2789 N N . VAL B 1 33 ? -9.141 -36.062 -17.641 1 98.88 33 VAL B N 1
ATOM 2790 C CA . VAL B 1 33 ? -8.836 -35.094 -16.594 1 98.88 33 VAL B CA 1
ATOM 2791 C C . VAL B 1 33 ? -9.953 -35.094 -15.562 1 98.88 33 VAL B C 1
ATOM 2793 O O . VAL B 1 33 ? -11.117 -34.844 -15.883 1 98.88 33 VAL B O 1
ATOM 2796 N N . THR B 1 34 ? -9.672 -35.469 -14.359 1 98.81 34 THR B N 1
ATOM 2797 C CA . THR B 1 34 ? -10.539 -35.25 -13.203 1 98.81 34 THR B CA 1
ATOM 2798 C C . THR B 1 34 ? -10.25 -33.906 -12.547 1 98.81 34 THR B C 1
ATOM 2800 O O . THR B 1 34 ? -9.117 -33.625 -12.141 1 98.81 34 THR B O 1
ATOM 2803 N N . ALA B 1 35 ? -11.273 -33.062 -12.461 1 98.81 35 ALA B N 1
ATOM 2804 C CA . ALA B 1 35 ? -11.094 -31.719 -11.898 1 98.81 35 ALA B CA 1
ATOM 2805 C C . ALA B 1 35 ? -11.672 -31.641 -10.492 1 98.81 35 ALA B C 1
ATOM 2807 O O . ALA B 1 35 ? -12.82 -32.031 -10.258 1 98.81 35 ALA B O 1
ATOM 2808 N N . VAL B 1 36 ? -10.891 -31.172 -9.562 1 98.5 36 VAL B N 1
ATOM 2809 C CA . VAL B 1 36 ? -11.398 -30.828 -8.234 1 98.5 36 VAL B CA 1
ATOM 2810 C C . VAL B 1 36 ? -11.969 -29.422 -8.25 1 98.5 36 VAL B C 1
ATOM 2812 O O . VAL B 1 36 ? -11.234 -28.438 -8.445 1 98.5 36 VAL B O 1
ATOM 2815 N N . CYS B 1 37 ? -13.219 -29.312 -8.141 1 96.75 37 CYS B N 1
ATOM 2816 C CA . CYS B 1 37 ? -13.93 -28.031 -8.102 1 96.75 37 CYS B CA 1
ATOM 2817 C C . CYS B 1 37 ? -14.523 -27.781 -6.723 1 96.75 37 CYS B C 1
ATOM 2819 O O . CYS B 1 37 ? -15.055 -28.703 -6.094 1 96.75 37 CYS B O 1
ATOM 2821 N N . ARG B 1 38 ? -14.344 -26.594 -6.246 1 91.62 38 ARG B N 1
ATOM 2822 C CA . ARG B 1 38 ? -14.906 -26.266 -4.941 1 91.62 38 ARG B CA 1
ATOM 2823 C C . ARG B 1 38 ? -16.078 -25.297 -5.082 1 91.62 38 ARG B C 1
ATOM 2825 O O . ARG B 1 38 ? -17.203 -25.703 -5.375 1 91.62 38 ARG B O 1
ATOM 2832 N N . SER B 1 39 ? -15.773 -23.953 -5.102 1 89.62 39 SER B N 1
ATOM 2833 C CA . SER B 1 39 ? -16.844 -22.953 -5.16 1 89.62 39 SER B CA 1
ATOM 2834 C C . SER B 1 39 ? -17.594 -23.031 -6.484 1 89.62 39 SER B C 1
ATOM 2836 O O . SER B 1 39 ? -18.75 -22.625 -6.566 1 89.62 39 SER B O 1
ATOM 2838 N N . ASN B 1 40 ? -16.984 -23.562 -7.441 1 94.75 40 ASN B N 1
ATOM 2839 C CA . ASN B 1 40 ? -17.609 -23.625 -8.758 1 94.75 40 ASN B CA 1
ATOM 2840 C C . ASN B 1 40 ? -18.062 -25.031 -9.102 1 94.75 40 ASN B C 1
ATOM 2842 O O . ASN B 1 40 ? -18.344 -25.344 -10.266 1 94.75 40 ASN B O 1
ATOM 2846 N N . TYR B 1 41 ? -18.188 -25.922 -8.141 1 96.81 41 TYR B N 1
ATOM 2847 C CA . TYR B 1 41 ? -18.5 -27.328 -8.367 1 96.81 41 TYR B CA 1
ATOM 2848 C C . TYR B 1 41 ? -19.812 -27.484 -9.125 1 96.81 41 TYR B C 1
ATOM 2850 O O . TYR B 1 41 ? -19.844 -28.109 -10.188 1 96.81 41 TYR B O 1
ATOM 2858 N N . ASP B 1 42 ? -20.859 -26.875 -8.609 1 97.25 42 ASP B N 1
ATOM 2859 C CA . ASP B 1 42 ? -22.172 -27.047 -9.203 1 97.25 42 ASP B CA 1
ATOM 2860 C C . ASP B 1 42 ? -22.219 -26.516 -10.633 1 97.25 42 ASP B C 1
ATOM 2862 O O . ASP B 1 42 ? -22.766 -27.156 -11.531 1 97.25 42 ASP B O 1
ATOM 2866 N N . THR B 1 43 ? -21.562 -25.453 -10.75 1 97.56 43 THR B N 1
ATOM 2867 C CA . THR B 1 43 ? -21.562 -24.812 -12.062 1 97.56 43 THR B CA 1
ATOM 2868 C C . THR B 1 43 ? -20.812 -25.656 -13.078 1 97.56 43 THR B C 1
ATOM 2870 O O . THR B 1 43 ? -21.328 -25.938 -14.164 1 97.56 43 THR B O 1
ATOM 2873 N N . VAL B 1 44 ? -19.672 -26.125 -12.719 1 97.94 44 VAL B N 1
ATOM 2874 C CA . VAL B 1 44 ? -18.828 -26.859 -13.648 1 97.94 44 VAL B CA 1
ATOM 2875 C C . VAL B 1 44 ? -19.438 -28.234 -13.906 1 97.94 44 VAL B C 1
ATOM 2877 O O . VAL B 1 44 ? -19.422 -28.734 -15.039 1 97.94 44 VAL B O 1
ATOM 2880 N N . LYS B 1 45 ? -19.969 -28.828 -12.891 1 97.56 45 LYS B N 1
ATOM 2881 C CA . LYS B 1 45 ? -20.578 -30.141 -13.023 1 97.56 45 LYS B CA 1
ATOM 2882 C C . LYS B 1 45 ? -21.781 -30.109 -13.969 1 97.56 45 LYS B C 1
ATOM 2884 O O . LYS B 1 45 ? -21.953 -31.016 -14.789 1 97.56 45 LYS B O 1
ATOM 2889 N N . ASN B 1 46 ? -22.531 -29.047 -13.922 1 97.69 46 ASN B N 1
ATOM 2890 C CA . ASN B 1 46 ? -23.781 -28.984 -14.648 1 97.69 46 ASN B CA 1
ATOM 2891 C C . ASN B 1 46 ? -23.625 -28.312 -16 1 97.69 46 ASN B C 1
ATOM 2893 O O . ASN B 1 46 ? -24.328 -28.641 -16.969 1 97.69 46 ASN B O 1
ATOM 2897 N N . HIS B 1 47 ? -22.672 -27.391 -16.062 1 97.62 47 HIS B N 1
ATOM 2898 C CA . HIS B 1 47 ? -22.656 -26.531 -17.25 1 97.62 47 HIS B CA 1
ATOM 2899 C C . HIS B 1 47 ? -21.281 -26.516 -17.906 1 97.62 47 HIS B C 1
ATOM 2901 O O . HIS B 1 47 ? -21.109 -25.969 -18.984 1 97.62 47 HIS B O 1
ATOM 2907 N N . GLY B 1 48 ? -20.312 -27.125 -17.25 1 98.25 48 GLY B N 1
ATOM 2908 C CA . GLY B 1 48 ? -18.953 -27.047 -17.766 1 98.25 48 GLY B CA 1
ATOM 2909 C C . GLY B 1 48 ? -18.328 -25.688 -17.578 1 98.25 48 GLY B C 1
ATOM 2910 O O . GLY B 1 48 ? -18.844 -24.844 -16.859 1 98.25 48 GLY B O 1
ATOM 2911 N N . PHE B 1 49 ? -17.156 -25.547 -18.234 1 98.5 49 PHE B N 1
ATOM 2912 C CA . PHE B 1 49 ? -16.453 -24.266 -18.281 1 98.5 49 PHE B CA 1
ATOM 2913 C C . PHE B 1 49 ? -16.875 -23.469 -19.516 1 98.5 49 PHE B C 1
ATOM 2915 O O . PHE B 1 49 ? -17.141 -24.047 -20.578 1 98.5 49 PHE B O 1
ATOM 2922 N N . HIS B 1 50 ? -16.953 -22.219 -19.344 1 98.5 50 HIS B N 1
ATOM 2923 C CA . HIS B 1 50 ? -17.078 -21.266 -20.438 1 98.5 50 HIS B CA 1
ATOM 2924 C C . HIS B 1 50 ? -15.797 -20.469 -20.641 1 98.5 50 HIS B C 1
ATOM 2926 O O . HIS B 1 50 ? -15.398 -19.703 -19.766 1 98.5 50 HIS B O 1
ATOM 2932 N N . LEU B 1 51 ? -15.18 -20.672 -21.766 1 98.38 51 LEU B N 1
ATOM 2933 C CA . LEU B 1 51 ? -13.922 -20.016 -22.078 1 98.38 51 LEU B CA 1
ATOM 2934 C C . LEU B 1 51 ? -14.086 -19.016 -23.219 1 98.38 51 LEU B C 1
ATOM 2936 O O . LEU B 1 51 ? -14.508 -19.391 -24.312 1 98.38 51 LEU B O 1
ATOM 2940 N N . PHE B 1 52 ? -13.82 -17.75 -22.938 1 98.5 52 PHE B N 1
ATOM 2941 C CA . PHE B 1 52 ? -13.766 -16.688 -23.938 1 98.5 52 PHE B CA 1
ATOM 2942 C C . PHE B 1 52 ? -12.32 -16.312 -24.25 1 98.5 52 PHE B C 1
ATOM 2944 O O . PHE B 1 52 ? -11.703 -15.562 -23.5 1 98.5 52 PHE B O 1
ATOM 2951 N N . SER B 1 53 ? -11.852 -16.859 -25.391 1 97.81 53 SER B N 1
ATOM 2952 C CA . SER B 1 53 ? -10.414 -16.812 -25.625 1 97.81 53 SER B CA 1
ATOM 2953 C C . SER B 1 53 ? -10.094 -16.359 -27.047 1 97.81 53 SER B C 1
ATOM 2955 O O . SER B 1 53 ? -10.766 -16.766 -28 1 97.81 53 SER B O 1
ATOM 2957 N N . VAL B 1 54 ? -9.117 -15.484 -27.141 1 96.94 54 VAL B N 1
ATOM 2958 C CA . VAL B 1 54 ? -8.633 -15.117 -28.469 1 96.94 54 VAL B CA 1
ATOM 2959 C C . VAL B 1 54 ? -7.852 -16.281 -29.078 1 96.94 54 VAL B C 1
ATOM 2961 O O . VAL B 1 54 ? -7.867 -16.484 -30.297 1 96.94 54 VAL B O 1
ATOM 2964 N N . ARG B 1 55 ? -7.277 -17.094 -28.297 1 96.62 55 ARG B N 1
ATOM 2965 C CA . ARG B 1 55 ? -6.441 -18.203 -28.75 1 96.62 55 ARG B CA 1
ATOM 2966 C C . ARG B 1 55 ? -7.293 -19.406 -29.156 1 96.62 55 ARG B C 1
ATOM 2968 O O . ARG B 1 55 ? -7.023 -20.047 -30.172 1 96.62 55 ARG B O 1
ATOM 2975 N N . TYR B 1 56 ? -8.367 -19.656 -28.406 1 97.69 56 TYR B N 1
ATOM 2976 C CA . TYR B 1 56 ? -9.078 -20.922 -28.578 1 97.69 56 TYR B CA 1
ATOM 2977 C C . TYR B 1 56 ? -10.5 -20.688 -29.078 1 97.69 56 TYR B C 1
ATOM 2979 O O . TYR B 1 56 ? -11.195 -21.641 -29.469 1 97.69 56 TYR B O 1
ATOM 2987 N N . GLY B 1 57 ? -10.953 -19.453 -29.047 1 97.75 57 GLY B N 1
ATOM 2988 C CA . GLY B 1 57 ? -12.344 -19.141 -29.359 1 97.75 57 GLY B CA 1
ATOM 2989 C C . GLY B 1 57 ? -13.25 -19.266 -28.156 1 97.75 57 GLY B C 1
ATOM 2990 O O . GLY B 1 57 ? -12.789 -19.547 -27.047 1 97.75 57 GLY B O 1
ATOM 2991 N N . ASN B 1 58 ? -14.555 -18.969 -28.359 1 98.12 58 ASN B N 1
ATOM 2992 C CA . ASN B 1 58 ? -15.562 -19.141 -27.328 1 98.12 58 ASN B CA 1
ATOM 2993 C C . ASN B 1 58 ? -16.031 -20.594 -27.25 1 98.12 58 ASN B C 1
ATOM 2995 O O . ASN B 1 58 ? -16.734 -21.078 -28.156 1 98.12 58 ASN B O 1
ATOM 2999 N N . ILE B 1 59 ? -15.688 -21.281 -26.172 1 98.06 59 ILE B N 1
ATOM 3000 C CA . ILE B 1 59 ? -15.938 -22.719 -26.125 1 98.06 59 ILE B CA 1
ATOM 3001 C C . ILE B 1 59 ? -16.516 -23.094 -24.766 1 98.06 59 ILE B C 1
ATOM 3003 O O . ILE B 1 59 ? -16.297 -22.391 -23.766 1 98.06 59 ILE B O 1
ATOM 3007 N N . VAL B 1 60 ? -17.297 -24.125 -24.766 1 98.62 60 VAL B N 1
ATOM 3008 C CA . VAL B 1 60 ? -17.781 -24.766 -23.547 1 98.62 60 VAL B CA 1
ATOM 3009 C C . VAL B 1 60 ? -17.25 -26.203 -23.469 1 98.62 60 VAL B C 1
ATOM 3011 O O . VAL B 1 60 ? -17.297 -26.938 -24.453 1 98.62 60 VAL B O 1
ATOM 3014 N N . TYR B 1 61 ? -16.75 -26.578 -22.391 1 98.62 61 TYR B N 1
ATOM 3015 C CA . TYR B 1 61 ? -16.156 -27.891 -22.234 1 98.62 61 TYR B CA 1
ATOM 3016 C C . TYR B 1 61 ? -16.281 -28.375 -20.781 1 98.62 61 TYR B C 1
ATOM 3018 O O . TYR B 1 61 ? -16.516 -27.562 -19.875 1 98.62 61 TYR B O 1
ATOM 3026 N N . SER B 1 62 ? -16.141 -29.656 -20.609 1 98.56 62 SER B N 1
ATOM 3027 C CA . SER B 1 62 ? -16.234 -30.266 -19.281 1 98.56 62 SER B CA 1
ATOM 3028 C C . SER B 1 62 ? -15.086 -31.219 -19.031 1 98.56 62 SER B C 1
ATOM 3030 O O . SER B 1 62 ? -14.609 -31.891 -19.953 1 98.56 62 SER B O 1
ATOM 3032 N N . PRO B 1 63 ? -14.648 -31.266 -17.75 1 98.69 63 PRO B N 1
ATOM 3033 C CA . PRO B 1 63 ? -13.688 -32.312 -17.422 1 98.69 63 PRO B CA 1
ATOM 3034 C C . PRO B 1 63 ? -14.25 -33.719 -17.656 1 98.69 63 PRO B C 1
ATOM 3036 O O . PRO B 1 63 ? -15.461 -33.906 -17.766 1 98.69 63 PRO B O 1
ATOM 3039 N N . SER B 1 64 ? -13.328 -34.656 -17.781 1 98.38 64 SER B N 1
ATOM 3040 C CA . SER B 1 64 ? -13.75 -36.062 -17.875 1 98.38 64 SER B CA 1
ATOM 3041 C C . SER B 1 64 ? -14.539 -36.469 -16.625 1 98.38 64 SER B C 1
ATOM 3043 O O . SER B 1 64 ? -15.438 -37.312 -16.719 1 98.38 64 SER B O 1
ATOM 3045 N N . ALA B 1 65 ? -14.172 -35.938 -15.5 1 98.31 65 ALA B N 1
ATOM 3046 C CA . ALA B 1 65 ? -14.875 -36.094 -14.234 1 98.31 65 ALA B CA 1
ATOM 3047 C C . ALA B 1 65 ? -14.727 -34.844 -13.352 1 98.31 65 ALA B C 1
ATOM 3049 O O . ALA B 1 65 ? -13.703 -34.156 -13.414 1 98.31 65 ALA B O 1
ATOM 3050 N N . VAL B 1 66 ? -15.75 -34.562 -12.57 1 98.56 66 VAL B N 1
ATOM 3051 C CA . VAL B 1 66 ? -15.742 -33.469 -11.625 1 98.56 66 VAL B CA 1
ATOM 3052 C C . VAL B 1 66 ? -15.969 -33.969 -10.211 1 98.56 66 VAL B C 1
ATOM 3054 O O . VAL B 1 66 ? -16.922 -34.719 -9.961 1 98.56 66 VAL B O 1
ATOM 3057 N N . VAL B 1 67 ? -15.078 -33.594 -9.305 1 98.25 67 VAL B N 1
ATOM 3058 C CA . VAL B 1 67 ? -15.242 -33.969 -7.906 1 98.25 67 VAL B CA 1
ATOM 3059 C C . VAL B 1 67 ? -15.117 -32.75 -7.012 1 98.25 67 VAL B C 1
ATOM 3061 O O . VAL B 1 67 ? -14.531 -31.734 -7.41 1 98.25 67 VAL B O 1
ATOM 3064 N N . GLN B 1 68 ? -15.609 -32.844 -5.809 1 96.81 68 GLN B N 1
ATOM 3065 C CA . GLN B 1 68 ? -15.539 -31.734 -4.863 1 96.81 68 GLN B CA 1
ATOM 3066 C C . GLN B 1 68 ? -14.289 -31.828 -3.996 1 96.81 68 GLN B C 1
ATOM 3068 O O . GLN B 1 68 ? -13.805 -30.828 -3.482 1 96.81 68 GLN B O 1
ATOM 3073 N N . ASP B 1 69 ? -13.883 -33.094 -3.877 1 96.88 69 ASP B N 1
ATOM 3074 C CA . ASP B 1 69 ? -12.766 -33.406 -2.99 1 96.88 69 ASP B CA 1
ATOM 3075 C C . ASP B 1 69 ? -11.938 -34.562 -3.533 1 96.88 69 ASP B C 1
ATOM 3077 O O . ASP B 1 69 ? -12.477 -35.469 -4.156 1 96.88 69 ASP B O 1
ATOM 3081 N N . VAL B 1 70 ? -10.641 -34.5 -3.215 1 97.81 70 VAL B N 1
ATOM 3082 C CA . VAL B 1 70 ? -9.758 -35.531 -3.723 1 97.81 70 VAL B CA 1
ATOM 3083 C C . VAL B 1 70 ? -10.156 -36.875 -3.135 1 97.81 70 VAL B C 1
ATOM 3085 O O . VAL B 1 70 ? -9.891 -37.938 -3.729 1 97.81 70 VAL B O 1
ATOM 3088 N N . LEU B 1 71 ? -10.875 -36.906 -2.045 1 97.5 71 LEU B N 1
ATOM 3089 C CA . LEU B 1 71 ? -11.32 -38.156 -1.398 1 97.5 71 LEU B CA 1
ATOM 3090 C C . LEU B 1 71 ? -12.289 -38.906 -2.295 1 97.5 71 LEU B C 1
ATOM 3092 O O . LEU B 1 71 ? -12.453 -40.125 -2.141 1 97.5 71 LEU B O 1
ATOM 3096 N N . GLU B 1 72 ? -12.859 -38.188 -3.209 1 97.75 72 GLU B N 1
ATOM 3097 C CA . GLU B 1 72 ? -13.844 -38.812 -4.094 1 97.75 72 GLU B CA 1
ATOM 3098 C C . GLU B 1 72 ? -13.156 -39.562 -5.23 1 97.75 72 GLU B C 1
ATOM 3100 O O . GLU B 1 72 ? -13.82 -40.281 -5.992 1 97.75 72 GLU B O 1
ATOM 3105 N N . CYS B 1 73 ? -11.828 -39.5 -5.32 1 96.62 73 CYS B N 1
ATOM 3106 C CA . CYS B 1 73 ? -11.133 -40.188 -6.402 1 96.62 73 CYS B CA 1
ATOM 3107 C C . CYS B 1 73 ? -9.883 -40.906 -5.891 1 96.62 73 CYS B C 1
ATOM 3109 O O . CYS B 1 73 ? -8.875 -40.969 -6.602 1 96.62 73 CYS B O 1
ATOM 3111 N N . VAL B 1 74 ? -9.875 -41.344 -4.695 1 96.38 74 VAL B N 1
ATOM 3112 C CA . VAL B 1 74 ? -8.727 -41.969 -4.039 1 96.38 74 VAL B CA 1
ATOM 3113 C C . VAL B 1 74 ? -8.383 -43.281 -4.715 1 96.38 74 VAL B C 1
ATOM 3115 O O . VAL B 1 74 ? -7.246 -43.75 -4.625 1 96.38 74 VAL B O 1
ATOM 3118 N N . ASP B 1 75 ? -9.344 -43.875 -5.355 1 95.5 75 ASP B N 1
ATOM 3119 C CA . ASP B 1 75 ? -9.133 -45.188 -5.969 1 95.5 75 ASP B CA 1
ATOM 3120 C C . ASP B 1 75 ? -8.523 -45.062 -7.363 1 95.5 75 ASP B C 1
ATOM 3122 O O . ASP B 1 75 ? -8.133 -46.062 -7.973 1 95.5 75 ASP B O 1
ATOM 3126 N N . GLN B 1 76 ? -8.406 -43.906 -7.789 1 96.12 76 GLN B N 1
ATOM 3127 C CA . GLN B 1 76 ? -7.832 -43.656 -9.109 1 96.12 76 GLN B CA 1
ATOM 3128 C C . GLN B 1 76 ? -6.328 -43.406 -9.016 1 96.12 76 GLN B C 1
ATOM 3130 O O . GLN B 1 76 ? -5.84 -42.844 -8.031 1 96.12 76 GLN B O 1
ATOM 3135 N N . VAL B 1 77 ? -5.66 -43.906 -10.039 1 96.75 77 VAL B N 1
ATOM 3136 C CA . VAL B 1 77 ? -4.234 -43.625 -10.172 1 96.75 77 VAL B CA 1
ATOM 3137 C C . VAL B 1 77 ? -4.016 -42.594 -11.273 1 96.75 77 VAL B C 1
ATOM 3139 O O . VAL B 1 77 ? -4.543 -42.719 -12.375 1 96.75 77 VAL B O 1
ATOM 3142 N N . PHE B 1 78 ? -3.256 -41.594 -10.961 1 98.62 78 PHE B N 1
ATOM 3143 C CA . PHE B 1 78 ? -3.012 -40.5 -11.906 1 98.62 78 PHE B CA 1
ATOM 3144 C C . PHE B 1 78 ? -1.563 -40.531 -12.383 1 98.62 78 PHE B C 1
ATOM 3146 O O . PHE B 1 78 ? -0.651 -40.781 -11.602 1 98.62 78 PHE B O 1
ATOM 3153 N N . ASP B 1 79 ? -1.422 -40.219 -13.656 1 98.69 79 ASP B N 1
ATOM 3154 C CA . ASP B 1 79 ? -0.075 -40 -14.164 1 98.69 79 ASP B CA 1
ATOM 3155 C C . ASP B 1 79 ? 0.482 -38.656 -13.656 1 98.69 79 ASP B C 1
ATOM 3157 O O . ASP B 1 79 ? 1.662 -38.562 -13.312 1 98.69 79 ASP B O 1
ATOM 3161 N N . PHE B 1 80 ? -0.341 -37.656 -13.625 1 98.88 80 PHE B N 1
ATOM 3162 C CA . PHE B 1 80 ? 0.017 -36.312 -13.188 1 98.88 80 PHE B CA 1
ATOM 3163 C C . PHE B 1 80 ? -1.048 -35.75 -12.258 1 98.88 80 PHE B C 1
ATOM 3165 O O . PHE B 1 80 ? -2.242 -35.969 -12.461 1 98.88 80 PHE B O 1
ATOM 3172 N N . ILE B 1 81 ? -0.64 -35.031 -11.266 1 98.94 81 ILE B N 1
ATOM 3173 C CA . ILE B 1 81 ? -1.467 -34.094 -10.523 1 98.94 81 ILE B CA 1
ATOM 3174 C C . ILE B 1 81 ? -1.027 -32.656 -10.836 1 98.94 81 ILE B C 1
ATOM 3176 O O . ILE B 1 81 ? 0.098 -32.281 -10.523 1 98.94 81 ILE B O 1
ATOM 3180 N N . LEU B 1 82 ? -1.861 -31.969 -11.516 1 98.94 82 LEU B N 1
ATOM 3181 C CA . LEU B 1 82 ? -1.604 -30.578 -11.883 1 98.94 82 LEU B CA 1
ATOM 3182 C C . LEU B 1 82 ? -2.209 -29.625 -10.859 1 98.94 82 LEU B C 1
ATOM 3184 O O . LEU B 1 82 ? -3.432 -29.562 -10.703 1 98.94 82 LEU B O 1
ATOM 3188 N N . VAL B 1 83 ? -1.325 -28.891 -10.188 1 98.81 83 VAL B N 1
ATOM 3189 C CA . VAL B 1 83 ? -1.75 -27.953 -9.156 1 98.81 83 VAL B CA 1
ATOM 3190 C C . VAL B 1 83 ? -1.771 -26.531 -9.719 1 98.81 83 VAL B C 1
ATOM 3192 O O . VAL B 1 83 ? -0.729 -26 -10.109 1 98.81 83 VAL B O 1
ATOM 3195 N N . CYS B 1 84 ? -2.973 -25.938 -9.75 1 98.12 84 CYS B N 1
ATOM 3196 C CA . CYS B 1 84 ? -3.137 -24.594 -10.289 1 98.12 84 CYS B CA 1
ATOM 3197 C C . CYS B 1 84 ? -3.795 -23.672 -9.273 1 98.12 84 CYS B C 1
ATOM 3199 O O . CYS B 1 84 ? -4.238 -22.578 -9.617 1 98.12 84 CYS B O 1
ATOM 3201 N N . THR B 1 85 ? -3.871 -24.125 -8.016 1 96.44 85 THR B N 1
ATOM 3202 C CA . THR B 1 85 ? -4.398 -23.25 -6.969 1 96.44 85 THR B CA 1
ATOM 3203 C C . THR B 1 85 ? -3.422 -22.125 -6.66 1 96.44 85 THR B C 1
ATOM 3205 O O . THR B 1 85 ? -2.238 -22.203 -6.992 1 96.44 85 THR B O 1
ATOM 3208 N N . LYS B 1 86 ? -3.904 -21.109 -6.039 1 93.44 86 LYS B N 1
ATOM 3209 C CA . LYS B 1 86 ? -2.996 -20.109 -5.488 1 93.44 86 LYS B CA 1
ATOM 3210 C C . LYS B 1 86 ? -2.01 -20.734 -4.512 1 93.44 86 LYS B C 1
ATOM 3212 O O . LYS B 1 86 ? -2.375 -21.625 -3.74 1 93.44 86 LYS B O 1
ATOM 3217 N N . SER B 1 87 ? -0.827 -20.203 -4.652 1 93.38 87 SER B N 1
ATOM 3218 C CA . SER B 1 87 ? 0.204 -20.688 -3.738 1 93.38 87 SER B CA 1
ATOM 3219 C C . SER B 1 87 ? 0.14 -19.969 -2.398 1 93.38 87 SER B C 1
ATOM 3221 O O . SER B 1 87 ? 0.411 -18.766 -2.32 1 93.38 87 SER B O 1
ATOM 3223 N N . LEU B 1 88 ? -0.165 -20.703 -1.363 1 90.81 88 LEU B N 1
ATOM 3224 C CA . LEU B 1 88 ? -0.303 -20.156 -0.02 1 90.81 88 LEU B CA 1
ATOM 3225 C C . LEU B 1 88 ? 0.538 -20.938 0.98 1 90.81 88 LEU B C 1
ATOM 3227 O O . LEU B 1 88 ? 0.001 -21.531 1.92 1 90.81 88 LEU B O 1
ATOM 3231 N N . PRO B 1 89 ? 1.759 -20.828 0.771 1 87.5 89 PRO B N 1
ATOM 3232 C CA . PRO B 1 89 ? 2.643 -21.547 1.688 1 87.5 89 PRO B CA 1
ATOM 3233 C C . PRO B 1 89 ? 2.359 -21.234 3.154 1 87.5 89 PRO B C 1
ATOM 3235 O O . PRO B 1 89 ? 2.104 -20.078 3.502 1 87.5 89 PRO B O 1
ATOM 3238 N N . GLY B 1 90 ? 2.309 -22.359 3.975 1 86.81 90 GLY B N 1
ATOM 3239 C CA . GLY B 1 90 ? 2.094 -22.188 5.402 1 86.81 90 GLY B CA 1
ATOM 3240 C C . GLY B 1 90 ? 0.65 -22.406 5.816 1 86.81 90 GLY B C 1
ATOM 3241 O O . GLY B 1 90 ? 0.351 -22.516 7.008 1 86.81 90 GLY B O 1
ATOM 3242 N N . ASN B 1 91 ? -0.182 -22.469 4.84 1 90.94 91 ASN B N 1
ATOM 3243 C CA . ASN B 1 91 ? -1.577 -22.734 5.168 1 90.94 91 ASN B CA 1
ATOM 3244 C C . ASN B 1 91 ? -1.738 -24.094 5.848 1 90.94 91 ASN B C 1
ATOM 3246 O O . ASN B 1 91 ? -0.906 -24.984 5.668 1 90.94 91 ASN B O 1
ATOM 3250 N N . LYS B 1 92 ? -2.781 -24.219 6.656 1 93.44 92 LYS B N 1
ATOM 3251 C CA . LYS B 1 92 ? -3.182 -25.484 7.289 1 93.44 92 LYS B CA 1
ATOM 3252 C C . LYS B 1 92 ? -4.633 -25.812 6.965 1 93.44 92 LYS B C 1
ATOM 3254 O O . LYS B 1 92 ? -5.543 -25.047 7.281 1 93.44 92 LYS B O 1
ATOM 3259 N N . PRO B 1 93 ? -4.82 -27 6.355 1 96.19 93 PRO B N 1
ATOM 3260 C CA . PRO B 1 93 ? -3.828 -27.969 5.895 1 96.19 93 PRO B CA 1
ATOM 3261 C C . PRO B 1 93 ? -2.992 -27.453 4.727 1 96.19 93 PRO B C 1
ATOM 3263 O O . PRO B 1 93 ? -3.473 -26.656 3.928 1 96.19 93 PRO B O 1
ATOM 3266 N N . SER B 1 94 ? -1.74 -27.906 4.699 1 97 94 SER B N 1
ATOM 3267 C CA . SER B 1 94 ? -0.837 -27.562 3.605 1 97 94 SER B CA 1
ATOM 3268 C C . SER B 1 94 ? -1.253 -28.25 2.309 1 97 94 SER B C 1
ATOM 3270 O O . SER B 1 94 ? -2.111 -29.141 2.314 1 97 94 SER B O 1
ATOM 3272 N N . LEU B 1 95 ? -0.659 -27.812 1.211 1 97.38 95 LEU B N 1
ATOM 3273 C CA . LEU B 1 95 ? -0.956 -28.406 -0.089 1 97.38 95 LEU B CA 1
ATOM 3274 C C . LEU B 1 95 ? -0.661 -29.906 -0.086 1 97.38 95 LEU B C 1
ATOM 3276 O O . LEU B 1 95 ? -1.509 -30.703 -0.477 1 97.38 95 LEU B O 1
ATOM 3280 N N . PRO B 1 96 ? 0.482 -30.359 0.364 1 97.94 96 PRO B N 1
ATOM 3281 C CA . PRO B 1 96 ? 0.742 -31.797 0.356 1 97.94 96 PRO B CA 1
ATOM 3282 C C . PRO B 1 96 ? -0.208 -32.562 1.265 1 97.94 96 PRO B C 1
ATOM 3284 O O . PRO B 1 96 ? -0.575 -33.719 0.955 1 97.94 96 PRO B O 1
ATOM 3287 N N . GLU B 1 97 ? -0.613 -31.938 2.387 1 98.06 97 GLU B N 1
ATOM 3288 C CA . GLU B 1 97 ? -1.592 -32.594 3.248 1 98.06 97 GLU B CA 1
ATOM 3289 C C . GLU B 1 97 ? -2.922 -32.781 2.525 1 98.06 97 GLU B C 1
ATOM 3291 O O . GLU B 1 97 ? -3.576 -33.812 2.686 1 98.06 97 GLU B O 1
ATOM 3296 N N . GLN B 1 98 ? -3.273 -31.828 1.732 1 97.62 98 GLN B N 1
ATOM 3297 C CA . GLN B 1 98 ? -4.523 -31.891 0.985 1 97.62 98 GLN B CA 1
ATOM 3298 C C . GLN B 1 98 ? -4.461 -32.938 -0.12 1 97.62 98 GLN B C 1
ATOM 3300 O O . GLN B 1 98 ? -5.473 -33.562 -0.459 1 97.62 98 GLN B O 1
ATOM 3305 N N . LEU B 1 99 ? -3.299 -33.219 -0.646 1 98.31 99 LEU B N 1
ATOM 3306 C CA . LEU B 1 99 ? -3.131 -34.125 -1.781 1 98.31 99 LEU B CA 1
ATOM 3307 C C . LEU B 1 99 ? -2.795 -35.531 -1.312 1 98.31 99 LEU B C 1
ATOM 3309 O O . LEU B 1 99 ? -2.779 -36.469 -2.113 1 98.31 99 LEU B O 1
ATOM 3313 N N . LYS B 1 100 ? -2.539 -35.688 -0.096 1 98.31 100 LYS B N 1
ATOM 3314 C CA . LYS B 1 100 ? -2.035 -36.938 0.476 1 98.31 100 LYS B CA 1
ATOM 3315 C C . LYS B 1 100 ? -2.922 -38.125 0.086 1 98.31 100 LYS B C 1
ATOM 3317 O O . LYS B 1 100 ? -2.42 -39.188 -0.289 1 98.31 100 LYS B O 1
ATOM 3322 N N . PRO B 1 101 ? -4.258 -38.031 0.106 1 98.12 101 PRO B N 1
ATOM 3323 C CA . PRO B 1 101 ? -5.109 -39.188 -0.18 1 98.12 101 PRO B CA 1
ATOM 3324 C C . PRO B 1 101 ? -4.887 -39.75 -1.579 1 98.12 101 PRO B C 1
ATOM 3326 O O . PRO B 1 101 ? -5.078 -40.938 -1.803 1 98.12 101 PRO B O 1
ATOM 3329 N N . VAL B 1 102 ? -4.383 -38.938 -2.506 1 98.44 102 VAL B N 1
ATOM 3330 C CA . VAL B 1 102 ? -4.266 -39.406 -3.885 1 98.44 102 VAL B CA 1
ATOM 3331 C C . VAL B 1 102 ? -2.795 -39.625 -4.234 1 98.44 102 VAL B C 1
ATOM 3333 O O . VAL B 1 102 ? -2.469 -40.062 -5.344 1 98.44 102 VAL B O 1
ATOM 3336 N N . LEU B 1 103 ? -1.914 -39.344 -3.299 1 98.19 103 LEU B N 1
ATOM 3337 C CA . LEU B 1 103 ? -0.488 -39.5 -3.576 1 98.19 103 LEU B CA 1
ATOM 3338 C C . LEU B 1 103 ? 0.123 -40.625 -2.76 1 98.19 103 LEU B C 1
ATOM 3340 O O . LEU B 1 103 ? 1.145 -41.188 -3.146 1 98.19 103 LEU B O 1
ATOM 3344 N N . SER B 1 104 ? -0.464 -40.906 -1.592 1 95.5 104 SER B N 1
ATOM 3345 C CA . SER B 1 104 ? 0.087 -41.906 -0.714 1 95.5 104 SER B CA 1
ATOM 3346 C C . SER B 1 104 ? 0.19 -43.25 -1.432 1 95.5 104 SER B C 1
ATOM 3348 O O . SER B 1 104 ? -0.793 -43.75 -1.993 1 95.5 104 SER B O 1
ATOM 3350 N N . GLY B 1 105 ? 1.358 -43.781 -1.435 1 95.06 105 GLY B N 1
ATOM 3351 C CA . GLY B 1 105 ? 1.592 -45.094 -2.039 1 95.06 105 GLY B CA 1
ATOM 3352 C C . GLY B 1 105 ? 1.693 -45.031 -3.551 1 95.06 105 GLY B C 1
ATOM 3353 O O . GLY B 1 105 ? 1.627 -46.062 -4.219 1 95.06 105 GLY B O 1
ATOM 3354 N N . ARG B 1 106 ? 1.802 -43.875 -4.082 1 97.44 106 ARG B N 1
ATOM 3355 C CA . ARG B 1 106 ? 1.844 -43.719 -5.531 1 97.44 106 ARG B CA 1
ATOM 3356 C C . ARG B 1 106 ? 3.076 -42.938 -5.961 1 97.44 106 ARG B C 1
ATOM 3358 O O . ARG B 1 106 ? 2.959 -41.875 -6.547 1 97.44 106 ARG B O 1
ATOM 3365 N N . PRO B 1 107 ? 4.254 -43.469 -5.82 1 96.88 107 PRO B N 1
ATOM 3366 C CA . PRO B 1 107 ? 5.504 -42.75 -6.07 1 96.88 107 PRO B CA 1
ATOM 3367 C C . PRO B 1 107 ? 5.719 -42.438 -7.551 1 96.88 107 PRO B C 1
ATOM 3369 O O . PRO B 1 107 ? 6.594 -41.656 -7.895 1 96.88 107 PRO B O 1
ATOM 3372 N N . GLN B 1 108 ? 4.906 -43.031 -8.43 1 96.69 108 GLN B N 1
ATOM 3373 C CA . GLN B 1 108 ? 5.086 -42.812 -9.859 1 96.69 108 GLN B CA 1
ATOM 3374 C C . GLN B 1 108 ? 4.297 -41.594 -10.336 1 96.69 108 GLN B C 1
ATOM 3376 O O . GLN B 1 108 ? 4.516 -41.094 -11.445 1 96.69 108 GLN B O 1
ATOM 3381 N N . THR B 1 109 ? 3.312 -41.156 -9.531 1 98.62 109 THR B N 1
ATOM 3382 C CA . THR B 1 109 ? 2.514 -39.969 -9.906 1 98.62 109 THR B CA 1
ATOM 3383 C C . THR B 1 109 ? 3.355 -38.719 -9.852 1 98.62 109 THR B C 1
ATOM 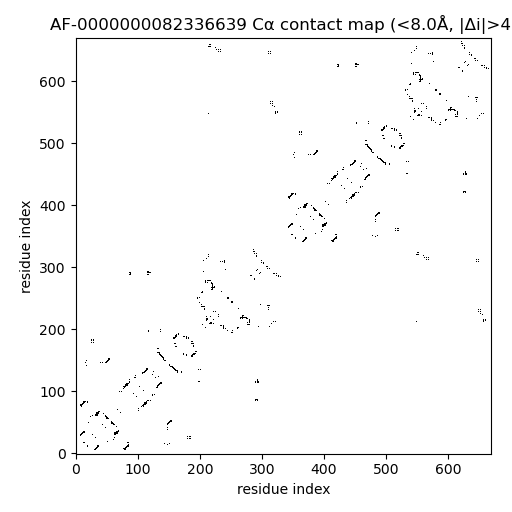3385 O O . THR B 1 109 ? 3.965 -38.406 -8.828 1 98.62 109 THR B O 1
ATOM 3388 N N . ALA B 1 110 ? 3.447 -38 -11 1 98.88 110 ALA B N 1
ATOM 3389 C CA . ALA B 1 110 ? 4.18 -36.719 -11.047 1 98.88 110 ALA B CA 1
ATOM 3390 C C . ALA B 1 110 ? 3.312 -35.562 -10.547 1 98.88 110 ALA B C 1
ATOM 3392 O O . ALA B 1 110 ? 2.121 -35.5 -10.859 1 98.88 110 ALA B O 1
ATOM 3393 N N . ILE B 1 111 ? 3.893 -34.719 -9.727 1 98.94 111 ILE B N 1
ATOM 3394 C CA . ILE B 1 111 ? 3.209 -33.531 -9.211 1 98.94 111 ILE B CA 1
ATOM 3395 C C . ILE B 1 111 ? 3.688 -32.281 -9.961 1 98.94 111 ILE B C 1
ATOM 3397 O O . ILE B 1 111 ? 4.867 -31.938 -9.898 1 98.94 111 ILE B O 1
ATOM 3401 N N . VAL B 1 112 ? 2.814 -31.656 -10.703 1 98.94 112 VAL B N 1
ATOM 3402 C CA . VAL B 1 112 ? 3.113 -30.438 -11.461 1 98.94 112 VAL B CA 1
ATOM 3403 C C . VAL B 1 112 ? 2.621 -29.219 -10.695 1 98.94 112 VAL B C 1
ATOM 3405 O O . VAL B 1 112 ? 1.415 -29.031 -10.516 1 98.94 112 VAL B O 1
ATOM 3408 N N . LEU B 1 113 ? 3.545 -28.406 -10.266 1 98.88 113 LEU B N 1
ATOM 3409 C CA . LEU B 1 113 ? 3.205 -27.188 -9.531 1 98.88 113 LEU B CA 1
ATOM 3410 C C . LEU B 1 113 ? 3.186 -25.969 -10.461 1 98.88 113 LEU B C 1
ATOM 3412 O O . LEU B 1 113 ? 4.223 -25.359 -10.695 1 98.88 113 LEU B O 1
ATOM 3416 N N . ALA B 1 114 ? 2.008 -25.625 -10.914 1 98.62 114 ALA B N 1
ATOM 3417 C CA . ALA B 1 114 ? 1.812 -24.438 -11.742 1 98.62 114 ALA B CA 1
ATOM 3418 C C . ALA B 1 114 ? 1.317 -23.25 -10.906 1 98.62 114 ALA B C 1
ATOM 3420 O O . ALA B 1 114 ? 0.176 -22.812 -11.062 1 98.62 114 ALA B O 1
ATOM 3421 N N . GLN B 1 115 ? 2.189 -22.766 -10.062 1 97.88 115 GLN B N 1
ATOM 3422 C CA . GLN B 1 115 ? 1.891 -21.719 -9.094 1 97.88 115 GLN B CA 1
ATOM 3423 C C . GLN B 1 115 ? 2.98 -20.656 -9.094 1 97.88 115 GLN B C 1
ATOM 3425 O O . GLN B 1 115 ? 4.098 -20.891 -9.547 1 97.88 115 GLN B O 1
ATOM 3430 N N . ASN B 1 116 ? 2.676 -19.469 -8.625 1 97.12 116 ASN B N 1
ATOM 3431 C CA . ASN B 1 116 ? 3.637 -18.375 -8.578 1 97.12 116 ASN B CA 1
ATOM 3432 C C . ASN B 1 116 ? 4.492 -18.438 -7.316 1 97.12 116 ASN B C 1
ATOM 3434 O O . ASN B 1 116 ? 4.133 -19.094 -6.344 1 97.12 116 ASN B O 1
ATOM 3438 N N . GLY B 1 117 ? 5.629 -17.734 -7.441 1 98 117 GLY B N 1
ATOM 3439 C CA . GLY B 1 117 ? 6.477 -17.562 -6.273 1 98 117 GLY B CA 1
ATOM 3440 C C . GLY B 1 117 ? 7.672 -18.5 -6.258 1 98 117 GLY B C 1
ATOM 3441 O O . GLY B 1 117 ? 7.895 -19.25 -7.215 1 98 117 GLY B O 1
ATOM 3442 N N . ILE B 1 118 ? 8.43 -18.453 -5.219 1 98.44 118 ILE B N 1
ATOM 3443 C CA . ILE B 1 118 ? 9.586 -19.328 -5.039 1 98.44 118 ILE B CA 1
ATOM 3444 C C . ILE B 1 118 ? 9.406 -20.156 -3.771 1 98.44 118 ILE B C 1
ATOM 3446 O O . ILE B 1 118 ? 8.578 -19.844 -2.922 1 98.44 118 ILE B O 1
ATOM 3450 N N . GLY B 1 119 ? 10.148 -21.25 -3.695 1 97.38 119 GLY B N 1
ATOM 3451 C CA . GLY B 1 119 ? 10.109 -22.109 -2.521 1 97.38 119 GLY B CA 1
ATOM 3452 C C . GLY B 1 119 ? 8.812 -22.891 -2.393 1 97.38 119 GLY B C 1
ATOM 3453 O O . GLY B 1 119 ? 8.523 -23.453 -1.336 1 97.38 119 GLY B O 1
ATOM 3454 N N . ILE B 1 120 ? 8.055 -22.969 -3.408 1 97.62 120 ILE B N 1
ATOM 3455 C CA . ILE B 1 120 ? 6.727 -23.562 -3.336 1 97.62 120 ILE B CA 1
ATOM 3456 C C . ILE B 1 120 ? 6.848 -25.094 -3.344 1 97.62 120 ILE B C 1
ATOM 3458 O O . ILE B 1 120 ? 5.902 -25.797 -2.986 1 97.62 120 ILE B O 1
ATOM 3462 N N . GLU B 1 121 ? 8.016 -25.625 -3.74 1 98.12 121 GLU B N 1
ATOM 3463 C CA . GLU B 1 121 ? 8.219 -27.062 -3.928 1 98.12 121 GLU B CA 1
ATOM 3464 C C . GLU B 1 121 ? 8.562 -27.734 -2.609 1 98.12 121 GLU B C 1
ATOM 3466 O O . GLU B 1 121 ? 8.367 -28.953 -2.461 1 98.12 121 GLU B O 1
ATOM 3471 N N . ASP B 1 122 ? 9.008 -26.938 -1.646 1 97.12 122 ASP B N 1
ATOM 3472 C CA . ASP B 1 122 ? 9.703 -27.469 -0.479 1 97.12 122 ASP B CA 1
ATOM 3473 C C . ASP B 1 122 ? 8.781 -28.359 0.35 1 97.12 122 ASP B C 1
ATOM 3475 O O . ASP B 1 122 ? 9.156 -29.469 0.719 1 97.12 122 ASP B O 1
ATOM 3479 N N . GLU B 1 123 ? 7.598 -27.875 0.621 1 97.44 123 GLU B N 1
ATOM 3480 C CA . GLU B 1 123 ? 6.688 -28.656 1.457 1 97.44 123 GLU B CA 1
ATOM 3481 C C . GLU B 1 123 ? 6.242 -29.938 0.752 1 97.44 123 GLU B C 1
ATOM 3483 O O . GLU B 1 123 ? 6.062 -30.969 1.393 1 97.44 123 GLU B O 1
ATOM 3488 N N . VAL B 1 124 ? 6.078 -29.891 -0.567 1 98.25 124 VAL B N 1
ATOM 3489 C CA . VAL B 1 124 ? 5.676 -31.047 -1.354 1 98.25 124 VAL B CA 1
ATOM 3490 C C . VAL B 1 124 ? 6.812 -32.062 -1.382 1 98.25 124 VAL B C 1
ATOM 3492 O O . VAL B 1 124 ? 6.586 -33.25 -1.167 1 98.25 124 VAL B O 1
ATOM 3495 N N . ALA B 1 125 ? 8.031 -31.625 -1.592 1 98.12 125 ALA B N 1
ATOM 3496 C CA . ALA B 1 125 ? 9.203 -32.5 -1.646 1 98.12 125 ALA B CA 1
ATOM 3497 C C . ALA B 1 125 ? 9.438 -33.188 -0.306 1 98.12 125 ALA B C 1
ATOM 3499 O O . ALA B 1 125 ? 9.859 -34.344 -0.263 1 98.12 125 ALA B O 1
ATOM 3500 N N . ALA B 1 126 ? 9.211 -32.469 0.768 1 97.81 126 ALA B N 1
ATOM 3501 C CA . ALA B 1 126 ? 9.422 -33.031 2.105 1 97.81 126 ALA B CA 1
ATOM 3502 C C . ALA B 1 126 ? 8.461 -34.156 2.379 1 97.81 126 ALA B C 1
ATOM 3504 O O . ALA B 1 126 ? 8.836 -35.188 2.984 1 97.81 126 ALA B O 1
ATOM 3505 N N . MET B 1 127 ? 7.223 -34.031 1.921 1 97.94 127 MET B N 1
ATOM 3506 C CA . MET B 1 127 ? 6.207 -35.031 2.24 1 97.94 127 MET B CA 1
ATOM 3507 C C . MET B 1 127 ? 6.223 -36.156 1.221 1 97.94 127 MET B C 1
ATOM 3509 O O . MET B 1 127 ? 5.926 -37.312 1.558 1 97.94 127 MET B O 1
ATOM 3513 N N . PHE B 1 128 ? 6.578 -35.844 -0.018 1 98.25 128 PHE B N 1
ATOM 3514 C CA . PHE B 1 128 ? 6.57 -36.844 -1.094 1 98.25 128 PHE B CA 1
ATOM 3515 C C . PHE B 1 128 ? 7.918 -36.875 -1.808 1 98.25 128 PHE B C 1
ATOM 3517 O O . PHE B 1 128 ? 7.992 -36.625 -3.012 1 98.25 128 PHE B O 1
ATOM 3524 N N . PRO B 1 129 ? 8.953 -37.344 -1.188 1 97.06 129 PRO B N 1
ATOM 3525 C CA . PRO B 1 129 ? 10.312 -37.281 -1.734 1 97.06 129 PRO B CA 1
ATOM 3526 C C . PRO B 1 129 ? 10.523 -38.25 -2.906 1 97.06 129 PRO B C 1
ATOM 3528 O O . PRO B 1 129 ? 11.469 -38.062 -3.68 1 97.06 129 PRO B O 1
ATOM 3531 N N . GLN B 1 130 ? 9.648 -39.219 -3.045 1 97.19 130 GLN B N 1
ATOM 3532 C CA . GLN B 1 130 ? 9.859 -40.219 -4.078 1 97.19 130 GLN B CA 1
ATOM 3533 C C . GLN B 1 130 ? 9.117 -39.844 -5.363 1 97.19 130 GLN B C 1
ATOM 3535 O O . GLN B 1 130 ? 9.375 -40.438 -6.418 1 97.19 130 GLN B O 1
ATOM 3540 N N . ASN B 1 131 ? 8.156 -38.969 -5.238 1 98.69 131 ASN B N 1
ATOM 3541 C CA . ASN B 1 131 ? 7.391 -38.562 -6.41 1 98.69 131 ASN B CA 1
ATOM 3542 C C . ASN B 1 131 ? 8.172 -37.594 -7.289 1 98.69 131 ASN B C 1
ATOM 3544 O O . ASN B 1 131 ? 8.891 -36.719 -6.781 1 98.69 131 ASN B O 1
ATOM 3548 N N . PRO B 1 132 ? 8.047 -37.75 -8.695 1 98.69 132 PRO B N 1
ATOM 3549 C CA . PRO B 1 132 ? 8.539 -36.625 -9.523 1 98.69 132 PRO B CA 1
ATOM 3550 C C . PRO B 1 132 ? 7.832 -35.312 -9.227 1 98.69 132 PRO B C 1
ATOM 3552 O O . PRO B 1 132 ? 6.602 -35.281 -9.172 1 98.69 132 PRO B O 1
ATOM 3555 N N . ILE B 1 133 ? 8.586 -34.312 -8.945 1 98.88 133 ILE B N 1
ATOM 3556 C CA . ILE B 1 133 ? 8.055 -32.969 -8.758 1 98.88 133 ILE B CA 1
ATOM 3557 C C . ILE B 1 133 ? 8.469 -32.094 -9.93 1 98.88 133 ILE B C 1
ATOM 3559 O O . ILE B 1 133 ? 9.664 -31.922 -10.188 1 98.88 133 ILE B O 1
ATOM 3563 N N . LEU B 1 134 ? 7.5 -31.641 -10.664 1 98.88 134 LEU B N 1
ATOM 3564 C CA . LEU B 1 134 ? 7.707 -30.719 -11.773 1 98.88 134 LEU B CA 1
ATOM 3565 C C . LEU B 1 134 ? 7.301 -29.297 -11.383 1 98.88 134 LEU B C 1
ATOM 3567 O O . LEU B 1 134 ? 6.121 -29.031 -11.125 1 98.88 134 LEU B O 1
ATOM 3571 N N . SER B 1 135 ? 8.305 -28.422 -11.305 1 98.75 135 SER B N 1
ATOM 3572 C CA . SER B 1 135 ? 8.047 -27.016 -11.062 1 98.75 135 SER B CA 1
ATOM 3573 C C . SER B 1 135 ? 7.66 -26.281 -12.344 1 98.75 135 SER B C 1
ATOM 3575 O O . SER B 1 135 ? 8.305 -26.469 -13.383 1 98.75 135 SER B O 1
ATOM 3577 N N . GLY B 1 136 ? 6.578 -25.531 -12.273 1 98.81 136 GLY B N 1
ATOM 3578 C CA . GLY B 1 136 ? 6.078 -24.844 -13.461 1 98.81 136 GLY B CA 1
ATOM 3579 C C . GLY B 1 136 ? 5.988 -23.344 -13.289 1 98.81 136 GLY B C 1
ATOM 3580 O O . GLY B 1 136 ? 5.629 -22.859 -12.219 1 98.81 136 GLY B O 1
ATOM 3581 N N . VAL B 1 137 ? 6.379 -22.594 -14.305 1 98.81 137 VAL B N 1
ATOM 3582 C CA . VAL B 1 137 ? 6.234 -21.141 -14.391 1 98.81 137 VAL B CA 1
ATOM 3583 C C . VAL B 1 137 ? 5.199 -20.797 -15.461 1 98.81 137 VAL B C 1
ATOM 3585 O O . VAL B 1 137 ? 5.363 -21.141 -16.625 1 98.81 137 VAL B O 1
ATOM 3588 N N . VAL B 1 138 ? 4.188 -20.078 -15.055 1 98.56 138 VAL B N 1
ATOM 3589 C CA . VAL B 1 138 ? 2.998 -19.922 -15.891 1 98.56 138 VAL B CA 1
ATOM 3590 C C . VAL B 1 138 ? 2.963 -18.516 -16.484 1 98.56 138 VAL B C 1
ATOM 3592 O O . VAL B 1 138 ? 3.105 -17.531 -15.766 1 98.56 138 VAL B O 1
ATOM 3595 N N . TYR B 1 139 ? 2.848 -18.375 -17.766 1 97.94 139 TYR B N 1
ATOM 3596 C CA . TYR B 1 139 ? 2.473 -17.172 -18.484 1 97.94 139 TYR B CA 1
ATOM 3597 C C . TYR B 1 139 ? 1.163 -17.375 -19.234 1 97.94 139 TYR B C 1
ATOM 3599 O O . TYR B 1 139 ? 1.151 -17.922 -20.344 1 97.94 139 TYR B O 1
ATOM 3607 N N . CYS B 1 140 ? 0.13 -17.031 -18.641 1 97.25 140 CYS B N 1
ATOM 3608 C CA . CYS B 1 140 ? -1.218 -17.219 -19.172 1 97.25 140 CYS B CA 1
ATOM 3609 C C . CYS B 1 140 ? -2.174 -16.172 -18.625 1 97.25 140 CYS B C 1
ATOM 3611 O O . CYS B 1 140 ? -2.76 -16.344 -17.547 1 97.25 140 CYS B O 1
ATOM 3613 N N . PRO B 1 141 ? -2.354 -14.992 -19.344 1 94.69 141 PRO B N 1
ATOM 3614 C CA . PRO B 1 141 ? -3.205 -13.906 -18.859 1 94.69 141 PRO B CA 1
ATOM 3615 C C . PRO B 1 141 ? -4.691 -14.25 -18.906 1 94.69 141 PRO B C 1
ATOM 3617 O O . PRO B 1 141 ? -5.445 -13.633 -19.672 1 94.69 141 PRO B O 1
ATOM 3620 N N . ALA B 1 142 ? -5.156 -15.141 -18.062 1 95.62 142 ALA B N 1
ATOM 3621 C CA . ALA B 1 142 ? -6.555 -15.547 -17.953 1 95.62 142 ALA B CA 1
ATOM 3622 C C . ALA B 1 142 ? -7.145 -15.109 -16.609 1 95.62 142 ALA B C 1
ATOM 3624 O O . ALA B 1 142 ? -6.445 -15.086 -15.594 1 95.62 142 ALA B O 1
ATOM 3625 N N . VAL B 1 143 ? -8.406 -14.758 -16.672 1 93.5 143 VAL B N 1
ATOM 3626 C CA . VAL B 1 143 ? -9.094 -14.305 -15.469 1 93.5 143 VAL B CA 1
ATOM 3627 C C . VAL B 1 143 ? -10.438 -15.008 -15.344 1 93.5 143 VAL B C 1
ATOM 3629 O O . VAL B 1 143 ? -11.164 -15.148 -16.328 1 93.5 143 VAL B O 1
ATOM 3632 N N . GLN B 1 144 ? -10.703 -15.531 -14.203 1 93.06 144 GLN B N 1
ATOM 3633 C CA . GLN B 1 144 ? -12.039 -16.047 -13.922 1 93.06 144 GLN B CA 1
ATOM 3634 C C . GLN B 1 144 ? -12.992 -14.914 -13.531 1 93.06 144 GLN B C 1
ATOM 3636 O O . GLN B 1 144 ? -12.766 -14.234 -12.531 1 93.06 144 GLN B O 1
ATOM 3641 N N . THR B 1 145 ? -14.031 -14.664 -14.258 1 93.19 145 THR B N 1
ATOM 3642 C CA . THR B 1 145 ? -14.945 -13.547 -14.047 1 93.19 145 THR B CA 1
ATOM 3643 C C . THR B 1 145 ? -16.234 -14.016 -13.367 1 93.19 145 THR B C 1
ATOM 3645 O O . THR B 1 145 ? -17.047 -13.195 -12.945 1 93.19 145 THR B O 1
ATOM 3648 N N . GLY B 1 146 ? -16.438 -15.258 -13.242 1 91.81 146 GLY B N 1
ATOM 3649 C CA . GLY B 1 146 ? -17.516 -15.953 -12.57 1 91.81 146 GLY B CA 1
ATOM 3650 C C . GLY B 1 146 ? -17.281 -17.453 -12.438 1 91.81 146 GLY B C 1
ATOM 3651 O O . GLY B 1 146 ? -16.328 -17.984 -13.008 1 91.81 146 GLY B O 1
ATOM 3652 N N . PRO B 1 147 ? -18.141 -18.078 -11.664 1 93.38 147 PRO B N 1
ATOM 3653 C CA . PRO B 1 147 ? -17.938 -19.531 -11.523 1 93.38 147 PRO B CA 1
ATOM 3654 C C . PRO B 1 147 ? -17.891 -20.25 -12.859 1 93.38 147 PRO B C 1
ATOM 3656 O O . PRO B 1 147 ? -18.875 -20.25 -13.609 1 93.38 147 PRO B O 1
ATOM 3659 N N . GLY B 1 148 ? -16.734 -20.781 -13.18 1 95.88 148 GLY B N 1
ATOM 3660 C CA . GLY B 1 148 ? -16.578 -21.562 -14.391 1 95.88 148 GLY B CA 1
ATOM 3661 C C . GLY B 1 148 ? -16.438 -20.719 -15.641 1 95.88 148 GLY B C 1
ATOM 3662 O O . GLY B 1 148 ? -16.391 -21.234 -16.75 1 95.88 148 GLY B O 1
ATOM 3663 N N . THR B 1 149 ? -16.406 -19.438 -15.453 1 97.38 149 THR B N 1
ATOM 3664 C CA . THR B 1 149 ? -16.297 -18.547 -16.609 1 97.38 149 THR B CA 1
ATOM 3665 C C . THR B 1 149 ? -14.914 -17.906 -16.641 1 97.38 149 THR B C 1
ATOM 3667 O O . THR B 1 149 ? -14.508 -17.234 -15.695 1 97.38 149 THR B O 1
ATOM 3670 N N . ILE B 1 150 ? -14.18 -18.109 -17.781 1 97.69 150 ILE B N 1
ATOM 3671 C CA . ILE B 1 150 ? -12.805 -17.656 -17.906 1 97.69 150 ILE B CA 1
ATOM 3672 C C . ILE B 1 150 ? -12.68 -16.719 -19.109 1 97.69 150 ILE B C 1
ATOM 3674 O O . ILE B 1 150 ? -13.094 -17.078 -20.219 1 97.69 150 ILE B O 1
ATOM 3678 N N . GLU B 1 151 ? -12.172 -15.539 -18.875 1 97.44 151 GLU B N 1
ATOM 3679 C CA . GLU B 1 151 ? -11.773 -14.617 -19.938 1 97.44 151 GLU B CA 1
ATOM 3680 C C . GLU B 1 151 ? -10.273 -14.711 -20.219 1 97.44 151 GLU B C 1
ATOM 3682 O O . GLU B 1 151 ? -9.461 -14.578 -19.297 1 97.44 151 GLU B O 1
ATOM 3687 N N . TYR B 1 152 ? -9.906 -14.977 -21.375 1 97.19 152 TYR B N 1
ATOM 3688 C CA . TYR B 1 152 ? -8.531 -15.148 -21.844 1 97.19 152 TYR B CA 1
ATOM 3689 C C . TYR B 1 152 ? -8.273 -14.336 -23.109 1 97.19 152 TYR B C 1
ATOM 3691 O O . TYR B 1 152 ? -8.227 -14.891 -24.203 1 97.19 152 TYR B O 1
ATOM 3699 N N . PRO B 1 153 ? -7.969 -13.031 -22.969 1 95.25 153 PRO B N 1
ATOM 3700 C CA . PRO B 1 153 ? -8.039 -12.102 -24.094 1 95.25 153 PRO B CA 1
ATOM 3701 C C . PRO B 1 153 ? -6.699 -11.945 -24.812 1 95.25 153 PRO B C 1
ATOM 3703 O O . PRO B 1 153 ? -6.512 -10.992 -25.578 1 95.25 153 PRO B O 1
ATOM 3706 N N . GLU B 1 154 ? -5.738 -12.797 -24.578 1 95.38 154 GLU B N 1
ATOM 3707 C CA . GLU B 1 154 ? -4.426 -12.688 -25.188 1 95.38 154 GLU B CA 1
ATOM 3708 C C . GLU B 1 154 ? -3.955 -14.031 -25.734 1 95.38 154 GLU B C 1
ATOM 3710 O O . GLU B 1 154 ? -4.582 -15.062 -25.484 1 95.38 154 GLU B O 1
ATOM 3715 N N . PHE B 1 155 ? -2.844 -13.953 -26.5 1 96.81 155 PHE B N 1
ATOM 3716 C CA . PHE B 1 155 ? -2.334 -15.172 -27.125 1 96.81 155 PHE B CA 1
ATOM 3717 C C . PHE B 1 155 ? -1.257 -15.812 -26.266 1 96.81 155 PHE B C 1
ATOM 3719 O O . PHE B 1 155 ? -0.956 -17 -26.406 1 96.81 155 PHE B O 1
ATOM 3726 N N . LEU B 1 156 ? -0.721 -15.047 -25.406 1 96.94 156 LEU B N 1
ATOM 3727 C CA . LEU B 1 156 ? 0.394 -15.555 -24.609 1 96.94 156 LEU B CA 1
ATOM 3728 C C . LEU B 1 156 ? -0.004 -16.828 -23.859 1 96.94 156 LEU B C 1
ATOM 3730 O O . LEU B 1 156 ? -1.01 -16.828 -23.156 1 96.94 156 LEU B O 1
ATOM 3734 N N . ASN B 1 157 ? 0.656 -17.844 -24.078 1 98.19 157 ASN B N 1
ATOM 3735 C CA . ASN B 1 157 ? 0.498 -19.156 -23.453 1 98.19 157 ASN B CA 1
ATOM 3736 C C . ASN B 1 157 ? 1.825 -19.906 -23.375 1 98.19 157 ASN B C 1
ATOM 3738 O O . ASN B 1 157 ? 2.305 -20.438 -24.375 1 98.19 157 ASN B O 1
ATOM 3742 N N . LEU B 1 158 ? 2.412 -19.875 -22.219 1 98.75 158 LEU B N 1
ATOM 3743 C CA . LEU B 1 158 ? 3.684 -20.562 -22.031 1 98.75 158 LEU B CA 1
ATOM 3744 C C . LEU B 1 158 ? 3.779 -21.156 -20.625 1 98.75 158 LEU B C 1
ATOM 3746 O O . LEU B 1 158 ? 3.549 -20.453 -19.641 1 98.75 158 LEU B O 1
ATOM 3750 N N . LEU B 1 159 ? 3.975 -22.422 -20.578 1 98.88 159 LEU B N 1
ATOM 3751 C CA . LEU B 1 159 ? 4.301 -23.125 -19.328 1 98.88 159 LEU B CA 1
ATOM 3752 C C . LEU B 1 159 ? 5.746 -23.609 -19.344 1 98.88 159 LEU B C 1
ATOM 3754 O O . LEU B 1 159 ? 6.09 -24.516 -20.125 1 98.88 159 LEU B O 1
ATOM 3758 N N . GLU B 1 160 ? 6.574 -23.016 -18.562 1 98.94 160 GLU B N 1
ATOM 3759 C CA . GLU B 1 160 ? 7.934 -23.516 -18.406 1 98.94 160 GLU B CA 1
ATOM 3760 C C . GLU B 1 160 ? 8 -24.562 -17.297 1 98.94 160 GLU B C 1
ATOM 3762 O O . GLU B 1 160 ? 7.367 -24.406 -16.25 1 98.94 160 GLU B O 1
ATOM 3767 N N . LEU B 1 161 ? 8.727 -25.641 -17.578 1 98.88 161 LEU B N 1
ATOM 3768 C CA . LEU B 1 161 ? 8.75 -26.781 -16.656 1 98.88 161 LEU B CA 1
ATOM 3769 C C . LEU B 1 161 ? 10.188 -27.219 -16.391 1 98.88 161 LEU B C 1
ATOM 3771 O O . LEU B 1 161 ? 11.07 -27.031 -17.234 1 98.88 161 LEU B O 1
ATOM 3775 N N . GLY B 1 162 ? 10.375 -27.781 -15.305 1 98.81 162 GLY B N 1
ATOM 3776 C CA . GLY B 1 162 ? 11.586 -28.5 -14.93 1 98.81 162 GLY B CA 1
ATOM 3777 C C . GLY B 1 162 ? 11.422 -29.328 -13.672 1 98.81 162 GLY B C 1
ATOM 3778 O O . GLY B 1 162 ? 10.469 -29.141 -12.914 1 98.81 162 GLY B O 1
ATOM 3779 N N . THR B 1 163 ? 12.328 -30.281 -13.484 1 98.62 163 THR B N 1
ATOM 3780 C CA . THR B 1 163 ? 12.281 -31.125 -12.305 1 98.62 163 THR B CA 1
ATOM 3781 C C . THR B 1 163 ? 12.75 -30.375 -11.07 1 98.62 163 THR B C 1
ATOM 3783 O O . THR B 1 163 ? 13.555 -29.438 -11.172 1 98.62 163 THR B O 1
ATOM 3786 N N . PHE B 1 164 ? 12.211 -30.688 -9.977 1 98.25 164 PHE B N 1
ATOM 3787 C CA . PHE B 1 164 ? 12.695 -30.203 -8.688 1 98.25 164 PHE B CA 1
ATOM 3788 C C . PHE B 1 164 ? 13.07 -31.359 -7.773 1 98.25 164 PHE B C 1
ATOM 3790 O O . PHE B 1 164 ? 12.242 -32.219 -7.504 1 98.25 164 PHE B O 1
ATOM 3797 N N . PRO B 1 165 ? 14.312 -31.422 -7.23 1 97.38 165 PRO B N 1
ATOM 3798 C CA . PRO B 1 165 ? 15.406 -30.547 -7.641 1 97.38 165 PRO B CA 1
ATOM 3799 C C . PRO B 1 165 ? 15.828 -30.766 -9.094 1 97.38 165 PRO B C 1
ATOM 3801 O O . PRO B 1 165 ? 15.383 -31.719 -9.727 1 97.38 165 PRO B O 1
ATOM 3804 N N . SER B 1 166 ? 16.594 -29.828 -9.57 1 96.44 166 SER B N 1
ATOM 3805 C CA . SER B 1 166 ? 16.969 -29.875 -10.977 1 96.44 166 SER B CA 1
ATOM 3806 C C . SER B 1 166 ? 17.734 -31.141 -11.312 1 96.44 166 SER B C 1
ATOM 3808 O O . SER B 1 166 ? 17.766 -31.578 -12.469 1 96.44 166 SER B O 1
ATOM 3810 N N . THR B 1 167 ? 18.297 -31.766 -10.359 1 96.31 167 THR B N 1
ATOM 3811 C CA . THR B 1 167 ? 19.109 -32.938 -10.57 1 96.31 167 THR B CA 1
ATOM 3812 C C . THR B 1 167 ? 18.266 -34.219 -10.492 1 96.31 167 THR B C 1
ATOM 3814 O O . THR B 1 167 ? 18.766 -35.312 -10.727 1 96.31 167 THR B O 1
ATOM 3817 N N . ALA B 1 168 ? 16.969 -34.094 -10.148 1 97.12 168 ALA B N 1
ATOM 3818 C CA . ALA B 1 168 ? 16.109 -35.25 -10.055 1 97.12 168 ALA B CA 1
ATOM 3819 C C . ALA B 1 168 ? 16.031 -36 -11.383 1 97.12 168 ALA B C 1
ATOM 3821 O O . ALA B 1 168 ? 16.031 -35.375 -12.445 1 97.12 168 ALA B O 1
ATOM 3822 N N . PRO B 1 169 ? 15.969 -37.312 -11.328 1 96.69 169 PRO B N 1
ATOM 3823 C CA . PRO B 1 169 ? 15.992 -38.125 -12.555 1 96.69 169 PRO B CA 1
ATOM 3824 C C . PRO B 1 169 ? 14.609 -38.281 -13.188 1 96.69 169 PRO B C 1
ATOM 3826 O O . PRO B 1 169 ? 14.227 -39.375 -13.586 1 96.69 169 PRO B O 1
ATOM 3829 N N . HIS B 1 170 ? 13.875 -37.188 -13.312 1 97.56 170 HIS B N 1
ATOM 3830 C CA . HIS B 1 170 ? 12.492 -37.281 -13.773 1 97.56 170 HIS B CA 1
ATOM 3831 C C . HIS B 1 170 ? 12.25 -36.375 -14.961 1 97.56 170 HIS B C 1
ATOM 3833 O O . HIS B 1 170 ? 11.125 -35.875 -15.156 1 97.56 170 HIS B O 1
ATOM 3839 N N . ARG B 1 171 ? 13.242 -36.062 -15.711 1 97.56 171 ARG B N 1
ATOM 3840 C CA . ARG B 1 171 ? 13.117 -35.125 -16.828 1 97.56 171 ARG B CA 1
ATOM 3841 C C . ARG B 1 171 ? 12.078 -35.625 -17.828 1 97.56 171 ARG B C 1
ATOM 3843 O O . ARG B 1 171 ? 11.367 -34.812 -18.438 1 97.56 171 ARG B O 1
ATOM 3850 N N . HIS B 1 172 ? 12.023 -36.906 -18.016 1 97.94 172 HIS B N 1
ATOM 3851 C CA . HIS B 1 172 ? 11.078 -37.5 -18.953 1 97.94 172 HIS B CA 1
ATOM 3852 C C . HIS B 1 172 ? 9.648 -37.125 -18.594 1 97.94 172 HIS B C 1
ATOM 3854 O O . HIS B 1 172 ? 8.812 -36.938 -19.484 1 97.94 172 HIS B O 1
ATOM 3860 N N . ALA B 1 173 ? 9.305 -37.062 -17.328 1 98.44 173 ALA B N 1
ATOM 3861 C CA . ALA B 1 173 ? 7.965 -36.656 -16.891 1 98.44 173 ALA B CA 1
ATOM 3862 C C . ALA B 1 173 ? 7.668 -35.219 -17.312 1 98.44 173 ALA B C 1
ATOM 3864 O O . ALA B 1 173 ? 6.559 -34.906 -17.75 1 98.44 173 ALA B O 1
ATOM 3865 N N . ALA B 1 174 ? 8.656 -34.344 -17.188 1 98.81 174 ALA B N 1
ATOM 3866 C CA . ALA B 1 174 ? 8.5 -32.969 -17.609 1 98.81 174 ALA B CA 1
ATOM 3867 C C . ALA B 1 174 ? 8.297 -32.844 -19.109 1 98.81 174 ALA B C 1
ATOM 3869 O O . ALA B 1 174 ? 7.434 -32.094 -19.578 1 98.81 174 ALA B O 1
ATOM 3870 N N . GLU B 1 175 ? 9.07 -33.594 -19.812 1 98.75 175 GLU B N 1
ATOM 3871 C CA . GLU B 1 175 ? 8.969 -33.594 -21.281 1 98.75 175 GLU B CA 1
ATOM 3872 C C . GLU B 1 175 ? 7.609 -34.125 -21.734 1 98.75 175 GLU B C 1
ATOM 3874 O O . GLU B 1 175 ? 6.992 -33.562 -22.641 1 98.75 175 GLU B O 1
ATOM 3879 N N . ARG B 1 176 ? 7.234 -35.188 -21.094 1 98.75 176 ARG B N 1
ATOM 3880 C CA . ARG B 1 176 ? 5.934 -35.75 -21.438 1 98.75 176 ARG B CA 1
ATOM 3881 C C . ARG B 1 176 ? 4.812 -34.75 -21.172 1 98.75 176 ARG B C 1
ATOM 3883 O O . ARG B 1 176 ? 3.926 -34.562 -22 1 98.75 176 ARG B O 1
ATOM 3890 N N . PHE B 1 177 ? 4.812 -34.125 -20.047 1 98.81 177 PHE B N 1
ATOM 3891 C CA . PHE B 1 177 ? 3.773 -33.156 -19.719 1 98.81 177 PHE B CA 1
ATOM 3892 C C . PHE B 1 177 ? 3.811 -31.969 -20.688 1 98.81 177 PHE B C 1
ATOM 3894 O O . PHE B 1 177 ? 2.764 -31.484 -21.125 1 98.81 177 PHE B O 1
ATOM 3901 N N . ALA B 1 178 ? 5.004 -31.469 -20.984 1 98.88 178 ALA B N 1
ATOM 3902 C CA . ALA B 1 178 ? 5.164 -30.391 -21.953 1 98.88 178 ALA B CA 1
ATOM 3903 C C . ALA B 1 178 ? 4.555 -30.766 -23.312 1 98.88 178 ALA B C 1
ATOM 3905 O O . ALA B 1 178 ? 3.871 -29.953 -23.938 1 98.88 178 ALA B O 1
ATOM 3906 N N . ASP B 1 179 ? 4.805 -31.953 -23.703 1 98.75 179 ASP B N 1
ATOM 3907 C CA . ASP B 1 179 ? 4.266 -32.438 -24.984 1 98.75 179 ASP B CA 1
ATOM 3908 C C . ASP B 1 179 ? 2.74 -32.406 -24.969 1 98.75 179 ASP B C 1
ATOM 3910 O O . ASP B 1 179 ? 2.113 -32.062 -25.969 1 98.75 179 ASP B O 1
ATOM 3914 N N . LEU B 1 180 ? 2.164 -32.844 -23.875 1 98.75 180 LEU B N 1
ATOM 3915 C CA . LEU B 1 180 ? 0.71 -32.812 -23.75 1 98.75 180 LEU B CA 1
ATOM 3916 C C . LEU B 1 180 ? 0.174 -31.406 -23.859 1 98.75 180 LEU B C 1
ATOM 3918 O O . LEU B 1 180 ? -0.821 -31.156 -24.547 1 98.75 180 LEU B O 1
ATOM 3922 N N . MET B 1 181 ? 0.831 -30.469 -23.234 1 98.81 181 MET B N 1
ATOM 3923 C CA . MET B 1 181 ? 0.41 -29.062 -23.281 1 98.81 181 MET B CA 1
ATOM 3924 C C . MET B 1 181 ? 0.481 -28.516 -24.703 1 98.81 181 MET B C 1
ATOM 3926 O O . MET B 1 181 ? -0.428 -27.828 -25.141 1 98.81 181 MET B O 1
ATOM 3930 N N . ILE B 1 182 ? 1.521 -28.875 -25.375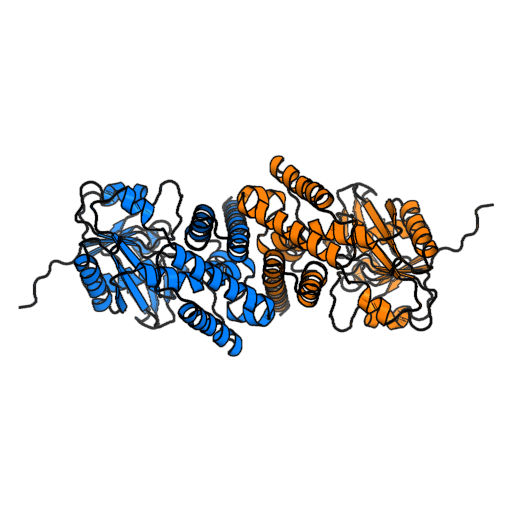 1 98.75 182 ILE B N 1
ATOM 3931 C CA . ILE B 1 182 ? 1.726 -28.422 -26.75 1 98.75 182 ILE B CA 1
ATOM 3932 C C . ILE B 1 182 ? 0.693 -29.078 -27.672 1 98.75 182 ILE B C 1
ATOM 3934 O O . ILE B 1 182 ? 0.082 -28.406 -28.5 1 98.75 182 ILE B O 1
ATOM 3938 N N . GLN B 1 183 ? 0.489 -30.328 -27.5 1 98.44 183 GLN B N 1
ATOM 3939 C CA . GLN B 1 183 ? -0.498 -31.062 -28.281 1 98.44 183 GLN B CA 1
ATOM 3940 C C . GLN B 1 183 ? -1.893 -30.469 -28.109 1 98.44 183 GLN B C 1
ATOM 3942 O O . GLN B 1 183 ? -2.697 -30.469 -29.047 1 98.44 183 GLN B O 1
ATOM 3947 N N . GLY B 1 184 ? -2.123 -29.953 -26.953 1 98.38 184 GLY B N 1
ATOM 3948 C CA . GLY B 1 184 ? -3.416 -29.359 -26.641 1 98.38 184 GLY B CA 1
ATOM 3949 C C . GLY B 1 184 ? -3.588 -27.969 -27.188 1 98.38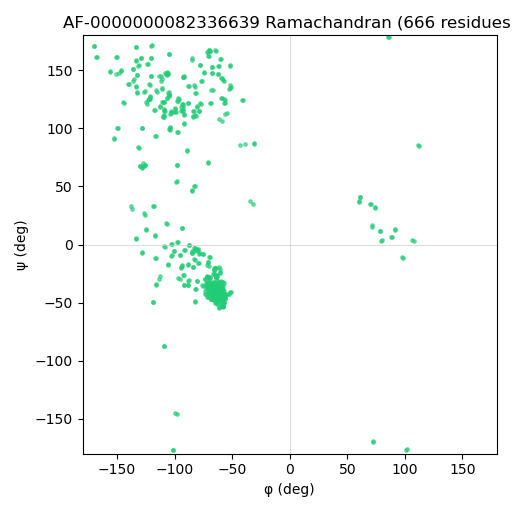 184 GLY B C 1
ATOM 3950 O O . GLY B 1 184 ? -4.648 -27.359 -27.031 1 98.38 184 GLY B O 1
ATOM 3951 N N . GLY B 1 185 ? -2.555 -27.453 -27.766 1 98.25 185 GLY B N 1
ATOM 3952 C CA . GLY B 1 185 ? -2.672 -26.156 -28.406 1 98.25 185 GLY B CA 1
ATOM 3953 C C . GLY B 1 185 ? -1.998 -25.031 -27.641 1 98.25 185 GLY B C 1
ATOM 3954 O O . GLY B 1 185 ? -2.09 -23.859 -28.031 1 98.25 185 GLY B O 1
ATOM 3955 N N . GLY B 1 186 ? -1.337 -25.375 -26.562 1 98.25 186 GLY B N 1
ATOM 3956 C CA . GLY B 1 186 ? -0.602 -24.391 -25.781 1 98.25 186 GLY B CA 1
ATOM 3957 C C . GLY B 1 186 ? 0.893 -24.422 -26.047 1 98.25 186 GLY B C 1
ATOM 3958 O O . GLY B 1 186 ? 1.348 -25.031 -27.016 1 98.25 186 GLY B O 1
ATOM 3959 N N . GLY B 1 187 ? 1.642 -23.562 -25.281 1 98.38 187 GLY B N 1
ATOM 3960 C CA . GLY B 1 187 ? 3.096 -23.562 -25.297 1 98.38 187 GLY B CA 1
ATOM 3961 C C . GLY B 1 187 ? 3.705 -24.172 -24.047 1 98.38 187 GLY B C 1
ATOM 3962 O O . GLY B 1 187 ? 3.137 -24.062 -22.953 1 98.38 187 GLY B O 1
ATOM 3963 N N . ALA B 1 188 ? 4.863 -24.812 -24.203 1 98.81 188 ALA B N 1
ATOM 3964 C CA . ALA B 1 188 ? 5.594 -25.328 -23.062 1 98.81 188 ALA B CA 1
ATOM 3965 C C . ALA B 1 188 ? 7.082 -25.469 -23.375 1 98.81 188 ALA B C 1
ATOM 3967 O O . ALA B 1 188 ? 7.461 -25.641 -24.531 1 98.81 188 ALA B O 1
ATOM 3968 N N . GLN B 1 189 ? 7.906 -25.328 -22.422 1 98.81 189 GLN B N 1
ATOM 3969 C CA . GLN B 1 189 ? 9.352 -25.484 -22.531 1 98.81 189 GLN B CA 1
ATOM 3970 C C . GLN B 1 189 ? 9.914 -26.188 -21.297 1 98.81 189 GLN B C 1
ATOM 3972 O O . GLN B 1 189 ? 9.484 -25.922 -20.172 1 98.81 189 GLN B O 1
ATOM 3977 N N . VAL B 1 190 ? 10.828 -27.094 -21.5 1 98.81 190 VAL B N 1
ATOM 3978 C CA . VAL B 1 190 ? 11.469 -27.797 -20.391 1 98.81 190 VAL B CA 1
ATOM 3979 C C . VAL B 1 190 ? 12.875 -27.266 -20.172 1 98.81 190 VAL B C 1
ATOM 3981 O O . VAL B 1 190 ? 13.648 -27.125 -21.125 1 98.81 190 VAL B O 1
ATOM 3984 N N . HIS B 1 191 ? 13.18 -26.906 -18.969 1 98.62 191 HIS B N 1
ATOM 3985 C CA . HIS B 1 191 ? 14.477 -26.359 -18.594 1 98.62 191 HIS B CA 1
ATOM 3986 C C . HIS B 1 191 ? 15.289 -27.375 -17.781 1 98.62 191 HIS B C 1
ATOM 3988 O O . HIS B 1 191 ? 14.727 -28.188 -17.047 1 98.62 191 HIS B O 1
ATOM 3994 N N . ASP B 1 192 ? 16.594 -27.312 -17.969 1 97.62 192 ASP B N 1
ATOM 3995 C CA . ASP B 1 192 ? 17.484 -28.109 -17.109 1 97.62 192 ASP B CA 1
ATOM 3996 C C . ASP B 1 192 ? 17.391 -27.656 -15.656 1 97.62 192 ASP B C 1
ATOM 3998 O O . ASP B 1 192 ? 17.375 -28.484 -14.742 1 97.62 192 ASP B O 1
ATOM 4002 N N . ASP B 1 193 ? 17.344 -26.359 -15.523 1 97.62 193 ASP B N 1
ATOM 4003 C CA . ASP B 1 193 ? 17.141 -25.766 -14.203 1 97.62 193 ASP B CA 1
ATOM 4004 C C . ASP B 1 193 ? 15.984 -24.766 -14.227 1 97.62 193 ASP B C 1
ATOM 4006 O O . ASP B 1 193 ? 16.172 -23.609 -14.586 1 97.62 193 ASP B O 1
ATOM 4010 N N . ILE B 1 194 ? 14.867 -25.203 -13.773 1 98.38 194 ILE B N 1
ATOM 4011 C CA . ILE B 1 194 ? 13.625 -24.438 -13.836 1 98.38 194 ILE B CA 1
ATOM 4012 C C . ILE B 1 194 ? 13.695 -23.281 -12.859 1 98.38 194 ILE B C 1
ATOM 4014 O O . ILE B 1 194 ? 12.945 -22.297 -12.992 1 98.38 194 ILE B O 1
ATOM 4018 N N . GLN B 1 195 ? 14.641 -23.297 -11.914 1 98.38 195 GLN B N 1
ATOM 4019 C CA . GLN B 1 195 ? 14.703 -22.266 -10.883 1 98.38 195 GLN B CA 1
ATOM 4020 C C . GLN B 1 195 ? 15.117 -20.922 -11.484 1 98.38 195 GLN B C 1
ATOM 4022 O O . GLN B 1 195 ? 14.688 -19.859 -11.008 1 98.38 195 GLN B O 1
ATOM 4027 N N . VAL B 1 196 ? 15.898 -20.938 -12.586 1 98.44 196 VAL B N 1
ATOM 4028 C CA . VAL B 1 196 ? 16.281 -19.688 -13.242 1 98.44 196 VAL B CA 1
ATOM 4029 C C . VAL B 1 196 ? 15.039 -18.984 -13.766 1 98.44 196 VAL B C 1
ATOM 4031 O O . VAL B 1 196 ? 14.867 -17.781 -13.547 1 98.44 196 VAL B O 1
ATOM 4034 N N . ALA B 1 197 ? 14.195 -19.719 -14.398 1 98.56 197 ALA B N 1
ATOM 4035 C CA . ALA B 1 197 ? 12.961 -19.156 -14.922 1 98.56 197 ALA B CA 1
ATOM 4036 C C . ALA B 1 197 ? 12.055 -18.672 -13.789 1 98.56 197 ALA B C 1
ATOM 4038 O O . ALA B 1 197 ? 11.453 -17.594 -13.875 1 98.56 197 ALA B O 1
ATOM 4039 N N . ARG B 1 198 ? 11.961 -19.484 -12.75 1 98.56 198 ARG B N 1
ATOM 4040 C CA . ARG B 1 198 ? 11.086 -19.156 -11.625 1 98.56 198 ARG B CA 1
ATOM 4041 C C . ARG B 1 198 ? 11.547 -17.875 -10.938 1 98.56 198 ARG B C 1
ATOM 4043 O O . ARG B 1 198 ? 10.742 -16.969 -10.703 1 98.56 198 ARG B O 1
ATOM 4050 N N . TRP B 1 199 ? 12.828 -17.734 -10.688 1 98.75 199 TRP B N 1
ATOM 4051 C CA . TRP B 1 199 ? 13.367 -16.547 -10.031 1 98.75 199 TRP B CA 1
ATOM 4052 C C . TRP B 1 199 ? 13.32 -15.336 -10.961 1 98.75 199 TRP B C 1
ATOM 4054 O O . TRP B 1 199 ? 13.125 -14.203 -10.508 1 98.75 199 TRP B O 1
ATOM 4064 N N . SER B 1 200 ? 13.508 -15.602 -12.234 1 98.69 200 SER B N 1
ATOM 4065 C CA . SER B 1 200 ? 13.398 -14.516 -13.203 1 98.69 200 SER B CA 1
ATOM 4066 C C . SER B 1 200 ? 11.992 -13.93 -13.219 1 98.69 200 SER B C 1
ATOM 4068 O O . SER B 1 200 ? 11.82 -12.711 -13.305 1 98.69 200 SER B O 1
ATOM 4070 N N . LYS B 1 201 ? 11.023 -14.75 -13.164 1 98.5 201 LYS B N 1
ATOM 4071 C CA . LYS B 1 201 ? 9.648 -14.266 -13.117 1 98.5 201 LYS B CA 1
ATOM 4072 C C . LYS B 1 201 ? 9.375 -13.516 -11.812 1 98.5 201 LYS B C 1
ATOM 4074 O O . LYS B 1 201 ? 8.594 -12.562 -11.789 1 98.5 201 LYS B O 1
ATOM 4079 N N . LEU B 1 202 ? 10.039 -13.953 -10.742 1 98.75 202 LEU B N 1
ATOM 4080 C CA . LEU B 1 202 ? 9.875 -13.297 -9.445 1 98.75 202 LEU B CA 1
ATOM 4081 C C . LEU B 1 202 ? 10.312 -11.836 -9.516 1 98.75 202 LEU B C 1
ATOM 4083 O O . LEU B 1 202 ? 9.758 -10.984 -8.82 1 98.75 202 LEU B O 1
ATOM 4087 N N . LEU B 1 203 ? 11.352 -11.516 -10.398 1 98.69 203 LEU B N 1
ATOM 4088 C CA . LEU B 1 203 ? 11.781 -10.133 -10.586 1 98.69 203 LEU B CA 1
ATOM 4089 C C . LEU B 1 203 ? 10.594 -9.234 -10.914 1 98.69 203 LEU B C 1
ATOM 4091 O O . LEU B 1 203 ? 10.445 -8.156 -10.32 1 98.69 203 LEU B O 1
ATOM 4095 N N . MET B 1 204 ? 9.703 -9.719 -11.727 1 97.81 204 MET B N 1
ATOM 4096 C CA . MET B 1 204 ? 8.531 -8.945 -12.133 1 97.81 204 MET B CA 1
ATOM 4097 C C . MET B 1 204 ? 7.43 -9.023 -11.086 1 97.81 204 MET B C 1
ATOM 4099 O O . MET B 1 204 ? 6.867 -7.996 -10.695 1 97.81 204 MET B O 1
ATOM 4103 N N . ASN B 1 205 ? 7.137 -10.211 -10.656 1 98.31 205 ASN B N 1
ATOM 4104 C CA . ASN B 1 205 ? 6.02 -10.414 -9.734 1 98.31 205 ASN B CA 1
ATOM 4105 C C . ASN B 1 205 ? 6.227 -9.656 -8.43 1 98.31 205 ASN B C 1
ATOM 4107 O O . ASN B 1 205 ? 5.297 -9.047 -7.902 1 98.31 205 ASN B O 1
ATOM 4111 N N . ALA B 1 206 ? 7.461 -9.695 -7.918 1 98.75 206 ALA B N 1
ATOM 4112 C CA . ALA B 1 206 ? 7.742 -9.07 -6.625 1 98.75 206 ALA B CA 1
ATOM 4113 C C . ALA B 1 206 ? 7.754 -7.551 -6.738 1 98.75 206 ALA B C 1
ATOM 4115 O O . ALA B 1 206 ? 7.41 -6.848 -5.785 1 98.75 206 ALA B O 1
ATOM 4116 N N . ALA B 1 207 ? 8.133 -7.059 -7.938 1 98.62 207 ALA B N 1
ATOM 4117 C CA . ALA B 1 207 ? 8.219 -5.613 -8.133 1 98.62 207 ALA B CA 1
ATOM 4118 C C . ALA B 1 207 ? 6.84 -5.012 -8.391 1 98.62 207 ALA B C 1
ATOM 4120 O O . ALA B 1 207 ? 6.559 -3.885 -7.973 1 98.62 207 ALA B O 1
ATOM 4121 N N . TRP B 1 208 ? 5.941 -5.812 -9.031 1 98.69 208 TRP B N 1
ATOM 4122 C CA . TRP B 1 208 ? 4.77 -5.133 -9.57 1 98.69 208 TRP B CA 1
ATOM 4123 C C . TRP B 1 208 ? 3.494 -5.613 -8.891 1 98.69 208 TRP B C 1
ATOM 4125 O O . TRP B 1 208 ? 2.539 -4.848 -8.742 1 98.69 208 TRP B O 1
ATOM 4135 N N . ASN B 1 209 ? 3.379 -6.879 -8.5 1 98.56 209 ASN B N 1
ATOM 4136 C CA . ASN B 1 209 ? 2.154 -7.395 -7.898 1 98.56 209 ASN B CA 1
ATOM 4137 C C . ASN B 1 209 ? 1.803 -6.641 -6.617 1 98.56 209 ASN B C 1
ATOM 4139 O O . ASN B 1 209 ? 0.688 -6.133 -6.477 1 98.56 209 ASN B O 1
ATOM 4143 N N . PRO B 1 210 ? 2.801 -6.543 -5.641 1 98.88 210 PRO B N 1
ATOM 4144 C CA . PRO B 1 210 ? 2.455 -5.801 -4.426 1 98.88 210 PRO B CA 1
ATOM 4145 C C . PRO B 1 210 ? 2.139 -4.332 -4.707 1 98.88 210 PRO B C 1
ATOM 4147 O O . PRO B 1 210 ? 1.285 -3.744 -4.035 1 98.88 210 PRO B O 1
ATOM 4150 N N . VAL B 1 211 ? 2.844 -3.723 -5.684 1 98.75 211 VAL B N 1
ATOM 4151 C CA . VAL B 1 211 ? 2.592 -2.334 -6.062 1 98.75 211 VAL B CA 1
ATOM 4152 C C . VAL B 1 211 ? 1.139 -2.174 -6.504 1 98.75 211 VAL B C 1
ATOM 4154 O O . VAL B 1 211 ? 0.44 -1.269 -6.043 1 98.75 211 VAL B O 1
ATOM 4157 N N . GLY B 1 212 ? 0.704 -3.055 -7.352 1 98.56 212 GLY B N 1
ATOM 4158 C CA . GLY B 1 212 ? -0.684 -3.006 -7.785 1 98.56 212 GLY B CA 1
ATOM 4159 C C . GLY B 1 212 ? -1.671 -3.193 -6.648 1 98.56 212 GLY B C 1
ATOM 4160 O O . GLY B 1 212 ? -2.68 -2.486 -6.574 1 98.56 212 GLY B O 1
ATOM 4161 N N . ALA B 1 213 ? -1.384 -4.141 -5.766 1 98.62 213 ALA B N 1
ATOM 4162 C CA . ALA B 1 213 ? -2.273 -4.469 -4.652 1 98.62 213 ALA B CA 1
ATOM 4163 C C . ALA B 1 213 ? -2.404 -3.291 -3.691 1 98.62 213 ALA B C 1
ATOM 4165 O O . ALA B 1 213 ? -3.477 -3.061 -3.125 1 98.62 213 ALA B O 1
ATOM 4166 N N . LEU B 1 214 ? -1.332 -2.578 -3.52 1 98.88 214 LEU B N 1
ATOM 4167 C CA . LEU B 1 214 ? -1.267 -1.529 -2.508 1 98.88 214 LEU B CA 1
ATOM 4168 C C . LEU B 1 214 ? -1.753 -0.199 -3.072 1 98.88 214 LEU B C 1
ATOM 4170 O O . LEU B 1 214 ? -2.41 0.575 -2.373 1 98.88 214 LEU B O 1
ATOM 4174 N N . THR B 1 215 ? -1.506 0.094 -4.348 1 98.81 215 THR B N 1
ATOM 4175 C CA . THR B 1 215 ? -1.728 1.434 -4.883 1 98.81 215 THR B CA 1
ATOM 4176 C C . THR B 1 215 ? -2.979 1.468 -5.754 1 98.81 215 THR B C 1
ATOM 4178 O O . THR B 1 215 ? -3.479 2.543 -6.09 1 98.81 215 THR B O 1
ATOM 4181 N N . LEU B 1 216 ? -3.439 0.298 -6.176 1 98.31 216 LEU B N 1
ATOM 4182 C CA . LEU B 1 216 ? -4.559 0.165 -7.102 1 98.31 216 LEU B CA 1
ATOM 4183 C C . LEU B 1 216 ? -4.254 0.846 -8.43 1 98.31 216 LEU B C 1
ATOM 4185 O O . LEU B 1 216 ? -5.105 1.536 -8.992 1 98.31 216 LEU B O 1
ATOM 4189 N N . THR B 1 217 ? -3.025 0.663 -8.875 1 98.56 217 THR B N 1
ATOM 4190 C CA . THR B 1 217 ? -2.578 1.153 -10.172 1 98.56 217 THR B CA 1
ATOM 4191 C C . THR B 1 217 ? -2.027 0.01 -11.023 1 98.56 217 THR B C 1
ATOM 4193 O O . THR B 1 217 ? -1.597 -1.014 -10.492 1 98.56 217 THR B O 1
ATOM 4196 N N . THR B 1 218 ? -2.053 0.178 -12.383 1 98.19 218 THR B N 1
ATOM 4197 C CA . THR B 1 218 ? -1.273 -0.682 -13.266 1 98.19 218 THR B CA 1
ATOM 4198 C C . THR B 1 218 ? 0.22 -0.413 -13.102 1 98.19 218 THR B C 1
ATOM 4200 O O . THR B 1 218 ? 0.614 0.57 -12.477 1 98.19 218 THR B O 1
ATOM 4203 N N . ASP B 1 219 ? 1.096 -1.322 -13.641 1 98.31 219 ASP B N 1
ATOM 4204 C CA . ASP B 1 219 ? 2.537 -1.093 -13.609 1 98.31 219 ASP B CA 1
ATOM 4205 C C . ASP B 1 219 ? 2.906 0.194 -14.344 1 98.31 219 ASP B C 1
ATOM 4207 O O . ASP B 1 219 ? 3.711 0.987 -13.852 1 98.31 219 ASP B O 1
ATOM 4211 N N . GLY B 1 220 ? 2.252 0.482 -15.438 1 98.44 220 GLY B N 1
ATOM 4212 C CA . GLY B 1 220 ? 2.51 1.697 -16.203 1 98.44 220 GLY B CA 1
ATOM 4213 C C . GLY B 1 220 ? 2.074 2.955 -15.469 1 98.44 220 GLY B C 1
ATOM 4214 O O . GLY B 1 220 ? 2.82 3.936 -15.414 1 98.44 220 GLY B O 1
ATOM 4215 N N . ASP B 1 221 ? 0.876 2.934 -14.922 1 98.31 221 ASP B N 1
ATOM 4216 C CA . ASP B 1 221 ? 0.372 4.09 -14.188 1 98.31 221 ASP B CA 1
ATOM 4217 C C . ASP B 1 221 ? 1.241 4.387 -12.969 1 98.31 221 ASP B C 1
ATOM 4219 O O . ASP B 1 221 ? 1.457 5.551 -12.625 1 98.31 221 ASP B O 1
ATOM 4223 N N . PHE B 1 222 ? 1.676 3.322 -12.344 1 98.81 222 PHE B N 1
ATOM 4224 C CA . PHE B 1 222 ? 2.551 3.51 -11.195 1 98.81 222 PHE B CA 1
ATOM 4225 C C . PHE B 1 222 ? 3.799 4.293 -11.586 1 98.81 222 PHE B C 1
ATOM 4227 O O . PHE B 1 222 ? 4.133 5.297 -10.953 1 98.81 222 PHE B O 1
ATOM 4234 N N . LEU B 1 223 ? 4.469 3.832 -12.609 1 98.69 223 LEU B N 1
ATOM 4235 C CA . LEU B 1 223 ? 5.707 4.477 -13.031 1 98.69 223 LEU B CA 1
ATOM 4236 C C . LEU B 1 223 ? 5.445 5.906 -13.5 1 98.69 223 LEU B C 1
ATOM 4238 O O . LEU B 1 223 ? 6.242 6.805 -13.219 1 98.69 223 LEU B O 1
ATOM 4242 N N . ARG B 1 224 ? 4.332 6.141 -14.102 1 98 224 ARG B N 1
ATOM 4243 C CA . ARG B 1 224 ? 4.008 7.457 -14.641 1 98 224 ARG B CA 1
ATOM 4244 C C . ARG B 1 224 ? 3.711 8.453 -13.523 1 98 224 ARG B C 1
ATOM 4246 O O . ARG B 1 224 ? 3.93 9.656 -13.688 1 98 224 ARG B O 1
ATOM 4253 N N . ASN B 1 225 ? 3.238 7.961 -12.398 1 97.44 225 ASN B N 1
ATOM 4254 C CA . ASN B 1 225 ? 2.701 8.891 -11.414 1 97.44 225 ASN B CA 1
ATOM 4255 C C . ASN B 1 225 ? 3.506 8.859 -10.117 1 97.44 225 ASN B C 1
ATOM 4257 O O . ASN B 1 225 ? 3.123 9.484 -9.125 1 97.44 225 ASN B O 1
ATOM 4261 N N . SER B 1 226 ? 4.578 8.188 -10.109 1 97.38 226 SER B N 1
ATOM 4262 C CA . SER B 1 226 ? 5.406 8.117 -8.906 1 97.38 226 SER B CA 1
ATOM 4263 C C . SER B 1 226 ? 6.879 8.336 -9.234 1 97.38 226 SER B C 1
ATOM 4265 O O . SER B 1 226 ? 7.75 8.094 -8.398 1 97.38 226 SER B O 1
ATOM 4267 N N . GLY B 1 227 ? 7.184 8.641 -10.492 1 94.12 227 GLY B N 1
ATOM 4268 C CA . GLY B 1 227 ? 8.555 8.891 -10.898 1 94.12 227 GLY B CA 1
ATOM 4269 C C . GLY B 1 227 ? 9.18 10.086 -10.195 1 94.12 227 GLY B C 1
ATOM 4270 O O . GLY B 1 227 ? 8.484 11.047 -9.875 1 94.12 227 GLY B O 1
ATOM 4271 N N . PRO B 1 228 ? 10.578 9.953 -9.953 1 96.56 228 PRO B N 1
ATOM 4272 C CA . PRO B 1 228 ? 11.531 8.875 -10.211 1 96.56 228 PRO B CA 1
ATOM 4273 C C . PRO B 1 228 ? 11.562 7.828 -9.102 1 96.56 228 PRO B C 1
ATOM 4275 O O . PRO B 1 228 ? 12.203 6.785 -9.25 1 96.56 228 PRO B O 1
ATOM 4278 N N . TYR B 1 229 ? 10.867 8.078 -8.016 1 97.5 229 TYR B N 1
ATOM 4279 C CA . TYR B 1 229 ? 10.961 7.215 -6.84 1 97.5 229 TYR B CA 1
ATOM 4280 C C . TYR B 1 229 ? 10.32 5.859 -7.102 1 97.5 229 TYR B C 1
ATOM 4282 O O . TYR B 1 229 ? 10.766 4.84 -6.574 1 97.5 229 TYR B O 1
ATOM 4290 N N . GLY B 1 230 ? 9.234 5.875 -7.941 1 98.5 230 GLY B N 1
ATOM 4291 C CA . GLY B 1 230 ? 8.633 4.613 -8.344 1 98.5 230 GLY B CA 1
ATOM 4292 C C . GLY B 1 230 ? 9.578 3.729 -9.133 1 98.5 230 GLY B C 1
ATOM 4293 O O . GLY B 1 230 ? 9.625 2.516 -8.922 1 98.5 230 GLY B O 1
ATOM 4294 N N . ASP B 1 231 ? 10.336 4.375 -10.07 1 98.44 231 ASP B N 1
ATOM 4295 C CA . ASP B 1 231 ? 11.344 3.648 -10.828 1 98.44 231 ASP B CA 1
ATOM 4296 C C . ASP B 1 231 ? 12.406 3.053 -9.906 1 98.44 231 ASP B C 1
ATOM 4298 O O . ASP B 1 231 ? 12.766 1.882 -10.039 1 98.44 231 ASP B O 1
ATOM 4302 N N . ASP B 1 232 ? 12.836 3.848 -8.977 1 98.38 232 ASP B N 1
ATOM 4303 C CA . ASP B 1 232 ? 13.867 3.42 -8.039 1 98.38 232 ASP B CA 1
ATOM 4304 C C . ASP B 1 232 ? 13.391 2.246 -7.191 1 98.38 232 ASP B C 1
ATOM 4306 O O . ASP B 1 232 ? 14.156 1.33 -6.891 1 98.38 232 ASP B O 1
ATOM 4310 N N . LEU B 1 233 ? 12.141 2.348 -6.762 1 98.69 233 LEU B N 1
ATOM 4311 C CA . LEU B 1 233 ? 11.57 1.275 -5.953 1 98.69 233 LEU B CA 1
ATOM 4312 C C . LEU B 1 233 ? 11.539 -0.035 -6.73 1 98.69 233 LEU B C 1
ATOM 4314 O O . LEU B 1 233 ? 12.062 -1.052 -6.27 1 98.69 233 LEU B O 1
ATOM 4318 N N . ALA B 1 234 ? 10.922 -0.015 -7.926 1 98.75 234 ALA B N 1
ATOM 4319 C CA . ALA B 1 234 ? 10.773 -1.234 -8.719 1 98.75 234 ALA B CA 1
ATOM 4320 C C . ALA B 1 234 ? 12.133 -1.826 -9.078 1 98.75 234 ALA B C 1
ATOM 4322 O O . ALA B 1 234 ? 12.359 -3.025 -8.898 1 98.75 234 ALA B O 1
ATOM 4323 N N . TRP B 1 235 ? 13.023 -0.962 -9.523 1 98.75 235 TRP B N 1
ATOM 4324 C CA . TRP B 1 235 ? 14.367 -1.408 -9.867 1 98.75 235 TRP B CA 1
ATOM 4325 C C . TRP B 1 235 ? 15.102 -1.946 -8.648 1 98.75 235 TRP B C 1
ATOM 4327 O O . TRP B 1 235 ? 15.758 -2.986 -8.711 1 98.75 235 TRP B O 1
ATOM 4337 N N . GLY B 1 236 ? 14.977 -1.226 -7.562 1 98.69 236 GLY B N 1
ATOM 4338 C CA . GLY B 1 236 ? 15.617 -1.657 -6.332 1 98.69 236 GLY B CA 1
ATOM 4339 C C . GLY B 1 236 ? 15.148 -3.021 -5.863 1 98.69 236 GLY B C 1
ATOM 4340 O O . GLY B 1 236 ? 15.953 -3.826 -5.383 1 98.69 236 GLY B O 1
ATOM 4341 N N . VAL B 1 237 ? 13.883 -3.268 -5.934 1 98.88 237 VAL B N 1
ATOM 4342 C CA . VAL B 1 237 ? 13.336 -4.57 -5.582 1 98.88 237 VAL B CA 1
ATOM 4343 C C . VAL B 1 237 ? 13.961 -5.652 -6.461 1 98.88 237 VAL B C 1
ATOM 4345 O O . VAL B 1 237 ? 14.367 -6.707 -5.965 1 98.88 237 VAL B O 1
ATOM 4348 N N . MET B 1 238 ? 14.031 -5.395 -7.781 1 98.88 238 MET B N 1
ATOM 4349 C CA . MET B 1 238 ? 14.617 -6.367 -8.703 1 98.88 238 MET B CA 1
ATOM 4350 C C . MET B 1 238 ? 16.078 -6.625 -8.359 1 98.88 238 MET B C 1
ATOM 4352 O O . MET B 1 238 ? 16.531 -7.77 -8.375 1 98.88 238 MET B O 1
ATOM 4356 N N . VAL B 1 239 ? 16.797 -5.594 -8.008 1 98.81 239 VAL B N 1
ATOM 4357 C CA . VAL B 1 239 ? 18.203 -5.727 -7.66 1 98.81 239 VAL B CA 1
ATOM 4358 C C . VAL B 1 239 ? 18.344 -6.57 -6.395 1 98.81 239 VAL B C 1
ATOM 4360 O O . VAL B 1 239 ? 19.219 -7.434 -6.312 1 98.81 239 VAL B O 1
ATOM 4363 N N . GLU B 1 240 ? 17.469 -6.27 -5.398 1 98.81 240 GLU B N 1
ATOM 4364 C CA . GLU B 1 240 ? 17.484 -7.066 -4.172 1 98.81 240 GLU B CA 1
ATOM 4365 C C . GLU B 1 240 ? 17.25 -8.547 -4.477 1 98.81 240 GLU B C 1
ATOM 4367 O O . GLU B 1 240 ? 17.922 -9.414 -3.908 1 98.81 240 GLU B O 1
ATOM 4372 N N . ILE B 1 241 ? 16.375 -8.859 -5.371 1 98.88 241 ILE B N 1
ATOM 4373 C CA . ILE B 1 241 ? 16.078 -10.242 -5.727 1 98.88 241 ILE B CA 1
ATOM 4374 C C . ILE B 1 241 ? 17.266 -10.867 -6.461 1 98.88 241 ILE B C 1
ATOM 4376 O O . ILE B 1 241 ? 17.594 -12.031 -6.234 1 98.88 241 ILE B O 1
ATOM 4380 N N . VAL B 1 242 ? 17.906 -10.117 -7.363 1 98.81 242 VAL B N 1
ATOM 4381 C CA . VAL B 1 242 ? 19.078 -10.602 -8.07 1 98.81 242 VAL B CA 1
ATOM 4382 C C . VAL B 1 242 ? 20.156 -11 -7.062 1 98.81 242 VAL B C 1
ATOM 4384 O O . VAL B 1 242 ? 20.781 -12.055 -7.188 1 98.81 242 VAL B O 1
ATOM 4387 N N . MET B 1 243 ? 20.344 -10.148 -6.047 1 98.5 243 MET B N 1
ATOM 4388 C CA . MET B 1 243 ? 21.344 -10.414 -5.02 1 98.5 243 MET B CA 1
ATOM 4389 C C . MET B 1 243 ? 21.016 -11.695 -4.262 1 98.5 243 MET B C 1
ATOM 4391 O O . MET B 1 243 ? 21.891 -12.523 -4.016 1 98.5 243 MET B O 1
ATOM 4395 N N . LEU B 1 244 ? 19.781 -11.82 -3.924 1 98.69 244 LEU B N 1
ATOM 4396 C CA . LEU B 1 244 ? 19.359 -13.016 -3.201 1 98.69 244 LEU B CA 1
ATOM 4397 C C . LEU B 1 244 ? 19.516 -14.258 -4.066 1 98.69 244 LEU B C 1
ATOM 4399 O O . LEU B 1 244 ? 19.984 -15.297 -3.59 1 98.69 244 LEU B O 1
ATOM 4403 N N . ALA B 1 245 ? 19.094 -14.172 -5.348 1 98.69 245 ALA B N 1
ATOM 4404 C CA . ALA B 1 245 ? 19.219 -15.305 -6.273 1 98.69 245 ALA B CA 1
ATOM 4405 C C . ALA B 1 245 ? 20.656 -15.773 -6.379 1 98.69 245 ALA B C 1
ATOM 4407 O O . ALA B 1 245 ? 20.922 -16.984 -6.344 1 98.69 245 ALA B O 1
ATOM 4408 N N . ARG B 1 246 ? 21.547 -14.82 -6.465 1 97.88 246 ARG B N 1
ATOM 4409 C CA . ARG B 1 246 ? 22.969 -15.141 -6.531 1 97.88 246 ARG B CA 1
ATOM 4410 C C . ARG B 1 246 ? 23.422 -15.906 -5.289 1 97.88 246 ARG B C 1
ATOM 4412 O O . ARG B 1 246 ? 24.125 -16.922 -5.395 1 97.88 246 ARG B O 1
ATOM 4419 N N . GLU B 1 247 ? 23.031 -15.414 -4.156 1 97.75 247 GLU B N 1
ATOM 4420 C CA . GLU B 1 247 ? 23.406 -16.047 -2.891 1 97.75 247 GLU B CA 1
ATOM 4421 C C . GLU B 1 247 ? 22.812 -17.453 -2.783 1 97.75 247 GLU B C 1
ATOM 4423 O O . GLU B 1 247 ? 23.406 -18.328 -2.156 1 97.75 247 GLU B O 1
ATOM 4428 N N . MET B 1 248 ? 21.672 -17.672 -3.418 1 97.06 248 MET B N 1
ATOM 4429 C CA . MET B 1 248 ? 20.984 -18.969 -3.361 1 97.06 248 MET B CA 1
ATOM 4430 C C . MET B 1 248 ? 21.5 -19.906 -4.453 1 97.06 248 MET B C 1
ATOM 4432 O O . MET B 1 248 ? 21.016 -21.016 -4.594 1 97.06 248 MET B O 1
ATOM 4436 N N . GLY B 1 249 ? 22.438 -19.422 -5.25 1 96.88 249 GLY B N 1
ATOM 4437 C CA . GLY B 1 249 ? 23.047 -20.266 -6.262 1 96.88 249 GLY B CA 1
ATOM 4438 C C . GLY B 1 249 ? 22.297 -20.25 -7.582 1 96.88 249 GLY B C 1
ATOM 4439 O O . GLY B 1 249 ? 22.578 -21.062 -8.469 1 96.88 249 GLY B O 1
ATOM 4440 N N . VAL B 1 250 ? 21.312 -19.438 -7.73 1 97.75 250 VAL B N 1
ATOM 4441 C CA . VAL B 1 250 ? 20.594 -19.281 -8.992 1 97.75 250 VAL B CA 1
ATOM 4442 C C . VAL B 1 250 ? 21.266 -18.203 -9.844 1 97.75 250 VAL B C 1
ATOM 4444 O O . VAL B 1 250 ? 20.734 -17.094 -9.977 1 97.75 250 VAL B O 1
ATOM 4447 N N . THR B 1 251 ? 22.281 -18.516 -10.508 1 95.06 251 THR B N 1
ATOM 4448 C CA . THR B 1 251 ? 23.203 -17.547 -11.086 1 95.06 251 THR B CA 1
ATOM 4449 C C . THR B 1 251 ? 22.688 -17.016 -12.414 1 95.06 251 THR B C 1
ATOM 4451 O O . THR B 1 251 ? 23.172 -16.016 -12.93 1 95.06 251 THR B O 1
ATOM 4454 N N . GLY B 1 252 ? 21.672 -17.656 -13 1 96.88 252 GLY B N 1
ATOM 4455 C CA . GLY B 1 252 ? 21.125 -17.203 -14.273 1 96.88 252 GLY B CA 1
ATOM 4456 C C . GLY B 1 252 ? 20.25 -15.969 -14.141 1 96.88 252 GLY B C 1
ATOM 4457 O O . GLY B 1 252 ? 19.875 -15.359 -15.141 1 96.88 252 GLY B O 1
ATOM 4458 N N . VAL B 1 253 ? 19.969 -15.594 -12.945 1 98.38 253 VAL B N 1
ATOM 4459 C CA . VAL B 1 253 ? 19.234 -14.359 -12.672 1 98.38 253 VAL B CA 1
ATOM 4460 C C . VAL B 1 253 ? 20.219 -13.211 -12.477 1 98.38 253 VAL B C 1
ATOM 4462 O O . VAL B 1 253 ? 20.797 -13.062 -11.406 1 98.38 253 VAL B O 1
ATOM 4465 N N . THR B 1 254 ? 20.344 -12.312 -13.516 1 98.5 254 THR B N 1
ATOM 4466 C CA . THR B 1 254 ? 21.375 -11.281 -13.531 1 98.5 254 THR B CA 1
ATOM 4467 C C . THR B 1 254 ? 20.75 -9.891 -13.602 1 98.5 254 THR B C 1
ATOM 4469 O O . THR B 1 254 ? 19.531 -9.758 -13.781 1 98.5 254 THR B O 1
ATOM 4472 N N . LEU B 1 255 ? 21.594 -8.906 -13.43 1 98.56 255 LEU B N 1
ATOM 4473 C CA . LEU B 1 255 ? 21.141 -7.527 -13.578 1 98.56 255 LEU B CA 1
ATOM 4474 C C . LEU B 1 255 ? 20.641 -7.27 -14.992 1 98.56 255 LEU B C 1
ATOM 4476 O O . LEU B 1 255 ? 19.703 -6.488 -15.195 1 98.56 255 LEU B O 1
ATOM 4480 N N . GLN B 1 256 ? 21.266 -7.941 -15.922 1 98.44 256 GLN B N 1
ATOM 4481 C CA . GLN B 1 256 ? 20.828 -7.801 -17.312 1 98.44 256 GLN B CA 1
ATOM 4482 C C . GLN B 1 256 ? 19.406 -8.328 -17.484 1 98.44 256 GLN B C 1
ATOM 4484 O O . GLN B 1 256 ? 18.578 -7.691 -18.156 1 98.44 256 GLN B O 1
ATOM 4489 N N . VAL B 1 257 ? 19.094 -9.492 -16.891 1 98.31 257 VAL B N 1
ATOM 4490 C CA . VAL B 1 257 ? 17.75 -10.047 -16.922 1 98.31 257 VAL B CA 1
ATOM 4491 C C . VAL B 1 257 ? 16.766 -9.078 -16.266 1 98.31 257 VAL B C 1
ATOM 4493 O O . VAL B 1 257 ? 15.688 -8.828 -16.781 1 98.31 257 VAL B O 1
ATOM 4496 N N . ALA B 1 258 ? 17.203 -8.516 -15.156 1 98.69 258 ALA B N 1
ATOM 4497 C CA . ALA B 1 258 ? 16.375 -7.555 -14.438 1 98.69 258 ALA B CA 1
ATOM 4498 C C . ALA B 1 258 ? 16.078 -6.324 -15.297 1 98.69 258 ALA B C 1
ATOM 4500 O O . ALA B 1 258 ? 14.961 -5.82 -15.32 1 98.69 258 ALA B O 1
ATOM 4501 N N . LYS B 1 259 ? 17.109 -5.836 -15.992 1 98.69 259 LYS B N 1
ATOM 4502 C CA . LYS B 1 259 ? 16.953 -4.676 -16.859 1 98.69 259 LYS B CA 1
ATOM 4503 C C . LYS B 1 259 ? 15.938 -4.949 -17.969 1 98.69 259 LYS B C 1
ATOM 4505 O O . LYS B 1 259 ? 15.133 -4.078 -18.312 1 98.69 259 LYS B O 1
ATOM 4510 N N . GLU B 1 260 ? 16.016 -6.094 -18.484 1 98.25 260 GLU B N 1
ATOM 4511 C CA . GLU B 1 260 ? 15.078 -6.484 -19.531 1 98.25 260 GLU B CA 1
ATOM 4512 C C . GLU B 1 260 ? 13.648 -6.543 -19.016 1 98.25 260 GLU B C 1
ATOM 4514 O O . GLU B 1 260 ? 12.719 -6.102 -19.688 1 98.25 260 GLU B O 1
ATOM 4519 N N . LYS B 1 261 ? 13.516 -7.117 -17.859 1 98 261 LYS B N 1
ATOM 4520 C CA . LYS B 1 261 ? 12.195 -7.203 -17.25 1 98 261 LYS B CA 1
ATOM 4521 C C . LYS B 1 261 ? 11.656 -5.82 -16.906 1 98 261 LYS B C 1
ATOM 4523 O O . LYS B 1 261 ? 10.484 -5.527 -17.125 1 98 261 LYS B O 1
ATOM 4528 N N . PHE B 1 262 ? 12.516 -4.941 -16.375 1 98.56 262 PHE B N 1
ATOM 4529 C CA . PHE B 1 262 ? 12.117 -3.586 -16.016 1 98.56 262 PHE B CA 1
ATOM 4530 C C . PHE B 1 262 ? 11.688 -2.799 -17.25 1 98.56 262 PHE B C 1
ATOM 4532 O O . PHE B 1 262 ? 10.742 -2.006 -17.188 1 98.56 262 PHE B O 1
ATOM 4539 N N . ALA B 1 263 ? 12.336 -3.031 -18.344 1 98.31 263 ALA B N 1
ATOM 4540 C CA . ALA B 1 263 ? 12.07 -2.322 -19.594 1 98.31 263 ALA B CA 1
ATOM 4541 C C . ALA B 1 263 ? 10.648 -2.592 -20.094 1 98.31 263 ALA B C 1
ATOM 4543 O O . ALA B 1 263 ? 10.039 -1.742 -20.75 1 98.31 263 ALA B O 1
ATOM 4544 N N . ILE B 1 264 ? 10.07 -3.703 -19.75 1 97.19 264 ILE B N 1
ATOM 4545 C CA . ILE B 1 264 ? 8.711 -4.051 -20.156 1 97.19 264 ILE B CA 1
ATOM 4546 C C . ILE B 1 264 ? 7.727 -3.064 -19.531 1 97.19 264 ILE B C 1
ATOM 4548 O O . ILE B 1 264 ? 6.898 -2.482 -20.234 1 97.19 264 ILE B O 1
ATOM 4552 N N . ALA B 1 265 ? 7.832 -2.857 -18.25 1 97 265 ALA B N 1
ATOM 4553 C CA . ALA B 1 265 ? 6.938 -1.93 -17.562 1 97 265 ALA B CA 1
ATOM 4554 C C . ALA B 1 265 ? 7.199 -0.491 -18 1 97 265 ALA B C 1
ATOM 4556 O O . ALA B 1 265 ? 6.266 0.311 -18.109 1 97 265 ALA B O 1
ATOM 4557 N N . SER B 1 266 ? 8.492 -0.166 -18.203 1 98.12 266 SER B N 1
ATOM 4558 C CA . SER B 1 266 ? 8.844 1.17 -18.672 1 98.12 266 SER B CA 1
ATOM 4559 C C . SER B 1 266 ? 8.18 1.478 -20.016 1 98.12 266 SER B C 1
ATOM 4561 O O . SER B 1 266 ? 7.664 2.578 -20.219 1 98.12 266 SER B O 1
ATOM 4563 N N . LYS B 1 267 ? 8.234 0.531 -20.859 1 98.06 267 LYS B N 1
ATOM 4564 C CA . LYS B 1 267 ? 7.598 0.699 -22.156 1 98.06 267 LYS B CA 1
ATOM 4565 C C . LYS B 1 267 ? 6.09 0.861 -22.016 1 98.06 267 LYS B C 1
ATOM 4567 O O . LYS B 1 267 ? 5.477 1.676 -22.703 1 98.06 267 LYS B O 1
ATOM 4572 N N . ARG B 1 268 ? 5.496 0.086 -21.141 1 97.5 268 ARG B N 1
ATOM 4573 C CA . ARG B 1 268 ? 4.062 0.187 -20.906 1 97.5 268 ARG B CA 1
ATOM 4574 C C . ARG B 1 268 ? 3.695 1.556 -20.344 1 97.5 268 ARG B C 1
ATOM 4576 O O . ARG B 1 268 ? 2.643 2.105 -20.672 1 97.5 268 ARG B O 1
ATOM 4583 N N . ALA B 1 269 ? 4.52 2.074 -19.5 1 98.06 269 ALA B N 1
ATOM 4584 C CA . ALA B 1 269 ? 4.312 3.418 -18.969 1 98.06 269 ALA B CA 1
ATOM 4585 C C . ALA B 1 269 ? 4.359 4.461 -20.078 1 98.06 269 ALA B C 1
ATOM 4587 O O . ALA B 1 269 ? 3.498 5.344 -20.141 1 98.06 269 ALA B O 1
ATOM 4588 N N . GLU B 1 270 ? 5.348 4.34 -20.938 1 97.81 270 GLU B N 1
ATOM 4589 C CA . GLU B 1 270 ? 5.559 5.289 -22.016 1 97.81 270 GLU B CA 1
ATOM 4590 C C . GLU B 1 270 ? 4.395 5.266 -23 1 97.81 270 GLU B C 1
ATOM 4592 O O . GLU B 1 270 ? 3.998 6.309 -23.531 1 97.81 270 GLU B O 1
ATOM 4597 N N . THR B 1 271 ? 3.82 4.125 -23.188 1 97.81 271 THR B N 1
ATOM 4598 C CA . THR B 1 271 ? 2.82 3.977 -24.234 1 97.81 271 THR B CA 1
ATOM 4599 C C . THR B 1 271 ? 1.411 4.027 -23.656 1 97.81 271 THR B C 1
ATOM 4601 O O . THR B 1 271 ? 0.427 3.965 -24.406 1 97.81 271 THR B O 1
ATOM 4604 N N . GLY B 1 272 ? 1.272 4.074 -22.406 1 96.5 272 GLY B N 1
ATOM 4605 C CA . GLY B 1 272 ? -0.038 4.117 -21.781 1 96.5 272 GLY B CA 1
ATOM 4606 C C . GLY B 1 272 ? -0.764 2.785 -21.828 1 96.5 272 GLY B C 1
ATOM 4607 O O . GLY B 1 272 ? -1.994 2.746 -21.906 1 96.5 272 GLY B O 1
ATOM 4608 N N . THR B 1 273 ? -0.008 1.675 -21.781 1 96.44 273 THR B N 1
ATOM 4609 C CA . THR B 1 273 ? -0.59 0.342 -21.906 1 96.44 273 THR B CA 1
ATOM 4610 C C . THR B 1 273 ? -0.332 -0.475 -20.641 1 96.44 273 THR B C 1
ATOM 4612 O O . THR B 1 273 ? -0.099 -1.684 -20.719 1 96.44 273 THR B O 1
ATOM 4615 N N . GLY B 1 274 ? -0.313 0.21 -19.547 1 97.12 274 GLY B N 1
ATOM 4616 C CA . GLY B 1 274 ? -0.101 -0.465 -18.266 1 97.12 274 GLY B CA 1
ATOM 4617 C C . GLY B 1 274 ? -1.038 -1.638 -18.047 1 97.12 274 GLY B C 1
ATOM 4618 O O . GLY B 1 274 ? -2.154 -1.651 -18.578 1 97.12 274 GLY B O 1
ATOM 4619 N N . ARG B 1 275 ? -0.598 -2.588 -17.25 1 95.69 275 ARG B N 1
ATOM 4620 C CA . ARG B 1 275 ? -1.361 -3.809 -17.016 1 95.69 275 ARG B CA 1
ATOM 4621 C C . ARG B 1 275 ? -1.701 -3.969 -15.539 1 95.69 275 ARG B C 1
ATOM 4623 O O . ARG B 1 275 ? -0.898 -3.621 -14.672 1 95.69 275 ARG B O 1
ATOM 4630 N N . GLU B 1 276 ? -2.916 -4.531 -15.32 1 95.38 276 GLU B N 1
ATOM 4631 C CA . GLU B 1 276 ? -3.27 -4.953 -13.969 1 95.38 276 GLU B CA 1
ATOM 4632 C C . GLU B 1 276 ? -2.611 -6.285 -13.617 1 95.38 276 GLU B C 1
ATOM 4634 O O . GLU B 1 276 ? -2.92 -7.312 -14.227 1 95.38 276 GLU B O 1
ATOM 4639 N N . MET B 1 277 ? -1.733 -6.211 -12.648 1 96.12 277 MET B N 1
ATOM 4640 C CA . MET B 1 277 ? -1.1 -7.445 -12.195 1 96.12 277 MET B CA 1
ATOM 4641 C C . MET B 1 277 ? -2.088 -8.305 -11.414 1 96.12 277 MET B C 1
ATOM 4643 O O . MET B 1 277 ? -3.182 -7.848 -11.07 1 96.12 277 MET B O 1
ATOM 4647 N N . SER B 1 278 ? -1.739 -9.531 -11.211 1 94.94 278 SER B N 1
ATOM 4648 C CA . SER B 1 278 ? -2.66 -10.516 -10.656 1 94.94 278 SER B CA 1
ATOM 4649 C C . SER B 1 278 ? -3.131 -10.109 -9.266 1 94.94 278 SER B C 1
ATOM 4651 O O . SER B 1 278 ? -4.301 -10.297 -8.922 1 94.94 278 SER B O 1
ATOM 4653 N N . MET B 1 279 ? -2.225 -9.461 -8.414 1 97.25 279 MET B N 1
ATOM 4654 C CA . MET B 1 279 ? -2.652 -9.109 -7.062 1 97.25 279 MET B CA 1
ATOM 4655 C C . MET B 1 279 ? -3.645 -7.949 -7.09 1 97.25 279 MET B C 1
ATOM 4657 O O . MET B 1 279 ? -4.504 -7.84 -6.211 1 97.25 279 MET B O 1
ATOM 4661 N N . LEU B 1 280 ? -3.492 -7.023 -8.047 1 97.38 280 LEU B N 1
ATOM 4662 C CA . LEU B 1 280 ? -4.48 -5.961 -8.195 1 97.38 280 LEU B CA 1
ATOM 4663 C C . LEU B 1 280 ? -5.855 -6.539 -8.523 1 97.38 280 LEU B C 1
ATOM 4665 O O . LEU B 1 280 ? -6.859 -6.129 -7.945 1 97.38 280 LEU B O 1
ATOM 4669 N N . GLN B 1 281 ? -5.926 -7.512 -9.422 1 93.75 281 GLN B N 1
ATOM 4670 C CA . GLN B 1 281 ? -7.168 -8.195 -9.758 1 93.75 281 GLN B CA 1
ATOM 4671 C C . GLN B 1 281 ? -7.766 -8.891 -8.539 1 93.75 281 GLN B C 1
ATOM 4673 O O . GLN B 1 281 ? -8.984 -8.859 -8.336 1 93.75 281 GLN B O 1
ATOM 4678 N N . ASP B 1 282 ? -6.891 -9.516 -7.777 1 94.69 282 ASP B N 1
ATOM 4679 C CA . ASP B 1 282 ? -7.34 -10.203 -6.57 1 94.69 282 ASP B CA 1
ATOM 4680 C C . ASP B 1 282 ? -7.973 -9.227 -5.586 1 94.69 282 ASP B C 1
ATOM 4682 O O . ASP B 1 282 ? -9.023 -9.516 -5.008 1 94.69 282 ASP B O 1
ATOM 4686 N N . VAL B 1 283 ? -7.34 -8.07 -5.379 1 96.62 283 VAL B N 1
ATOM 4687 C CA . VAL B 1 283 ? -7.859 -7.059 -4.465 1 96.62 283 VAL B CA 1
ATOM 4688 C C . VAL B 1 283 ? -9.227 -6.582 -4.945 1 96.62 283 VAL B C 1
ATOM 4690 O O . VAL B 1 283 ? -10.172 -6.484 -4.156 1 96.62 283 VAL B O 1
ATOM 4693 N N . ARG B 1 284 ? -9.352 -6.324 -6.211 1 93.88 284 ARG B N 1
ATOM 4694 C CA . ARG B 1 284 ? -10.602 -5.828 -6.793 1 93.88 284 ARG B CA 1
ATOM 4695 C C . ARG B 1 284 ? -11.719 -6.855 -6.645 1 93.88 284 ARG B C 1
ATOM 4697 O O . ARG B 1 284 ? -12.891 -6.492 -6.52 1 93.88 284 ARG B O 1
ATOM 4704 N N . GLN B 1 285 ? -11.344 -8.133 -6.574 1 91.19 285 GLN B N 1
ATOM 4705 C CA . GLN B 1 285 ? -12.336 -9.203 -6.52 1 91.19 285 GLN B CA 1
ATOM 4706 C C . GLN B 1 285 ? -12.484 -9.734 -5.098 1 91.19 285 GLN B C 1
ATOM 4708 O O . GLN B 1 285 ? -13.227 -10.695 -4.863 1 91.19 285 GLN B O 1
ATOM 4713 N N . GLY B 1 286 ? -11.734 -9.164 -4.199 1 92.62 286 GLY B N 1
ATOM 4714 C CA . GLY B 1 286 ? -11.82 -9.594 -2.814 1 92.62 286 GLY B CA 1
ATOM 4715 C C . GLY B 1 286 ? -11.242 -10.977 -2.584 1 92.62 286 GLY B C 1
ATOM 4716 O O . GLY B 1 286 ? -11.773 -11.75 -1.781 1 92.62 286 GLY B O 1
ATOM 4717 N N . ARG B 1 287 ? -10.172 -11.383 -3.295 1 90.81 287 ARG B N 1
ATOM 4718 C CA . ARG B 1 287 ? -9.57 -12.711 -3.203 1 90.81 287 ARG B CA 1
ATOM 4719 C C . ARG B 1 287 ? -8.266 -12.664 -2.416 1 90.81 287 ARG B C 1
ATOM 4721 O O . ARG B 1 287 ? -7.684 -11.594 -2.221 1 90.81 287 ARG B O 1
ATOM 4728 N N . SER B 1 288 ? -7.84 -13.82 -2.002 1 92.06 288 SER B N 1
ATOM 4729 C CA . SER B 1 288 ? -6.578 -13.938 -1.275 1 92.06 288 SER B CA 1
ATOM 4730 C C . SER B 1 288 ? -5.391 -13.609 -2.17 1 92.06 288 SER B C 1
ATOM 4732 O O . SER B 1 288 ? -5.438 -13.836 -3.381 1 92.06 288 SER B O 1
ATOM 4734 N N . LEU B 1 289 ? -4.34 -13.148 -1.504 1 96.56 289 LEU B N 1
ATOM 4735 C CA . LEU B 1 289 ? -3.125 -12.781 -2.223 1 96.56 289 LEU B CA 1
ATOM 4736 C C . LEU B 1 289 ? -2.029 -13.812 -2.008 1 96.56 289 LEU B C 1
ATOM 4738 O O . LEU B 1 289 ? -1.91 -14.383 -0.917 1 96.56 289 LEU B O 1
ATOM 4742 N N . GLU B 1 290 ? -1.222 -14.031 -3.006 1 97.5 290 GLU B N 1
ATOM 4743 C CA . GLU B 1 290 ? -0.082 -14.938 -2.9 1 97.5 290 GLU B CA 1
ATOM 4744 C C . GLU B 1 290 ? 1.117 -14.242 -2.262 1 97.5 290 GLU B C 1
ATOM 4746 O O . GLU B 1 290 ? 2.234 -14.32 -2.777 1 97.5 290 GLU B O 1
ATOM 4751 N N . VAL B 1 291 ? 0.917 -13.617 -1.176 1 98 291 VAL B N 1
ATOM 4752 C CA . VAL B 1 291 ? 1.888 -12.734 -0.533 1 98 291 VAL B CA 1
ATOM 4753 C C . VAL B 1 291 ? 3.08 -13.555 -0.04 1 98 291 VAL B C 1
ATOM 4755 O O . VAL B 1 291 ? 4.23 -13.141 -0.189 1 98 291 VAL B O 1
ATOM 4758 N N . GLU B 1 292 ? 2.85 -14.727 0.542 1 97.75 292 GLU B N 1
ATOM 4759 C CA . GLU B 1 292 ? 3.93 -15.531 1.104 1 97.75 292 GLU B CA 1
ATOM 4760 C C . GLU B 1 292 ? 4.809 -16.125 0.006 1 97.75 292 GLU B C 1
ATOM 4762 O O . GLU B 1 292 ? 6.039 -16.094 0.103 1 97.75 292 GLU B O 1
ATOM 4767 N N . ALA B 1 293 ? 4.195 -16.594 -1.067 1 98.19 293 ALA B N 1
ATOM 4768 C CA . ALA B 1 293 ? 4.949 -17.25 -2.135 1 98.19 293 ALA B CA 1
ATOM 4769 C C . ALA B 1 293 ? 5.766 -16.234 -2.928 1 98.19 293 ALA B C 1
ATOM 4771 O O . ALA B 1 293 ? 6.879 -16.531 -3.371 1 98.19 293 ALA B O 1
ATOM 4772 N N . ILE B 1 294 ? 5.227 -15.039 -3.107 1 98.69 294 ILE B N 1
ATOM 4773 C CA . ILE B 1 294 ? 5.844 -14.062 -3.996 1 98.69 294 ILE B CA 1
ATOM 4774 C C . ILE B 1 294 ? 6.801 -13.18 -3.201 1 98.69 294 ILE B C 1
ATOM 4776 O O . ILE B 1 294 ? 7.848 -12.766 -3.713 1 98.69 294 ILE B O 1
ATOM 4780 N N . LEU B 1 295 ? 6.492 -12.867 -1.957 1 98.75 295 LEU B N 1
ATOM 4781 C CA . LEU B 1 295 ? 7.309 -11.953 -1.169 1 98.75 295 LEU B CA 1
ATOM 4782 C C . LEU B 1 295 ? 7.871 -12.648 0.066 1 98.75 295 LEU B C 1
ATOM 4784 O O . LEU B 1 295 ? 9.078 -12.602 0.311 1 98.75 295 LEU B O 1
ATOM 4788 N N . GLY B 1 296 ? 7.055 -13.336 0.846 1 98.44 296 GLY B N 1
ATOM 4789 C CA . GLY B 1 296 ? 7.406 -13.883 2.148 1 98.44 296 GLY B CA 1
ATOM 4790 C C . GLY B 1 296 ? 8.57 -14.852 2.096 1 98.44 296 GLY B C 1
ATOM 4791 O O . GLY B 1 296 ? 9.523 -14.734 2.875 1 98.44 296 GLY B O 1
ATOM 4792 N N . ASN B 1 297 ? 8.492 -15.781 1.218 1 98.44 297 ASN B N 1
ATOM 4793 C CA . ASN B 1 297 ? 9.555 -16.781 1.102 1 98.44 297 ASN B CA 1
ATOM 4794 C C . ASN B 1 297 ? 10.898 -16.125 0.793 1 98.44 297 ASN B C 1
ATOM 4796 O O . ASN B 1 297 ? 11.93 -16.516 1.351 1 98.44 297 ASN B O 1
ATOM 4800 N N . ALA B 1 298 ? 10.914 -15.125 -0.051 1 98.69 298 ALA B N 1
ATOM 4801 C CA . ALA B 1 298 ? 12.148 -14.438 -0.418 1 98.69 298 ALA B CA 1
ATOM 4802 C C . ALA B 1 298 ? 12.727 -13.672 0.771 1 98.69 298 ALA B C 1
ATOM 4804 O O . ALA B 1 298 ? 13.922 -13.758 1.05 1 98.69 298 ALA B O 1
ATOM 4805 N N . VAL B 1 299 ? 11.883 -12.914 1.475 1 98.38 299 VAL B N 1
ATOM 4806 C CA . VAL B 1 299 ? 12.391 -12.102 2.572 1 98.38 299 VAL B CA 1
ATOM 4807 C C . VAL B 1 299 ? 12.891 -13 3.699 1 98.38 299 VAL B C 1
ATOM 4809 O O . VAL B 1 299 ? 13.859 -12.672 4.383 1 98.38 299 VAL B O 1
ATOM 4812 N N . ARG B 1 300 ? 12.219 -14.125 3.973 1 97.81 300 ARG B N 1
ATOM 4813 C CA . ARG B 1 300 ? 12.672 -15.062 5 1 97.81 300 ARG B CA 1
ATOM 4814 C C . ARG B 1 300 ? 14.016 -15.68 4.625 1 97.81 300 ARG B C 1
ATOM 4816 O O . ARG B 1 300 ? 14.898 -15.82 5.473 1 97.81 300 ARG B O 1
ATOM 4823 N N . LEU B 1 301 ? 14.156 -16.062 3.332 1 97.94 301 LEU B N 1
ATOM 4824 C CA . LEU B 1 301 ? 15.445 -16.562 2.859 1 97.94 301 LEU B CA 1
ATOM 4825 C C . LEU B 1 301 ? 16.547 -15.523 3.061 1 97.94 301 LEU B C 1
ATOM 4827 O O . LEU B 1 301 ? 17.656 -15.859 3.484 1 97.94 301 LEU B O 1
ATOM 4831 N N . ALA B 1 302 ? 16.266 -14.305 2.699 1 98.5 302 ALA B N 1
ATOM 4832 C CA . ALA B 1 302 ? 17.234 -13.227 2.828 1 98.5 302 ALA B CA 1
ATOM 4833 C C . ALA B 1 302 ? 17.656 -13.039 4.281 1 98.5 302 ALA B C 1
ATOM 4835 O O . ALA B 1 302 ? 18.844 -12.859 4.57 1 98.5 302 ALA B O 1
ATOM 4836 N N . ARG B 1 303 ? 16.734 -13.055 5.148 1 97.56 303 ARG B N 1
ATOM 4837 C CA . ARG B 1 303 ? 17.047 -12.922 6.566 1 97.56 303 ARG B CA 1
ATOM 4838 C C . ARG B 1 303 ? 17.922 -14.062 7.047 1 97.56 303 ARG B C 1
ATOM 4840 O O . ARG B 1 303 ? 18.859 -13.852 7.824 1 97.56 303 ARG B O 1
ATOM 4847 N N . ASP B 1 304 ? 17.594 -15.242 6.633 1 97.31 304 ASP B N 1
ATOM 4848 C CA . ASP B 1 304 ? 18.391 -16.406 6.98 1 97.31 304 ASP B CA 1
ATOM 4849 C C . ASP B 1 304 ? 19.844 -16.25 6.512 1 97.31 304 ASP B C 1
ATOM 4851 O O . ASP B 1 304 ? 20.766 -16.75 7.152 1 97.31 304 ASP B O 1
ATOM 4855 N N . LYS B 1 305 ? 20.016 -15.547 5.406 1 97.56 305 LYS B N 1
ATOM 4856 C CA . LYS B 1 305 ? 21.344 -15.359 4.82 1 97.56 305 LYS B CA 1
ATOM 4857 C C . LYS B 1 305 ? 21.938 -14.016 5.23 1 97.56 305 LYS B C 1
ATOM 4859 O O . LYS B 1 305 ? 23.016 -13.641 4.766 1 97.56 305 LYS B O 1
ATOM 4864 N N . ASN B 1 306 ? 21.25 -13.242 6.055 1 97.19 306 ASN B N 1
ATOM 4865 C CA . ASN B 1 306 ? 21.656 -11.922 6.523 1 97.19 306 ASN B CA 1
ATOM 4866 C C . ASN B 1 306 ? 21.844 -10.953 5.363 1 97.19 306 ASN B C 1
ATOM 4868 O O . ASN B 1 306 ? 22.844 -10.219 5.312 1 97.19 306 ASN B O 1
ATOM 4872 N N . ILE B 1 307 ? 21.016 -11.07 4.395 1 97.19 307 ILE B N 1
ATOM 4873 C CA . ILE B 1 307 ? 20.984 -10.148 3.266 1 97.19 307 ILE B CA 1
ATOM 4874 C C . ILE B 1 307 ? 19.922 -9.078 3.49 1 97.19 307 ILE B C 1
ATOM 4876 O O . ILE B 1 307 ? 18.766 -9.398 3.752 1 97.19 307 ILE B O 1
ATOM 4880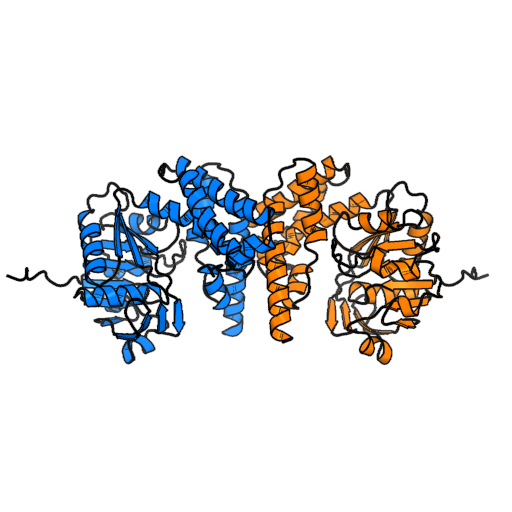 N N . SER B 1 308 ? 20.344 -7.844 3.414 1 95.81 308 SER B N 1
ATOM 4881 C CA . SER B 1 308 ? 19.438 -6.723 3.607 1 95.81 308 SER B CA 1
ATOM 4882 C C . SER B 1 308 ? 18.578 -6.484 2.365 1 95.81 308 SER B C 1
ATOM 4884 O O . SER B 1 308 ? 19.109 -6.297 1.268 1 95.81 308 SER B O 1
ATOM 4886 N N . MET B 1 309 ? 17.266 -6.547 2.51 1 97.5 309 MET B N 1
ATOM 4887 C CA . MET B 1 309 ? 16.344 -6.254 1.427 1 97.5 309 MET B CA 1
ATOM 4888 C C . MET B 1 309 ? 15.273 -5.262 1.878 1 97.5 309 MET B C 1
ATOM 4890 O O . MET B 1 309 ? 14.086 -5.59 1.92 1 97.5 309 MET B O 1
ATOM 4894 N N . PRO B 1 310 ? 15.672 -4.035 2.146 1 98 310 PRO B N 1
ATOM 4895 C CA . PRO B 1 310 ? 14.742 -3.086 2.771 1 98 310 PRO B CA 1
ATOM 4896 C C . PRO B 1 310 ? 13.5 -2.826 1.924 1 98 310 PRO B C 1
ATOM 4898 O O . PRO B 1 310 ? 12.406 -2.65 2.463 1 98 310 PRO B O 1
ATOM 4901 N N . ARG B 1 311 ? 13.656 -2.766 0.595 1 98.62 311 ARG B N 1
ATOM 4902 C CA . ARG B 1 311 ? 12.492 -2.471 -0.241 1 98.62 311 ARG B CA 1
ATOM 4903 C C . ARG B 1 311 ? 11.555 -3.67 -0.312 1 98.62 311 ARG B C 1
ATOM 4905 O O . ARG B 1 311 ? 10.336 -3.521 -0.161 1 98.62 311 ARG B O 1
ATOM 4912 N N . LEU B 1 312 ? 12.133 -4.871 -0.47 1 98.88 312 LEU B N 1
ATOM 4913 C CA . LEU B 1 312 ? 11.305 -6.07 -0.526 1 98.88 312 LEU B CA 1
ATOM 4914 C C . LEU B 1 312 ? 10.633 -6.324 0.818 1 98.88 312 LEU B C 1
ATOM 4916 O O . LEU B 1 312 ? 9.469 -6.742 0.867 1 98.88 312 LEU B O 1
ATOM 4920 N N . GLU B 1 313 ? 11.359 -6.121 1.884 1 98.75 313 GLU B N 1
ATOM 4921 C CA . GLU B 1 313 ? 10.797 -6.281 3.221 1 98.75 313 GLU B CA 1
ATOM 4922 C C . GLU B 1 313 ? 9.648 -5.305 3.453 1 98.75 313 GLU B C 1
ATOM 4924 O O . GLU B 1 313 ? 8.656 -5.645 4.102 1 98.75 313 GLU B O 1
ATOM 4929 N N . THR B 1 314 ? 9.781 -4.086 2.957 1 98.88 314 THR B N 1
ATOM 4930 C CA . THR B 1 314 ? 8.727 -3.086 3.072 1 98.88 314 THR B CA 1
ATOM 4931 C C . THR B 1 314 ? 7.473 -3.537 2.326 1 98.88 314 THR B C 1
ATOM 4933 O O . THR B 1 314 ? 6.375 -3.529 2.885 1 98.88 314 THR B O 1
ATOM 4936 N N . LEU B 1 315 ? 7.684 -3.963 1.089 1 98.94 315 LEU B N 1
ATOM 4937 C CA . LEU B 1 315 ? 6.555 -4.438 0.296 1 98.94 315 LEU B CA 1
ATOM 4938 C C . LEU B 1 315 ? 5.883 -5.633 0.964 1 98.94 315 LEU B C 1
ATOM 4940 O O . LEU B 1 315 ? 4.652 -5.738 0.963 1 98.94 315 LEU B O 1
ATOM 4944 N N . TYR B 1 316 ? 6.711 -6.527 1.548 1 98.88 316 TYR B N 1
ATOM 4945 C CA . TYR B 1 316 ? 6.164 -7.707 2.207 1 98.88 316 TYR B CA 1
ATOM 4946 C C . TYR B 1 316 ? 5.309 -7.312 3.406 1 98.88 316 TYR B C 1
ATOM 4948 O O . TYR B 1 316 ? 4.164 -7.75 3.533 1 98.88 316 TYR B O 1
ATOM 4956 N N . ALA B 1 317 ? 5.816 -6.453 4.27 1 98.88 317 ALA B N 1
ATOM 4957 C CA . ALA B 1 317 ? 5.098 -6.035 5.469 1 98.88 317 ALA B CA 1
ATOM 4958 C C . ALA B 1 317 ? 3.762 -5.387 5.113 1 98.88 317 ALA B C 1
ATOM 4960 O O . ALA B 1 317 ? 2.727 -5.727 5.695 1 98.88 317 ALA B O 1
ATOM 4961 N N . LEU B 1 318 ? 3.797 -4.504 4.152 1 98.94 318 LEU B N 1
ATOM 4962 C CA . LEU B 1 318 ? 2.598 -3.783 3.742 1 98.94 318 LEU B CA 1
ATOM 4963 C C . LEU B 1 318 ? 1.579 -4.73 3.119 1 98.94 318 LEU B C 1
ATOM 4965 O O . LEU B 1 318 ? 0.398 -4.703 3.473 1 98.94 318 LEU B O 1
ATOM 4969 N N . THR B 1 319 ? 2.014 -5.574 2.197 1 98.88 319 THR B N 1
ATOM 4970 C CA . THR B 1 319 ? 1.097 -6.441 1.468 1 98.88 319 THR B CA 1
ATOM 4971 C C . THR B 1 319 ? 0.498 -7.496 2.393 1 98.88 319 THR B C 1
ATOM 4973 O O . THR B 1 319 ? -0.663 -7.883 2.236 1 98.88 319 THR B O 1
ATOM 4976 N N . LYS B 1 320 ? 1.333 -8 3.309 1 98.5 320 LYS B N 1
ATOM 4977 C CA . LYS B 1 320 ? 0.83 -8.953 4.297 1 98.5 320 LYS B CA 1
ATOM 4978 C C . LYS B 1 320 ? -0.311 -8.344 5.109 1 98.5 320 LYS B C 1
ATOM 4980 O O . LYS B 1 320 ? -1.339 -8.992 5.324 1 98.5 320 LYS B O 1
ATOM 4985 N N . ALA B 1 321 ? -0.172 -7.145 5.551 1 98.69 321 ALA B N 1
ATOM 4986 C CA . ALA B 1 321 ? -1.221 -6.457 6.301 1 98.69 321 ALA B CA 1
ATOM 4987 C C . ALA B 1 321 ? -2.439 -6.191 5.422 1 98.69 321 ALA B C 1
ATOM 4989 O O . ALA B 1 321 ? -3.58 -6.32 5.879 1 98.69 321 ALA B O 1
ATOM 4990 N N . ARG B 1 322 ? -2.203 -5.777 4.199 1 98.56 322 ARG B N 1
ATOM 4991 C CA . ARG B 1 322 ? -3.307 -5.547 3.271 1 98.56 322 ARG B CA 1
ATOM 4992 C C . ARG B 1 322 ? -4.117 -6.824 3.061 1 98.56 322 ARG B C 1
ATOM 4994 O O . ARG B 1 322 ? -5.344 -6.777 2.969 1 98.56 322 ARG B O 1
ATOM 5001 N N . CYS B 1 323 ? -3.387 -7.926 2.916 1 96.88 323 CYS B N 1
ATOM 5002 C CA . CYS B 1 323 ? -4.035 -9.227 2.783 1 96.88 323 CYS B CA 1
ATOM 5003 C C . CYS B 1 323 ? -4.961 -9.5 3.965 1 96.88 323 CYS B C 1
ATOM 5005 O O . CYS B 1 323 ? -6.105 -9.914 3.781 1 96.88 323 CYS B O 1
ATOM 5007 N N . TRP B 1 324 ? -4.504 -9.258 5.117 1 96.94 324 TRP B N 1
ATOM 5008 C CA . TRP B 1 324 ? -5.301 -9.445 6.324 1 96.94 324 TRP B CA 1
ATOM 5009 C C . TRP B 1 324 ? -6.543 -8.562 6.297 1 96.94 324 TRP B C 1
ATOM 5011 O O . TRP B 1 324 ? -7.645 -9.023 6.617 1 96.94 324 TRP B O 1
ATOM 5021 N N . ALA B 1 325 ? -6.383 -7.32 5.926 1 97.38 325 ALA B N 1
ATOM 5022 C CA . ALA B 1 325 ? -7.5 -6.383 5.883 1 97.38 325 ALA B CA 1
ATOM 5023 C C . ALA B 1 325 ? -8.555 -6.832 4.879 1 97.38 325 ALA B C 1
ATOM 5025 O O . ALA B 1 325 ? -9.758 -6.707 5.133 1 97.38 325 ALA B O 1
ATOM 5026 N N . LEU B 1 326 ? -8.102 -7.293 3.771 1 95.94 326 LEU B N 1
ATOM 5027 C CA . LEU B 1 326 ? -8.984 -7.781 2.717 1 95.94 326 LEU B CA 1
ATOM 5028 C C . LEU B 1 326 ? -9.828 -8.953 3.211 1 95.94 326 LEU B C 1
ATOM 5030 O O . LEU B 1 326 ? -11.023 -9.023 2.924 1 95.94 326 LEU B O 1
ATOM 5034 N N . GLU B 1 327 ? -9.195 -9.852 3.879 1 93.5 327 GLU B N 1
ATOM 5035 C CA . GLU B 1 327 ? -9.898 -11.023 4.41 1 93.5 327 GLU B CA 1
ATOM 5036 C C . GLU B 1 327 ? -10.906 -10.617 5.48 1 93.5 327 GLU B C 1
ATOM 5038 O O . GLU B 1 327 ? -11.984 -11.211 5.57 1 93.5 327 GLU B O 1
ATOM 5043 N N . LYS B 1 328 ? -10.531 -9.672 6.297 1 92.81 328 LYS B N 1
ATOM 5044 C CA . LYS B 1 328 ? -11.438 -9.172 7.328 1 92.81 328 LYS B CA 1
ATOM 5045 C C . LYS B 1 328 ? -12.68 -8.531 6.711 1 92.81 328 LYS B C 1
ATOM 5047 O O . LYS B 1 328 ? -13.789 -8.688 7.227 1 92.81 328 LYS B O 1
ATOM 5052 N N . GLU B 1 329 ? -12.492 -7.781 5.648 1 89.62 329 GLU B N 1
ATOM 5053 C CA . GLU B 1 329 ? -13.602 -7.148 4.945 1 89.62 329 GLU B CA 1
ATOM 5054 C C . GLU B 1 329 ? -14.531 -8.188 4.332 1 89.62 329 GLU B C 1
ATOM 5056 O O . GLU B 1 329 ? -15.758 -8.023 4.352 1 89.62 329 GLU B O 1
ATOM 5061 N N . ALA B 1 330 ? -13.953 -9.211 3.795 1 85.56 330 ALA B N 1
ATOM 5062 C CA . ALA B 1 330 ? -14.727 -10.273 3.168 1 85.56 330 ALA B CA 1
ATOM 5063 C C . ALA B 1 330 ? -15.555 -11.031 4.203 1 85.56 330 ALA B C 1
ATOM 5065 O O . ALA B 1 330 ? -16.688 -11.453 3.916 1 85.56 330 ALA B O 1
ATOM 5066 N N . SER B 1 331 ? -15.016 -11.188 5.34 1 84.69 331 SER B N 1
ATOM 5067 C CA . SER B 1 331 ? -15.711 -11.906 6.402 1 84.69 331 SER B CA 1
ATOM 5068 C C . SER B 1 331 ? -16.906 -11.109 6.93 1 84.69 331 SER B C 1
ATOM 5070 O O . SER B 1 331 ? -17.875 -11.68 7.43 1 84.69 331 SER B O 1
ATOM 5072 N N . LYS B 1 332 ? -16.812 -9.711 6.875 1 75.62 332 LYS B N 1
ATOM 5073 C CA . LYS B 1 332 ? -17.891 -8.852 7.34 1 75.62 332 LYS B CA 1
ATOM 5074 C C . LYS B 1 332 ? -19.094 -8.906 6.387 1 75.62 332 LYS B C 1
ATOM 5076 O O . LYS B 1 332 ? -20.234 -8.773 6.809 1 75.62 332 LYS B O 1
ATOM 5081 N N . VAL B 1 333 ? -18.891 -9.039 5.18 1 68.56 333 VAL B N 1
ATOM 5082 C CA . VAL B 1 333 ? -19.953 -9.086 4.172 1 68.56 333 VAL B CA 1
ATOM 5083 C C . VAL B 1 333 ? -20.656 -10.438 4.223 1 68.56 333 VAL B C 1
ATOM 5085 O O . VAL B 1 333 ? -21.875 -10.523 3.994 1 68.56 333 VAL B O 1
ATOM 5088 N N . ASN B 1 334 ? -19.906 -11.422 4.488 1 58.19 334 ASN B N 1
ATOM 5089 C CA . ASN B 1 334 ? -20.484 -12.766 4.531 1 58.19 334 ASN B CA 1
ATOM 5090 C C . ASN B 1 334 ? -21.234 -13.008 5.836 1 58.19 334 ASN B C 1
ATOM 5092 O O . ASN B 1 334 ? -21.844 -14.07 6.016 1 58.19 334 ASN B O 1
ATOM 5096 N N . ARG B 1 335 ? -21.047 -11.984 6.715 1 55.31 335 ARG B N 1
ATOM 5097 C CA . ARG B 1 335 ? -21.859 -12.078 7.922 1 55.31 335 ARG B CA 1
ATOM 5098 C C . ARG B 1 335 ? -23.125 -11.25 7.793 1 55.31 335 ARG B C 1
ATOM 5100 O O . ARG B 1 335 ? -23.109 -10.148 7.234 1 55.31 335 ARG B O 1
#

Foldseek 3Di:
DPPPPPAFEEEEADCFFVSVVLQLLLVLLVHQYEYADAPLQVVCVVFNAFEDAPQPHTDGDHGNHYDNAVLVVLVDAGQEYEYDHEQDPPDVVHPLVRCCSNCPPHLNYEYEYAYAFPPSCVVVCVVRVSHWYKYKHWDFPWHGPDRRYIYGYDNDFEIEIATVVLPDPCQVSQVVSQVSSVSSRGHYYYDSHCVLVRLLVLLQCLLFLLVCLQVVDFLLVQCLPPPPVSVVLSLLLSVLSQVLCVVVVSPSRDSVSSVVSSVVSVVCNVVVNGDRDPNNVCLVVLHADSLCRSQVVSVVSCVVVVHDRPSSVVSSVSSVVSRVVSNVVVVVVVD/DPPPPPAFEEEEADCFFVSVVLQLLLVLLVHQYEYADAPLQVVCVVFNAFEDAPQPHTDGDHGNHYDNAVLVVLVDAGQEYEYDDEQDPPDVVHPLVRCCSNCPPHLNYEYEYAYAFPPSCVVVCVVRVSHWYKYKHWDFPWHGPDRRYIYGYDNDFEIEIATVVLPDPCQVSQVVVQVSSVSSRGHYYYDSHCVLVRLLVLLQCLLFLLVCLQVVDFLLVQCLPVPPVSVVLSLLLSVLSQVLCVVVVSPSRDSVSSVVSSVVSVVCNVVVNGDRDPNNVCLVVLHADSLCRSQVVSVVSCVVVVHDRPSSVVSSVSSVVSRVVSVVVVVVVVD